Protein 9ZFL (pdb70)

B-factor: mean 37.46, std 13.84, range [11.91, 138.59]

Nearest PDB structures (foldseek):
  7uuz-assembly1_A  TM=9.940E-01  e=9.958E-61  Rattus norvegicus
  7uv0-assembly1_A  TM=9.889E-01  e=3.426E-59  Rattus norvegicus
  7uuy-assembly1_A  TM=9.836E-01  e=4.839E-59  Rattus norvegicus
  5nva-assembly1_A  TM=8.215E-01  e=2.733E-17  Proteus mirabilis HI4320
  5nv9-assembly1_A  TM=8.197E-01  e=5.222E-17  Proteus mirabilis HI4320

Solvent-accessible surface area: 20406 Å² total; per-residue (Å²): 113,83,14,29,90,184,14,95,37,45,24,45,92,36,19,127,95,28,29,40,96,0,44,157,59,51,144,80,106,8,84,24,33,0,34,3,0,0,2,22,3,2,5,0,0,5,9,1,2,5,0,2,14,0,6,32,2,0,29,13,4,42,43,6,12,30,0,0,90,86,0,10,91,55,0,10,128,41,4,1,7,2,5,49,152,61,52,16,107,6,4,1,53,2,0,58,107,17,23,31,103,51,0,26,35,53,0,0,89,13,7,14,65,1,9,38,43,8,2,0,8,1,2,21,0,0,0,12,10,16,36,42,4,26,47,75,95,30,127,40,0,9,111,34,0,3,93,32,5,36,74,3,7,22,105,3,28,75,21,48,63,56,156,39,18,24,109,15,7,74,34,18,12,72,12,0,110,68,3,31,62,66,0,26,120,81,33,52,21,102,217,68,10,92,51,37,0,117,141,66,53,2,61,37,64,141,30,88,61,120,51,61,79,14,28,0,0,38,102,1,0,33,78,2,0,6,21,10,3,14,5,17,3,0,3,12,13,14,11,3,82,52,3,46,76,13,138,98,30,35,77,0,58,95,1,4,94,21,0,18,103,5,0,96,78,1,5,19,6,1,0,53,0,0,11,5,0,14,2,65,10,50,61,61,7,0,45,110,88,55,118,9,99,41,40,10,35,8,2,8,13,0,5,21,35,3,7,136,111,96,80,4,41,8,0,85,32,4,1,23,11,1,20,7,1,0,14,9,0,2,28,25,1,29,18,0,2,58,10,12,10,73,4,21,26,84,72,113,82,124,80,55,35,123,188,81,35,85,146,32,34,101,29,23,7,104,103,29,11,52,34,0,50,92,23,0,39,104,21,21,130,130,45,60,32,0,8,51,23,0,11,27,31,3,6,8,25,5,2,0,5,4,0,0,0,27,2,0,0,59,44,30,6,0,15,31,67,0,0,49,41,0,6,61,26,0,54,61,41,0,96,134,0,12,78,5,9,98,122,80,101,32,42,94,176,57,24,24,29,32,103,57,45,45,81,95,122,56,81,76,10,89,72,45,20,6,26,4,9,6,31,15,9,15,58,0,16,105,19,0,50,111,42,0,29,110,53,0,136,134,77,36,63,38,150,135,105,87,38,44,120,10,9,23,153,163

Foldseek 3Di:
DAADPLQVVLLVVLLVVLLVVFLCLAPPPLQLLLLLLLLQPDFLQCLLPLLLCLLFFAPQLLLLLVLLVVLLVCLLQFQLVLLQVVVDQFLLVLVCQFFRVVSSVLLLVLLLQLLLLLLLLLLLSLLVLCCLRHVPDSVVSLVVSLVSLCCCAFVRHGNDDSVVSNVLLVVLLVLLVVLLVLLQVVQPHPVSLVVLCVVQPNHDNQFADPALLAAGGSCLSNLLSNLLSCLVANRNRLRSVSCNPDPDNVSSSSSSVSNSVSNSSNSVSSSSSSSSLNSSCAAAPCCVVVVDPDSSSSSLVSVCVSCVVPRRSSSVVSSSSSSSSSSSSSSSLLVSLVSCLVPPPCVVCVPPDPVVSVVSSSVSSVVSSVSSSVSSVVCVVLDDRSNLSSLLSNQLSSLLVVLLVCCSQAPQQFHNQLLVQLSVQLNVQLVVLQVLCSVQPDDPVSNNTGDGHRHCHDPCSNGRNSGHSSCSNSSSSVSSNVSRVVVSVVVGTHDNVPHDPSHSVD

Radius of gyration: 22.75 Å; Cα contacts (8 Å, |Δi|>4): 866; chains: 1; bounding box: 60×58×66 Å

GO terms:
  GO:0005886 plasma membrane (C, IDA)
  GO:0015111 iodide transmembrane transporter activity (F, IMP)
  GO:1904200 iodide transmembrane transport (P, IMP)
  GO:0008507 sodium:iodide symporter activity (F, IDA)
  GO:0015705 iodide transport (P, IDA)
  GO:0006814 sodium ion transport (P, IDA)
  GO:0006590 thyroid hormone generation (P, TAS)

Secondary structure (DSSP, 8-state):
----HHHHHHHHHHHHHHHHHHTTTTT--HHHHHHHHHTTT-SHHHHHHHHHHHHHH-GGGGGHHHHHHHHHHHIIIIIHHHHHHH--SSTTHHHHHHT-HHHHHHHHHHHHHHHHHHHHHHHHHHHHHHHHHH---HHHHHHHHHHHHHHHHTTTT----HHHHHHHHHHHHHHHHHHHHHHHHHTS-HHHHHHHHHHTT----------TTSSS-HHHHHHHHHHHHIIIIIS-HHHHHHHHTSSSHHHHHHHHHHHHHHHHHHHHHHHHHHHHHHHHTSSS-HHHHTS-SSGGGHHHHHHHHHTTTSTTHHHHHHHHHHTTTHHHHHHHHHHHHHHHIIIIITTTSTTS-SHHHHHHHHHHHHHHHHHHHHHHHHHHHH---HHHHHHHHHHHHHHHHHHHHHHHHH-TT--HHHHHHHHHHHHHHHHHHHHHHHHSPPPHHHHTPPP-------TTTTTTTTS-TTHHHHHHHHHHHHHHHHHHHHH-PPPGGG--TTSTT-

InterPro domains:
  IPR001734 Sodium/solute symporter [PF00474] (47-452)
  IPR001734 Sodium/solute symporter [PS50283] (13-466)
  IPR001734 Sodium/solute symporter [TIGR00813] (47-452)
  IPR018212 Sodium/solute symporter, conserved site [PS00456] (161-186)
  IPR035689 Sodium/iodide cotransporter [cd11503] (15-549)
  IPR038377 Sodium/glucose symporter superfamily [G3DSA:1.20.1730.10] (41-565)
  IPR051163 Sodium:Solute Symporter (SSF) [PTHR42985] (10-567)

Sequence (506 aa):
ATFGAWDYGVFATMLLVSTGIGLWVGLAAAVPVGLSLAASFMSAVQVLGVPAEAARYGLKFLWMCAGQLLNSLLTAFLFLPIFYRLGLTSTYQYLELRFSRAVRLCGTLQYLVATMLYTGIVIYAPALILNQVTGLDIWASLLSTGIICTLYTTVGGMKAVVWTDVFQVVVMLVGFWVILARGVILLGGPRNVLSLAQQHSRINLMDFDPDPRSRYTFWTFIVGGTPFWLSMYGVNQAQVQRYVACHTEGKAKLALLVNQLGLFLIVASAACCGIVMFVYYKDCDPLLTGRISAPDQYMPLLVLDIFEDLPGVPGLFLACAYSGTLSSTASTSINAMAAVTVEDLIKPRMPGLAPRKLVFISKGLSFIYGSACLTVAALSSLLGGGVLQGSFTVMGVISGPLLGAFTLGMLLPACNTPGVLSGLAAGLAVSLWVAVGATLYPPGEQTMGVLPTSAAGRPALADTFYAISYLYYGALGTLTTMLCGALISYLTGPTKRSSLGPGLLWW

Organism: Rattus norvegicus (NCBI:txid10116)

Structure (mmCIF, N/CA/C/O backbone):
data_9ZFL
#
_entry.id   9ZFL
#
_cell.length_a   1.00
_cell.length_b   1.00
_cell.length_c   1.00
_cell.angle_alpha   90.00
_cell.angle_beta   90.00
_cell.angle_gamma   90.00
#
_symmetry.space_group_name_H-M   'P 1'
#
loop_
_entity.id
_entity.type
_entity.pdbx_description
1 polymer 'Sodium/iodide cotransporter'
2 non-polymer PERRHENATE
3 non-polymer 'SODIUM ION'
4 water water
#
loop_
_atom_site.group_PDB
_atom_site.id
_atom_site.type_symbol
_atom_site.label_atom_id
_atom_site.label_alt_id
_atom_site.label_comp_id
_atom_site.label_asym_id
_atom_site.label_entity_id
_atom_site.label_seq_id
_atom_site.pdbx_PDB_ins_code
_atom_site.Cartn_x
_atom_site.Cartn_y
_atom_site.Cartn_z
_atom_site.occupancy
_atom_site.B_iso_or_equiv
_atom_site.auth_seq_id
_atom_site.auth_comp_id
_atom_site.auth_asym_id
_atom_site.auth_atom_id
_atom_site.pdbx_PDB_model_num
ATOM 1 N N . ALA A 1 10 ? 139.919 132.432 94.410 1.00 52.68 10 ALA A N 1
ATOM 2 C CA . ALA A 1 10 ? 140.073 131.177 93.687 1.00 55.89 10 ALA A CA 1
ATOM 3 C C . ALA A 1 10 ? 139.058 130.137 94.156 1.00 55.11 10 ALA A C 1
ATOM 4 O O . ALA A 1 10 ? 139.177 129.587 95.251 1.00 54.31 10 ALA A O 1
ATOM 6 N N . THR A 1 11 ? 138.055 129.876 93.325 1.00 48.84 11 THR A N 1
ATOM 7 C CA . THR A 1 11 ? 137.062 128.845 93.579 1.00 50.27 11 THR A CA 1
ATOM 8 C C . THR A 1 11 ? 137.180 127.750 92.525 1.00 53.46 11 THR A C 1
ATOM 9 O O . THR A 1 11 ? 138.073 127.768 91.672 1.00 53.51 11 THR A O 1
ATOM 13 N N . PHE A 1 12 ? 136.263 126.788 92.599 1.00 50.36 12 PHE A N 1
ATOM 14 C CA . PHE A 1 12 ? 136.264 125.660 91.677 1.00 48.36 12 PHE A CA 1
ATOM 15 C C . PHE A 1 12 ? 136.191 126.140 90.236 1.00 47.56 12 PHE A C 1
ATOM 16 O O . PHE A 1 12 ? 135.384 127.008 89.896 1.00 52.10 12 PHE A O 1
ATOM 24 N N . GLY A 1 13 ? 137.044 125.575 89.388 1.00 51.16 13 GLY A N 1
ATOM 25 C CA . GLY A 1 13 ? 136.955 125.803 87.964 1.00 48.76 13 GLY A CA 1
ATOM 26 C C . GLY A 1 13 ? 135.887 124.939 87.336 1.00 43.93 13 GLY A C 1
ATOM 27 O O . GLY A 1 13 ? 135.233 124.131 87.990 1.00 47.46 13 GLY A O 1
ATOM 28 N N . ALA A 1 14 ? 135.711 125.116 86.027 1.00 41.91 14 ALA A N 1
ATOM 29 C CA . ALA A 1 14 ? 134.737 124.307 85.301 1.00 45.20 14 ALA A CA 1
ATOM 30 C C . ALA A 1 14 ? 135.109 122.829 85.341 1.00 46.40 14 ALA A C 1
ATOM 31 O O . ALA A 1 14 ? 134.295 121.979 85.723 1.00 47.06 14 ALA A O 1
ATOM 33 N N . TRP A 1 15 ? 136.347 122.504 84.958 1.00 43.51 15 TRP A N 1
ATOM 34 C CA . TRP A 1 15 ? 136.776 121.110 84.964 1.00 39.84 15 TRP A CA 1
ATOM 35 C C . TRP A 1 15 ? 136.778 120.534 86.372 1.00 46.31 15 TRP A C 1
ATOM 36 O O . TRP A 1 15 ? 136.566 119.331 86.549 1.00 47.57 15 TRP A O 1
ATOM 47 N N . ASP A 1 16 ? 137.011 121.373 87.385 1.00 48.22 16 ASP A N 1
ATOM 48 C CA . ASP A 1 16 ? 136.939 120.907 88.766 1.00 45.97 16 ASP A CA 1
ATOM 49 C C . ASP A 1 16 ? 135.526 120.465 89.115 1.00 49.32 16 ASP A C 1
ATOM 50 O O . ASP A 1 16 ? 135.322 119.400 89.712 1.00 54.53 16 ASP A O 1
ATOM 55 N N . TYR A 1 17 ? 134.531 121.269 88.729 1.00 51.09 17 TYR A N 1
ATOM 56 C CA . TYR A 1 17 ? 133.140 120.871 88.909 1.00 51.03 17 TYR A CA 1
ATOM 57 C C . TYR A 1 17 ? 132.839 119.583 88.160 1.00 53.02 17 TYR A C 1
ATOM 58 O O . TYR A 1 17 ? 132.162 118.696 88.687 1.00 53.41 17 TYR A O 1
ATOM 67 N N . GLY A 1 18 ? 133.330 119.466 86.926 1.00 52.02 18 GLY A N 1
ATOM 68 C CA . GLY A 1 18 ? 133.054 118.270 86.147 1.00 51.18 18 GLY A CA 1
ATOM 69 C C . GLY A 1 18 ? 133.628 117.015 86.777 1.00 56.05 18 GLY A C 1
ATOM 70 O O . GLY A 1 18 ? 132.959 115.983 86.856 1.00 56.47 18 GLY A O 1
ATOM 71 N N . VAL A 1 19 ? 134.880 117.089 87.233 1.00 54.68 19 VAL A N 1
ATOM 72 C CA . VAL A 1 19 ? 135.520 115.932 87.851 1.00 51.69 19 VAL A CA 1
ATOM 73 C C . VAL A 1 19 ? 134.828 115.573 89.159 1.00 56.03 19 VAL A C 1
ATOM 74 O O . VAL A 1 19 ? 134.581 114.392 89.442 1.00 58.78 19 VAL A O 1
ATOM 78 N N . PHE A 1 20 ? 134.500 116.579 89.977 1.00 55.26 20 PHE A N 1
ATOM 79 C CA . PHE A 1 20 ? 133.791 116.304 91.221 1.00 54.98 20 PHE A CA 1
ATOM 80 C C . PHE A 1 20 ? 132.451 115.639 90.944 1.00 60.22 20 PHE A C 1
ATOM 81 O O . PHE A 1 20 ? 132.098 114.645 91.585 1.00 59.59 20 PHE A O 1
ATOM 89 N N . ALA A 1 21 ? 131.695 116.165 89.979 1.00 62.21 21 ALA A N 1
ATOM 90 C CA . ALA A 1 21 ? 130.393 115.591 89.665 1.00 60.13 21 ALA A CA 1
ATOM 91 C C . ALA A 1 21 ? 130.524 114.163 89.156 1.00 61.64 21 ALA A C 1
ATOM 92 O O . ALA A 1 21 ? 129.778 113.278 89.582 1.00 61.95 21 ALA A O 1
ATOM 94 N N . THR A 1 22 ? 131.479 113.912 88.258 1.00 63.74 22 THR A N 1
ATOM 95 C CA . THR A 1 22 ? 131.622 112.573 87.696 1.00 64.30 22 THR A CA 1
ATOM 96 C C . THR A 1 22 ? 132.005 111.564 88.771 1.00 64.81 22 THR A C 1
ATOM 97 O O . THR A 1 22 ? 131.385 110.499 88.885 1.00 67.90 22 THR A O 1
ATOM 101 N N . MET A 1 23 ? 133.014 111.887 89.587 1.00 64.31 23 MET A N 1
ATOM 102 C CA . MET A 1 23 ? 133.430 110.944 90.620 1.00 64.35 23 MET A CA 1
ATOM 103 C C . MET A 1 23 ? 132.355 110.773 91.688 1.00 71.13 23 MET A C 1
ATOM 104 O O . MET A 1 23 ? 132.135 109.659 92.175 1.00 73.40 23 MET A O 1
ATOM 109 N N . LEU A 1 24 ? 131.674 111.857 92.069 1.00 70.27 24 LEU A N 1
ATOM 110 C CA . LEU A 1 24 ? 130.622 111.753 93.072 1.00 71.46 24 LEU A CA 1
ATOM 111 C C . LEU A 1 24 ? 129.461 110.908 92.570 1.00 75.13 24 LEU A C 1
ATOM 112 O O . LEU A 1 24 ? 128.932 110.073 93.311 1.00 74.64 24 LEU A O 1
ATOM 117 N N . LEU A 1 25 ? 129.049 111.109 91.314 1.00 71.88 25 LEU A N 1
ATOM 118 C CA . LEU A 1 25 ? 127.987 110.291 90.740 1.00 71.73 25 LEU A CA 1
ATOM 119 C C . LEU A 1 25 ? 128.405 108.831 90.652 1.00 72.91 25 LEU A C 1
ATOM 120 O O . LEU A 1 25 ? 127.611 107.936 90.956 1.00 74.58 25 LEU A O 1
ATOM 125 N N . VAL A 1 26 ? 129.649 108.567 90.239 1.00 71.60 26 VAL A N 1
ATOM 126 C CA . VAL A 1 26 ? 130.118 107.186 90.156 1.00 71.45 26 VAL A CA 1
ATOM 127 C C . VAL A 1 26 ? 130.107 106.536 91.535 1.00 77.05 26 VAL A C 1
ATOM 128 O O . VAL A 1 26 ? 129.653 105.397 91.694 1.00 78.64 26 VAL A O 1
ATOM 132 N N . SER A 1 27 ? 130.586 107.252 92.556 1.00 77.90 27 SER A N 1
ATOM 133 C CA . SER A 1 27 ? 130.643 106.675 93.895 1.00 78.76 27 SER A CA 1
ATOM 134 C C . SER A 1 27 ? 129.248 106.468 94.473 1.00 79.52 27 SER A C 1
ATOM 135 O O . SER A 1 27 ? 128.980 105.440 95.104 1.00 76.55 27 SER A O 1
ATOM 138 N N . THR A 1 28 ? 128.346 107.430 94.265 1.00 77.57 28 THR A N 1
ATOM 139 C CA . THR A 1 28 ? 126.974 107.274 94.734 1.00 78.02 28 THR A CA 1
ATOM 140 C C . THR A 1 28 ? 126.277 106.114 94.034 1.00 81.18 28 THR A C 1
ATOM 141 O O . THR A 1 28 ? 125.559 105.338 94.673 1.00 81.52 28 THR A O 1
ATOM 145 N N . GLY A 1 29 ? 126.474 105.979 92.721 1.00 78.11 29 GLY A N 1
ATOM 146 C CA . GLY A 1 29 ? 125.893 104.854 92.009 1.00 77.15 29 GLY A CA 1
ATOM 147 C C . GLY A 1 29 ? 126.460 103.523 92.459 1.00 82.06 29 GLY A C 1
ATOM 148 O O . GLY A 1 29 ? 125.732 102.538 92.580 1.00 87.36 29 GLY A O 1
ATOM 149 N N . ILE A 1 30 ? 127.767 103.474 92.723 1.00 77.39 30 ILE A N 1
ATOM 150 C CA . ILE A 1 30 ? 128.365 102.248 93.242 1.00 82.06 30 ILE A CA 1
ATOM 151 C C . ILE A 1 30 ? 127.780 101.912 94.609 1.00 86.37 30 ILE A C 1
ATOM 152 O O . ILE A 1 30 ? 127.463 100.751 94.898 1.00 83.35 30 ILE A O 1
ATOM 157 N N . GLY A 1 31 ? 127.613 102.924 95.465 1.00 87.07 31 GLY A N 1
ATOM 158 C CA . GLY A 1 31 ? 127.079 102.688 96.796 1.00 84.62 31 GLY A CA 1
ATOM 159 C C . GLY A 1 31 ? 125.602 102.353 96.812 1.00 85.04 31 GLY A C 1
ATOM 160 O O . GLY A 1 31 ? 125.121 101.701 97.742 1.00 83.92 31 GLY A O 1
ATOM 161 N N . LEU A 1 32 ? 124.861 102.796 95.801 1.00 84.43 32 LEU A N 1
ATOM 162 C CA . LEU A 1 32 ? 123.459 102.430 95.660 1.00 84.01 32 LEU A CA 1
ATOM 163 C C . LEU A 1 32 ? 123.251 101.265 94.702 1.00 82.70 32 LEU A C 1
ATOM 164 O O . LEU A 1 32 ? 122.103 100.935 94.387 1.00 80.59 32 LEU A O 1
ATOM 169 N N . TRP A 1 33 ? 124.330 100.655 94.213 1.00 83.28 33 TRP A N 1
ATOM 170 C CA . TRP A 1 33 ? 124.225 99.384 93.514 1.00 86.34 33 TRP A CA 1
ATOM 171 C C . TRP A 1 33 ? 124.722 98.198 94.328 1.00 88.54 33 TRP A C 1
ATOM 172 O O . TRP A 1 33 ? 124.124 97.122 94.243 1.00 88.57 33 TRP A O 1
ATOM 183 N N . VAL A 1 34 ? 125.784 98.344 95.121 1.00 87.51 34 VAL A N 1
ATOM 184 C CA . VAL A 1 34 ? 126.122 97.239 96.014 1.00 91.38 34 VAL A CA 1
ATOM 185 C C . VAL A 1 34 ? 125.138 97.335 97.173 1.00 88.89 34 VAL A C 1
ATOM 186 O O . VAL A 1 34 ? 125.386 98.009 98.178 1.00 86.24 34 VAL A O 1
ATOM 190 N N . GLY A 1 35 ? 124.013 96.640 97.033 1.00 86.69 35 GLY A N 1
ATOM 191 C CA . GLY A 1 35 ? 122.794 97.010 97.721 1.00 84.57 35 GLY A CA 1
ATOM 192 C C . GLY A 1 35 ? 121.588 96.545 96.932 1.00 85.55 35 GLY A C 1
ATOM 193 O O . GLY A 1 35 ? 121.441 95.343 96.688 1.00 82.36 35 GLY A O 1
ATOM 194 N N . LEU A 1 36 ? 120.710 97.486 96.561 1.00 84.81 36 LEU A N 1
ATOM 195 C CA . LEU A 1 36 ? 119.512 97.186 95.775 1.00 83.71 36 LEU A CA 1
ATOM 196 C C . LEU A 1 36 ? 119.750 96.122 94.705 1.00 81.62 36 LEU A C 1
ATOM 197 O O . LEU A 1 36 ? 118.940 95.205 94.534 1.00 73.44 36 LEU A O 1
ATOM 202 N N . ALA A 1 37 ? 120.854 96.234 93.973 1.00 85.43 37 ALA A N 1
ATOM 203 C CA . ALA A 1 37 ? 121.208 95.236 92.969 1.00 86.24 37 ALA A CA 1
ATOM 204 C C . ALA A 1 37 ? 122.651 94.767 93.141 1.00 80.74 37 ALA A C 1
ATOM 205 O O . ALA A 1 37 ? 122.948 93.945 94.009 1.00 75.91 37 ALA A O 1
ATOM 207 N N . ALA A 1 55 ? 144.173 87.662 105.460 1.00 48.98 55 ALA A N 1
ATOM 208 C CA . ALA A 1 55 ? 142.799 88.149 105.460 1.00 56.68 55 ALA A CA 1
ATOM 209 C C . ALA A 1 55 ? 142.595 89.181 106.559 1.00 61.76 55 ALA A C 1
ATOM 210 O O . ALA A 1 55 ? 141.566 89.852 106.613 1.00 59.52 55 ALA A O 1
ATOM 212 N N . ALA A 1 56 ? 143.586 89.293 107.443 1.00 61.33 56 ALA A N 1
ATOM 213 C CA . ALA A 1 56 ? 143.545 90.291 108.501 1.00 57.37 56 ALA A CA 1
ATOM 214 C C . ALA A 1 56 ? 143.816 91.700 107.992 1.00 55.00 56 ALA A C 1
ATOM 215 O O . ALA A 1 56 ? 143.574 92.661 108.728 1.00 54.70 56 ALA A O 1
ATOM 217 N N . VAL A 1 57 ? 144.309 91.845 106.767 1.00 52.90 57 VAL A N 1
ATOM 218 C CA . VAL A 1 57 ? 144.628 93.156 106.205 1.00 54.77 57 VAL A CA 1
ATOM 219 C C . VAL A 1 57 ? 143.354 93.919 105.844 1.00 55.64 57 VAL A C 1
ATOM 220 O O . VAL A 1 57 ? 143.205 95.068 106.282 1.00 54.24 57 VAL A O 1
ATOM 224 N N . PRO A 1 58 ? 142.425 93.364 105.047 1.00 55.73 58 PRO A N 1
ATOM 225 C CA . PRO A 1 58 ? 141.228 94.152 104.703 1.00 56.91 58 PRO A CA 1
ATOM 226 C C . PRO A 1 58 ? 140.396 94.556 105.906 1.00 58.97 58 PRO A C 1
ATOM 227 O O . PRO A 1 58 ? 139.838 95.658 105.919 1.00 60.26 58 PRO A O 1
ATOM 231 N N . VAL A 1 59 ? 140.302 93.700 106.925 1.00 56.33 59 VAL A N 1
ATOM 232 C CA . VAL A 1 59 ? 139.505 94.043 108.099 1.00 53.06 59 VAL A CA 1
ATOM 233 C C . VAL A 1 59 ? 140.155 95.183 108.872 1.00 51.73 59 VAL A C 1
ATOM 234 O O . VAL A 1 59 ? 139.474 96.111 109.322 1.00 53.25 59 VAL A O 1
ATOM 238 N N . GLY A 1 60 ? 141.479 95.141 109.031 1.00 49.95 60 GLY A N 1
ATOM 239 C CA . GLY A 1 60 ? 142.169 96.242 109.684 1.00 47.15 60 GLY A CA 1
ATOM 240 C C . GLY A 1 60 ? 142.088 97.534 108.894 1.00 50.24 60 GLY A C 1
ATOM 241 O O . GLY A 1 60 ? 141.967 98.620 109.470 1.00 50.53 60 GLY A O 1
ATOM 242 N N . LEU A 1 61 ? 142.147 97.438 107.566 1.00 54.07 61 LEU A N 1
ATOM 243 C CA . LEU A 1 61 ? 142.030 98.632 106.737 1.00 50.56 61 LEU A CA 1
ATOM 244 C C . LEU A 1 61 ? 140.628 99.219 106.809 1.00 50.65 61 LEU A C 1
ATOM 245 O O . LEU A 1 61 ? 140.462 100.441 106.802 1.00 54.46 61 LEU A O 1
ATOM 250 N N . SER A 1 62 ? 139.604 98.367 106.877 1.00 51.33 62 SER A N 1
ATOM 251 C CA . SER A 1 62 ? 138.249 98.865 107.074 1.00 54.46 62 SER A CA 1
ATOM 252 C C . SER A 1 62 ? 138.074 99.464 108.463 1.00 51.25 62 SER A C 1
ATOM 253 O O . SER A 1 62 ? 137.303 100.414 108.634 1.00 50.74 62 SER A O 1
ATOM 256 N N . LEU A 1 63 ? 138.767 98.915 109.463 1.00 47.98 63 LEU A N 1
ATOM 257 C CA . LEU A 1 63 ? 138.765 99.522 110.789 1.00 48.84 63 LEU A CA 1
ATOM 258 C C . LEU A 1 63 ? 139.373 100.917 110.750 1.00 50.71 63 LEU A C 1
ATOM 259 O O . LEU A 1 63 ? 138.856 101.848 111.376 1.00 52.82 63 LEU A O 1
ATOM 264 N N . ALA A 1 64 ? 140.483 101.074 110.026 1.00 49.50 64 ALA A N 1
ATOM 265 C CA . ALA A 1 64 ? 141.100 102.389 109.890 1.00 46.76 64 ALA A CA 1
ATOM 266 C C . ALA A 1 64 ? 140.203 103.344 109.110 1.00 51.71 64 ALA A C 1
ATOM 267 O O . ALA A 1 64 ? 140.097 104.525 109.458 1.00 57.06 64 ALA A O 1
ATOM 269 N N . ALA A 1 65 ? 139.552 102.856 108.057 1.00 49.25 65 ALA A N 1
ATOM 270 C CA . ALA A 1 65 ? 138.621 103.666 107.270 1.00 49.94 65 ALA A CA 1
ATOM 271 C C . ALA A 1 65 ? 137.229 103.667 107.885 1.00 54.84 65 ALA A C 1
ATOM 272 O O . ALA A 1 65 ? 136.221 103.462 107.214 1.00 58.50 65 ALA A O 1
ATOM 274 N N . SER A 1 66 ? 137.181 103.907 109.189 1.00 53.88 66 SER A N 1
ATOM 275 C CA . SER A 1 66 ? 135.937 104.122 109.910 1.00 54.15 66 SER A CA 1
ATOM 276 C C . SER A 1 66 ? 136.014 105.300 110.858 1.00 52.00 66 SER A C 1
ATOM 277 O O . SER A 1 66 ? 134.966 105.820 111.256 1.00 47.20 66 SER A O 1
ATOM 280 N N . PHE A 1 67 ? 137.215 105.730 111.235 1.00 54.02 67 PHE A N 1
ATOM 281 C CA . PHE A 1 67 ? 137.448 106.973 111.952 1.00 55.36 67 PHE A CA 1
ATOM 282 C C . PHE A 1 67 ? 137.883 108.099 111.027 1.00 51.87 67 PHE A C 1
ATOM 283 O O . PHE A 1 67 ? 137.453 109.241 111.206 1.00 52.95 67 PHE A O 1
ATOM 291 N N . MET A 1 68 ? 138.718 107.799 110.033 1.00 48.53 68 MET A N 1
ATOM 292 C CA . MET A 1 68 ? 139.232 108.821 109.132 1.00 47.69 68 MET A CA 1
ATOM 293 C C . MET A 1 68 ? 138.168 109.263 108.137 1.00 51.87 68 MET A C 1
ATOM 294 O O . MET A 1 68 ? 137.533 108.437 107.475 1.00 56.14 68 MET A O 1
ATOM 299 N N . SER A 1 69 ? 137.988 110.572 108.036 1.00 45.52 69 SER A N 1
ATOM 300 C CA . SER A 1 69 ? 136.998 111.189 107.169 1.00 39.30 69 SER A CA 1
ATOM 301 C C . SER A 1 69 ? 137.550 112.545 106.746 1.00 37.20 69 SER A C 1
ATOM 302 O O . SER A 1 69 ? 138.756 112.793 106.846 1.00 36.99 69 SER A O 1
ATOM 305 N N . ALA A 1 70 ? 136.675 113.425 106.259 1.00 39.66 70 ALA A N 1
ATOM 306 C CA . ALA A 1 70 ? 137.099 114.780 105.934 1.00 32.32 70 ALA A CA 1
ATOM 307 C C . ALA A 1 70 ? 137.475 115.578 107.174 1.00 29.48 70 ALA A C 1
ATOM 308 O O . ALA A 1 70 ? 138.137 116.613 107.052 1.00 29.31 70 ALA A O 1
ATOM 310 N N . VAL A 1 71 ? 137.079 115.114 108.361 1.00 29.77 71 VAL A N 1
ATOM 311 C CA . VAL A 1 71 ? 137.448 115.800 109.596 1.00 28.45 71 VAL A CA 1
ATOM 312 C C . VAL A 1 71 ? 138.961 115.802 109.766 1.00 28.51 71 VAL A C 1
ATOM 313 O O . VAL A 1 71 ? 139.571 116.839 110.043 1.00 29.29 71 VAL A O 1
ATOM 317 N N . GLN A 1 72 ? 139.590 114.640 109.584 1.00 30.16 72 GLN A N 1
ATOM 318 C CA . GLN A 1 72 ? 141.041 114.553 109.710 1.00 26.95 72 GLN A CA 1
ATOM 319 C C . GLN A 1 72 ? 141.742 115.310 108.590 1.00 28.64 72 GLN A C 1
ATOM 320 O O . GLN A 1 72 ? 142.726 116.015 108.839 1.00 31.16 72 GLN A O 1
ATOM 326 N N . VAL A 1 73 ? 141.226 115.205 107.362 1.00 26.69 73 VAL A N 1
ATOM 327 C CA . VAL A 1 73 ? 141.817 115.909 106.225 1.00 27.52 73 VAL A CA 1
ATOM 328 C C . VAL A 1 73 ? 141.817 117.413 106.465 1.00 28.26 73 VAL A C 1
ATOM 329 O O . VAL A 1 73 ? 142.773 118.112 106.111 1.00 27.55 73 VAL A O 1
ATOM 333 N N . LEU A 1 74 ? 140.743 117.937 107.053 1.00 28.71 74 LEU A N 1
ATOM 334 C CA . LEU A 1 74 ? 140.687 119.365 107.341 1.00 27.15 74 LEU A CA 1
ATOM 335 C C . LEU A 1 74 ? 141.531 119.738 108.554 1.00 26.09 74 LEU A C 1
ATOM 336 O O . LEU A 1 74 ? 142.204 120.773 108.544 1.00 27.08 74 LEU A O 1
ATOM 341 N N . GLY A 1 75 ? 141.520 118.914 109.597 1.00 25.02 75 GLY A N 1
ATOM 342 C CA . GLY A 1 75 ? 142.105 119.297 110.864 1.00 26.32 75 GLY A CA 1
ATOM 343 C C . GLY A 1 75 ? 143.581 119.021 111.045 1.00 27.40 75 GLY A C 1
ATOM 344 O O . GLY A 1 75 ? 144.318 119.908 111.477 1.00 32.37 75 GLY A O 1
ATOM 345 N N . VAL A 1 76 ? 144.029 117.801 110.741 1.00 22.91 76 VAL A N 1
ATOM 346 C CA . VAL A 1 76 ? 145.401 117.414 111.074 1.00 24.12 76 VAL A CA 1
ATOM 347 C C . VAL A 1 76 ? 146.438 118.276 110.360 1.00 24.46 76 VAL A C 1
ATOM 348 O O . VAL A 1 76 ? 147.413 118.689 111.008 1.00 24.96 76 VAL A O 1
ATOM 352 N N . PRO A 1 77 ? 146.325 118.558 109.055 1.00 23.30 77 PRO A N 1
ATOM 353 C CA . PRO A 1 77 ? 147.284 119.497 108.453 1.00 21.53 77 PRO A CA 1
ATOM 354 C C . PRO A 1 77 ? 147.256 120.879 109.083 1.00 22.35 77 PRO A C 1
ATOM 355 O O . PRO A 1 77 ? 148.315 121.488 109.278 1.00 23.95 77 PRO A O 1
ATOM 359 N N . ALA A 1 78 ? 146.072 121.388 109.425 1.00 23.53 78 ALA A N 1
ATOM 360 C CA . ALA A 1 78 ? 145.989 122.696 110.067 1.00 24.18 78 ALA A CA 1
ATOM 361 C C . ALA A 1 78 ? 146.675 122.688 111.426 1.00 25.90 78 ALA A C 1
ATOM 362 O O . ALA A 1 78 ? 147.404 123.627 111.769 1.00 24.94 78 ALA A O 1
ATOM 364 N N . GLU A 1 79 ? 146.460 121.633 112.213 1.00 25.29 79 GLU A N 1
ATOM 365 C CA . GLU A 1 79 ? 147.101 121.543 113.519 1.00 23.44 79 GLU A CA 1
ATOM 366 C C . GLU A 1 79 ? 148.609 121.386 113.392 1.00 23.63 79 GLU A C 1
ATOM 367 O O . GLU A 1 79 ? 149.361 121.937 114.199 1.00 29.20 79 GLU A O 1
ATOM 373 N N . ALA A 1 80 ? 149.073 120.630 112.396 1.00 20.93 80 ALA A N 1
ATOM 374 C CA . ALA A 1 80 ? 150.512 120.491 112.207 1.00 20.26 80 ALA A CA 1
ATOM 375 C C . ALA A 1 80 ? 151.145 121.795 111.745 1.00 23.23 80 ALA A C 1
ATOM 376 O O . ALA A 1 80 ? 152.301 122.073 112.079 1.00 25.10 80 ALA A O 1
ATOM 378 N N . ALA A 1 81 ? 150.416 122.604 110.976 1.00 25.52 81 ALA A N 1
ATOM 379 C CA . ALA A 1 81 ? 150.953 123.895 110.562 1.00 25.25 81 ALA A CA 1
ATOM 380 C C . ALA A 1 81 ? 150.966 124.890 111.716 1.00 24.43 81 ALA A C 1
ATOM 381 O O . ALA A 1 81 ? 151.900 125.689 111.842 1.00 24.88 81 ALA A O 1
ATOM 383 N N . ARG A 1 82 ? 149.944 124.857 112.572 1.00 25.45 82 ARG A N 1
ATOM 384 C CA . ARG A 1 82 ? 149.821 125.844 113.636 1.00 24.43 82 ARG A CA 1
ATOM 385 C C . ARG A 1 82 ? 150.562 125.471 114.913 1.00 23.81 82 ARG A C 1
ATOM 386 O O . ARG A 1 82 ? 150.858 126.359 115.716 1.00 28.22 82 ARG A O 1
ATOM 394 N N . TYR A 1 83 ? 150.871 124.195 115.123 1.00 24.24 83 TYR A N 1
ATOM 395 C CA . TYR A 1 83 ? 151.488 123.748 116.365 1.00 23.97 83 TYR A CA 1
ATOM 396 C C . TYR A 1 83 ? 152.786 122.983 116.180 1.00 26.10 83 TYR A C 1
ATOM 397 O O . TYR A 1 83 ? 153.514 122.813 117.164 1.00 31.66 83 TYR A O 1
ATOM 406 N N . GLY A 1 84 ? 153.104 122.524 114.981 1.00 24.34 84 GLY A N 1
ATOM 407 C CA . GLY A 1 84 ? 154.378 121.896 114.707 1.00 25.42 84 GLY A CA 1
ATOM 408 C C . GLY A 1 84 ? 154.261 120.389 114.575 1.00 29.05 84 GLY A C 1
ATOM 409 O O . GLY A 1 84 ? 153.173 119.811 114.561 1.00 30.94 84 GLY A O 1
ATOM 410 N N . LEU A 1 85 ? 155.426 119.752 114.490 1.00 32.11 85 LEU A N 1
ATOM 411 C CA . LEU A 1 85 ? 155.531 118.317 114.259 1.00 29.46 85 LEU A CA 1
ATOM 412 C C . LEU A 1 85 ? 155.287 117.488 115.513 1.00 31.71 85 LEU A C 1
ATOM 413 O O . LEU A 1 85 ? 155.332 116.257 115.440 1.00 33.95 85 LEU A O 1
ATOM 418 N N . LYS A 1 86 ? 155.029 118.125 116.654 1.00 31.17 86 LYS A N 1
ATOM 419 C CA . LYS A 1 86 ? 154.676 117.403 117.868 1.00 32.88 86 LYS A CA 1
ATOM 420 C C . LYS A 1 86 ? 153.345 116.675 117.753 1.00 35.79 86 LYS A C 1
ATOM 421 O O . LYS A 1 86 ? 153.042 115.839 118.609 1.00 38.52 86 LYS A O 1
ATOM 427 N N . PHE A 1 87 ? 152.547 116.973 116.726 1.00 33.54 87 PHE A N 1
ATOM 428 C CA . PHE A 1 87 ? 151.255 116.321 116.565 1.00 31.60 87 PHE A CA 1
ATOM 429 C C . PHE A 1 87 ? 151.387 114.821 116.332 1.00 33.51 87 PHE A C 1
ATOM 430 O O . PHE A 1 87 ? 150.403 114.092 116.490 1.00 38.00 87 PHE A O 1
ATOM 438 N N . LEU A 1 88 ? 152.580 114.341 115.976 1.00 29.68 88 LEU A N 1
ATOM 439 C CA . LEU A 1 88 ? 152.790 112.925 115.698 1.00 31.54 88 LEU A CA 1
ATOM 440 C C . LEU A 1 88 ? 152.645 112.033 116.926 1.00 34.90 88 LEU A C 1
ATOM 441 O O . LEU A 1 88 ? 152.563 110.812 116.766 1.00 36.28 88 LEU A O 1
ATOM 446 N N . TRP A 1 89 ? 152.622 112.594 118.138 1.00 31.73 89 TRP A N 1
ATOM 447 C CA . TRP A 1 89 ? 152.406 111.784 119.333 1.00 32.22 89 TRP A CA 1
ATOM 448 C C . TRP A 1 89 ? 150.971 111.276 119.444 1.00 35.79 89 TRP A C 1
ATOM 449 O O . TRP A 1 89 ? 150.689 110.419 120.297 1.00 41.97 89 TRP A O 1
ATOM 460 N N . MET A 1 90 ? 150.062 111.791 118.615 1.00 32.41 90 MET A N 1
ATOM 461 C CA . MET A 1 90 ? 148.750 111.172 118.480 1.00 34.65 90 MET A CA 1
ATOM 462 C C . MET A 1 90 ? 148.895 109.698 118.134 1.00 37.44 90 MET A C 1
ATOM 463 O O . MET A 1 90 ? 148.112 108.860 118.594 1.00 38.76 90 MET A O 1
ATOM 468 N N . CYS A 1 91 ? 149.914 109.362 117.342 1.00 36.25 91 CYS A N 1
ATOM 469 C CA . CYS A 1 91 ? 150.183 107.968 117.019 1.00 36.46 91 CYS A CA 1
ATOM 470 C C . CYS A 1 91 ? 150.666 107.186 118.232 1.00 36.02 91 CYS A C 1
ATOM 471 O O . CYS A 1 91 ? 150.366 105.998 118.350 1.00 37.87 91 CYS A O 1
ATOM 474 N N . ALA A 1 92 ? 151.413 107.817 119.139 1.00 35.64 92 ALA A N 1
ATOM 475 C CA . ALA A 1 92 ? 151.796 107.134 120.372 1.00 35.31 92 ALA A CA 1
ATOM 476 C C . ALA A 1 92 ? 150.575 106.825 121.227 1.00 35.42 92 ALA A C 1
ATOM 477 O O . ALA A 1 92 ? 150.461 105.734 121.802 1.00 38.55 92 ALA A O 1
ATOM 479 N N . GLY A 1 93 ? 149.648 107.778 121.317 1.00 36.78 93 GLY A N 1
ATOM 480 C CA . GLY A 1 93 ? 148.389 107.507 122.000 1.00 32.54 93 GLY A CA 1
ATOM 481 C C . GLY A 1 93 ? 147.599 106.385 121.347 1.00 34.66 93 GLY A C 1
ATOM 482 O O . GLY A 1 93 ? 147.045 105.515 122.030 1.00 35.64 93 GLY A O 1
ATOM 483 N N . GLN A 1 94 ? 147.543 106.388 120.013 1.00 35.55 94 GLN A N 1
ATOM 484 C CA . GLN A 1 94 ? 146.874 105.313 119.288 1.00 35.36 94 GLN A CA 1
ATOM 485 C C . GLN A 1 94 ? 147.539 103.969 119.553 1.00 37.11 94 GLN A C 1
ATOM 486 O O . GLN A 1 94 ? 146.859 102.948 119.667 1.00 38.55 94 GLN A O 1
ATOM 492 N N . LEU A 1 95 ? 148.871 103.947 119.620 1.00 36.72 95 LEU A N 1
ATOM 493 C CA . LEU A 1 95 ? 149.586 102.706 119.893 1.00 35.77 95 LEU A CA 1
ATOM 494 C C . LEU A 1 95 ? 149.283 102.188 121.290 1.00 34.32 95 LEU A C 1
ATOM 495 O O . LEU A 1 95 ? 149.106 100.981 121.484 1.00 33.92 95 LEU A O 1
ATOM 500 N N . LEU A 1 96 ? 149.232 103.081 122.278 1.00 34.73 96 LEU A N 1
ATOM 501 C CA . LEU A 1 96 ? 148.866 102.640 123.620 1.00 32.92 96 LEU A CA 1
ATOM 502 C C . LEU A 1 96 ? 147.457 102.060 123.637 1.00 34.87 96 LEU A C 1
ATOM 503 O O . LEU A 1 96 ? 147.217 101.007 124.241 1.00 34.85 96 LEU A O 1
ATOM 508 N N . ASN A 1 97 ? 146.517 102.718 122.954 1.00 36.21 97 ASN A N 1
ATOM 509 C CA . ASN A 1 97 ? 145.157 102.187 122.884 1.00 32.85 97 ASN A CA 1
ATOM 510 C C . ASN A 1 97 ? 145.117 100.836 122.179 1.00 33.23 97 ASN A C 1
ATOM 511 O O . ASN A 1 97 ? 144.398 99.927 122.606 1.00 32.79 97 ASN A O 1
ATOM 516 N N . SER A 1 98 ? 145.864 100.694 121.083 1.00 32.75 98 SER A N 1
ATOM 517 C CA . SER A 1 98 ? 145.858 99.448 120.325 1.00 32.22 98 SER A CA 1
ATOM 518 C C . SER A 1 98 ? 146.451 98.306 121.135 1.00 32.07 98 SER A C 1
ATOM 519 O O . SER A 1 98 ? 145.956 97.176 121.075 1.00 33.15 98 SER A O 1
ATOM 522 N N . LEU A 1 99 ? 147.520 98.576 121.884 1.00 33.20 99 LEU A N 1
ATOM 523 C CA . LEU A 1 99 ? 148.075 97.559 122.769 1.00 30.00 99 LEU A CA 1
ATOM 524 C C . LEU A 1 99 ? 147.090 97.189 123.868 1.00 32.03 99 LEU A C 1
ATOM 525 O O . LEU A 1 99 ? 146.938 96.008 124.201 1.00 32.83 99 LEU A O 1
ATOM 530 N N . LEU A 1 100 ? 146.415 98.184 124.451 1.00 32.09 100 LEU A N 1
ATOM 531 C CA . LEU A 1 100 ? 145.446 97.895 125.504 1.00 31.18 100 LEU A CA 1
ATOM 532 C C . LEU A 1 100 ? 144.293 97.051 124.980 1.00 33.23 100 LEU A C 1
ATOM 533 O O . LEU A 1 100 ? 143.861 96.101 125.637 1.00 36.13 100 LEU A O 1
ATOM 538 N N . THR A 1 101 ? 143.782 97.376 123.794 1.00 32.96 101 THR A N 1
ATOM 539 C CA . THR A 1 101 ? 142.679 96.606 123.235 1.00 31.14 101 THR A CA 1
ATOM 540 C C . THR A 1 101 ? 143.097 95.173 122.940 1.00 32.54 101 THR A C 1
ATOM 541 O O . THR A 1 101 ? 142.340 94.234 123.199 1.00 37.14 101 THR A O 1
ATOM 545 N N . ALA A 1 102 ? 144.308 94.986 122.413 1.00 32.19 102 ALA A N 1
ATOM 546 C CA . ALA A 1 102 ? 144.726 93.667 121.950 1.00 34.04 102 ALA A CA 1
ATOM 547 C C . ALA A 1 102 ? 144.840 92.659 123.086 1.00 36.99 102 ALA A C 1
ATOM 548 O O . ALA A 1 102 ? 144.643 91.461 122.863 1.00 42.13 102 ALA A O 1
ATOM 550 N N . PHE A 1 103 ? 145.151 93.109 124.302 1.00 33.69 103 PHE A N 1
ATOM 551 C CA . PHE A 1 103 ? 145.403 92.192 125.402 1.00 36.01 103 PHE A CA 1
ATOM 552 C C . PHE A 1 103 ? 144.479 92.363 126.600 1.00 37.24 103 PHE A C 1
ATOM 553 O O . PHE A 1 103 ? 144.511 91.517 127.500 1.00 37.30 103 PHE A O 1
ATOM 561 N N . LEU A 1 104 ? 143.662 93.410 126.645 1.00 38.52 104 LEU A N 1
ATOM 562 C CA . LEU A 1 104 ? 142.846 93.709 127.816 1.00 35.88 104 LEU A CA 1
ATOM 563 C C . LEU A 1 104 ? 141.351 93.627 127.546 1.00 38.64 104 LEU A C 1
ATOM 564 O O . LEU A 1 104 ? 140.638 92.918 128.264 1.00 44.10 104 LEU A O 1
ATOM 569 N N . PHE A 1 105 ? 140.850 94.322 126.527 1.00 35.18 105 PHE A N 1
ATOM 570 C CA . PHE A 1 105 ? 139.419 94.319 126.249 1.00 36.94 105 PHE A CA 1
ATOM 571 C C . PHE A 1 105 ? 139.018 93.222 125.271 1.00 41.43 105 PHE A C 1
ATOM 572 O O . PHE A 1 105 ? 137.991 92.557 125.469 1.00 46.28 105 PHE A O 1
ATOM 580 N N . LEU A 1 106 ? 139.804 93.037 124.214 1.00 37.86 106 LEU A N 1
ATOM 581 C CA . LEU A 1 106 ? 139.482 92.018 123.220 1.00 39.19 106 LEU A CA 1
ATOM 582 C C . LEU A 1 106 ? 139.430 90.605 123.787 1.00 44.23 106 LEU A C 1
ATOM 583 O O . LEU A 1 106 ? 138.517 89.860 123.399 1.00 47.08 106 LEU A O 1
ATOM 588 N N . PRO A 1 107 ? 140.353 90.156 124.651 1.00 44.09 107 PRO A N 1
ATOM 589 C CA . PRO A 1 107 ? 140.204 88.795 125.195 1.00 45.01 107 PRO A CA 1
ATOM 590 C C . PRO A 1 107 ? 138.866 88.558 125.868 1.00 46.69 107 PRO A C 1
ATOM 591 O O . PRO A 1 107 ? 138.233 87.524 125.629 1.00 50.53 107 PRO A O 1
ATOM 595 N N . ILE A 1 108 ? 138.392 89.511 126.669 1.00 44.08 108 ILE A N 1
ATOM 596 C CA . ILE A 1 108 ? 137.118 89.334 127.357 1.00 43.22 108 ILE A CA 1
ATOM 597 C C . ILE A 1 108 ? 135.964 89.392 126.363 1.00 44.86 108 ILE A C 1
ATOM 598 O O . ILE A 1 108 ? 135.122 88.484 126.309 1.00 49.52 108 ILE A O 1
ATOM 603 N N . PHE A 1 109 ? 135.934 90.438 125.532 1.00 42.55 109 PHE A N 1
ATOM 604 C CA . PHE A 1 109 ? 134.837 90.603 124.585 1.00 42.72 109 PHE A CA 1
ATOM 605 C C . PHE A 1 109 ? 134.779 89.463 123.579 1.00 49.22 109 PHE A C 1
ATOM 606 O O . PHE A 1 109 ? 133.727 89.219 122.978 1.00 52.89 109 PHE A O 1
ATOM 614 N N . TYR A 1 110 ? 135.890 88.758 123.378 1.00 48.77 110 TYR A N 1
ATOM 615 C CA . TYR A 1 110 ? 135.909 87.655 122.431 1.00 46.83 110 TYR A CA 1
ATOM 616 C C . TYR A 1 110 ? 135.532 86.345 123.105 1.00 50.06 110 TYR A C 1
ATOM 617 O O . TYR A 1 110 ? 134.610 85.651 122.664 1.00 56.46 110 TYR A O 1
ATOM 626 N N . ARG A 1 111 ? 136.235 85.988 124.179 1.00 43.61 111 ARG A N 1
ATOM 627 C CA . ARG A 1 111 ? 135.994 84.718 124.845 1.00 44.48 111 ARG A CA 1
ATOM 628 C C . ARG A 1 111 ? 134.596 84.665 125.437 1.00 52.11 111 ARG A C 1
ATOM 629 O O . ARG A 1 111 ? 134.077 83.580 125.711 1.00 57.33 111 ARG A O 1
ATOM 637 N N . LEU A 1 112 ? 133.970 85.822 125.634 1.00 50.28 112 LEU A N 1
ATOM 638 C CA . LEU A 1 112 ? 132.648 85.850 126.236 1.00 49.37 112 LEU A CA 1
ATOM 639 C C . LEU A 1 112 ? 131.515 85.802 125.222 1.00 50.34 112 LEU A C 1
ATOM 640 O O . LEU A 1 112 ? 130.456 85.259 125.535 1.00 50.77 112 LEU A O 1
ATOM 645 N N . GLY A 1 113 ? 131.714 86.341 124.019 1.00 53.61 113 GLY A N 1
ATOM 646 C CA . GLY A 1 113 ? 130.764 86.202 122.928 1.00 52.77 113 GLY A CA 1
ATOM 647 C C . GLY A 1 113 ? 129.350 86.629 123.257 1.00 52.23 113 GLY A C 1
ATOM 648 O O . GLY A 1 113 ? 128.428 85.807 123.251 1.00 53.03 113 GLY A O 1
ATOM 649 N N . LEU A 1 114 ? 129.165 87.917 123.540 1.00 52.60 114 LEU A N 1
ATOM 650 C CA . LEU A 1 114 ? 127.921 88.440 124.089 1.00 54.26 114 LEU A CA 1
ATOM 651 C C . LEU A 1 114 ? 127.297 89.543 123.235 1.00 51.18 114 LEU A C 1
ATOM 652 O O . LEU A 1 114 ? 126.782 90.526 123.776 1.00 49.74 114 LEU A O 1
ATOM 657 N N . THR A 1 115 ? 127.310 89.381 121.909 1.00 46.63 115 THR A N 1
ATOM 658 C CA . THR A 1 115 ? 126.605 90.268 120.984 1.00 48.29 115 THR A CA 1
ATOM 659 C C . THR A 1 115 ? 127.091 91.710 121.074 1.00 49.94 115 THR A C 1
ATOM 660 O O . THR A 1 115 ? 128.064 92.087 120.413 1.00 51.97 115 THR A O 1
ATOM 664 N N . SER A 1 116 ? 126.410 92.518 121.878 1.00 43.27 116 SER A N 1
ATOM 665 C CA . SER A 1 116 ? 126.749 93.917 122.084 1.00 40.91 116 SER A CA 1
ATOM 666 C C . SER A 1 116 ? 127.693 94.044 123.269 1.00 40.47 116 SER A C 1
ATOM 667 O O . SER A 1 116 ? 127.576 93.310 124.248 1.00 42.69 116 SER A O 1
ATOM 670 N N . THR A 1 117 ? 128.629 94.993 123.180 1.00 40.94 117 THR A N 1
ATOM 671 C CA . THR A 1 117 ? 129.591 95.171 124.264 1.00 40.18 117 THR A CA 1
ATOM 672 C C . THR A 1 117 ? 128.911 95.612 125.550 1.00 34.96 117 THR A C 1
ATOM 673 O O . THR A 1 117 ? 129.440 95.383 126.642 1.00 33.40 117 THR A O 1
ATOM 677 N N . TYR A 1 118 ? 127.748 96.247 125.443 1.00 31.20 118 TYR A N 1
ATOM 678 C CA . TYR A 1 118 ? 127.024 96.729 126.608 1.00 30.10 118 TYR A CA 1
ATOM 679 C C . TYR A 1 118 ? 126.303 95.617 127.351 1.00 33.50 118 TYR A C 1
ATOM 680 O O . TYR A 1 118 ? 125.896 95.825 128.497 1.00 33.54 118 TYR A O 1
ATOM 689 N N . GLN A 1 119 ? 126.159 94.440 126.741 1.00 35.83 119 GLN A N 1
ATOM 690 C CA . GLN A 1 119 ? 125.696 93.274 127.483 1.00 34.34 119 GLN A CA 1
ATOM 691 C C . GLN A 1 119 ? 126.682 92.895 128.581 1.00 34.78 119 GLN A C 1
ATOM 692 O O . GLN A 1 119 ? 126.293 92.292 129.589 1.00 39.65 119 GLN A O 1
ATOM 698 N N . TYR A 1 120 ? 127.957 93.256 128.418 1.00 32.48 120 TYR A N 1
ATOM 699 C CA . TYR A 1 120 ? 128.921 93.046 129.491 1.00 29.69 120 TYR A CA 1
ATOM 700 C C . TYR A 1 120 ? 128.537 93.834 130.735 1.00 28.95 120 TYR A C 1
ATOM 701 O O . TYR A 1 120 ? 128.690 93.344 131.857 1.00 29.35 120 TYR A O 1
ATOM 710 N N . LEU A 1 121 ? 128.064 95.068 130.558 1.00 28.57 121 LEU A N 1
ATOM 711 C CA . LEU A 1 121 ? 127.647 95.866 131.704 1.00 25.15 121 LEU A CA 1
ATOM 712 C C . LEU A 1 121 ? 126.450 95.246 132.407 1.00 28.34 121 LEU A C 1
ATOM 713 O O . LEU A 1 121 ? 126.266 95.451 133.611 1.00 29.50 121 LEU A O 1
ATOM 718 N N . GLU A 1 122 ? 125.621 94.501 131.675 1.00 31.06 122 GLU A N 1
ATOM 719 C CA . GLU A 1 122 ? 124.546 93.751 132.310 1.00 30.28 122 GLU A CA 1
ATOM 720 C C . GLU A 1 122 ? 125.085 92.547 133.068 1.00 33.68 122 GLU A C 1
ATOM 721 O O . GLU A 1 122 ? 124.686 92.297 134.211 1.00 38.73 122 GLU A O 1
ATOM 727 N N . LEU A 1 123 ? 125.995 91.792 132.450 1.00 27.55 123 LEU A N 1
ATOM 728 C CA . LEU A 1 123 ? 126.584 90.636 133.117 1.00 26.31 123 LEU A CA 1
ATOM 729 C C . LEU A 1 123 ? 127.390 91.027 134.344 1.00 28.15 123 LEU A C 1
ATOM 730 O O . LEU A 1 123 ? 127.557 90.208 135.253 1.00 26.84 123 LEU A O 1
ATOM 735 N N . ARG A 1 124 ? 127.886 92.257 134.390 1.00 26.23 124 ARG A N 1
ATOM 736 C CA . ARG A 1 124 ? 128.771 92.715 135.448 1.00 23.84 124 ARG A CA 1
ATOM 737 C C . ARG A 1 124 ? 128.033 93.478 136.541 1.00 27.05 124 ARG A C 1
ATOM 738 O O . ARG A 1 124 ? 128.193 93.165 137.722 1.00 29.43 124 ARG A O 1
ATOM 746 N N . PHE A 1 125 ? 127.224 94.475 136.181 1.00 25.98 125 PHE A N 1
ATOM 747 C CA . PHE A 1 125 ? 126.575 95.312 137.179 1.00 24.08 125 PHE A CA 1
ATOM 748 C C . PHE A 1 125 ? 125.060 95.160 137.199 1.00 27.29 125 PHE A C 1
ATOM 749 O O . PHE A 1 125 ? 124.508 94.696 138.200 1.00 31.91 125 PHE A O 1
ATOM 757 N N . SER A 1 126 ? 124.375 95.499 136.110 1.00 27.32 126 SER A N 1
ATOM 758 C CA . SER A 1 126 ? 122.916 95.522 136.101 1.00 34.34 126 SER A CA 1
ATOM 759 C C . SER A 1 126 ? 122.434 95.935 134.716 1.00 36.24 126 SER A C 1
ATOM 760 O O . SER A 1 126 ? 123.219 96.337 133.854 1.00 36.87 126 SER A O 1
ATOM 763 N N . ARG A 1 127 ? 121.118 95.831 134.521 1.00 37.45 127 ARG A N 1
ATOM 764 C CA . ARG A 1 127 ? 120.487 96.331 133.306 1.00 36.09 127 ARG A CA 1
ATOM 765 C C . ARG A 1 127 ? 120.437 97.849 133.278 1.00 33.88 127 ARG A C 1
ATOM 766 O O . ARG A 1 127 ? 120.391 98.444 132.197 1.00 40.00 127 ARG A O 1
ATOM 774 N N . ALA A 1 128 ? 120.424 98.492 134.445 1.00 31.38 128 ALA A N 1
ATOM 775 C CA . ALA A 1 128 ? 120.476 99.948 134.479 1.00 30.33 128 ALA A CA 1
ATOM 776 C C . ALA A 1 128 ? 121.777 100.454 133.881 1.00 34.44 128 ALA A C 1
ATOM 777 O O . ALA A 1 128 ? 121.784 101.415 133.105 1.00 39.32 128 ALA A O 1
ATOM 779 N N . VAL A 1 129 ? 122.889 99.800 134.214 1.00 32.60 129 VAL A N 1
ATOM 780 C CA . VAL A 1 129 ? 124.179 100.182 133.655 1.00 29.02 129 VAL A CA 1
ATOM 781 C C . VAL A 1 129 ? 124.229 99.878 132.164 1.00 29.11 129 VAL A C 1
ATOM 782 O O . VAL A 1 129 ? 124.821 100.632 131.387 1.00 31.55 129 VAL A O 1
ATOM 786 N N . ARG A 1 130 ? 123.614 98.772 131.739 1.00 29.17 130 ARG A N 1
ATOM 787 C CA . ARG A 1 130 ? 123.558 98.461 130.314 1.00 29.54 130 ARG A CA 1
ATOM 788 C C . ARG A 1 130 ? 122.809 99.546 129.548 1.00 31.14 130 ARG A C 1
ATOM 789 O O . ARG A 1 130 ? 123.260 100.005 128.492 1.00 29.90 130 ARG A O 1
ATOM 797 N N . LEU A 1 131 ? 121.660 99.973 130.077 1.00 30.95 131 LEU A N 1
ATOM 798 C CA . LEU A 1 131 ? 120.891 101.039 129.445 1.00 30.56 131 LEU A CA 1
ATOM 799 C C . LEU A 1 131 ? 121.661 102.350 129.432 1.00 31.66 131 LEU A C 1
ATOM 800 O O . LEU A 1 131 ? 121.662 103.070 128.426 1.00 31.38 131 LEU A O 1
ATOM 805 N N . CYS A 1 132 ? 122.320 102.679 130.545 1.00 30.09 132 CYS A N 1
ATOM 806 C CA . CYS A 1 132 ? 123.097 103.909 130.615 1.00 29.44 132 CYS A CA 1
ATOM 807 C C . CYS A 1 132 ? 124.222 103.908 129.588 1.00 28.63 132 CYS A C 1
ATOM 808 O O . CYS A 1 132 ? 124.435 104.899 128.882 1.00 31.21 132 CYS A O 1
ATOM 811 N N . GLY A 1 133 ? 124.943 102.793 129.479 1.00 25.01 133 GLY A N 1
ATOM 812 C CA . GLY A 1 133 ? 126.017 102.709 128.507 1.00 23.81 133 GLY A CA 1
ATOM 813 C C . GLY A 1 133 ? 125.525 102.770 127.076 1.00 27.53 133 GLY A C 1
ATOM 814 O O . GLY A 1 133 ? 126.145 103.417 126.227 1.00 27.60 133 GLY A O 1
ATOM 815 N N . THR A 1 134 ? 124.414 102.091 126.782 1.00 26.81 134 THR A N 1
ATOM 816 C CA . THR A 1 134 ? 123.866 102.134 125.431 1.00 26.38 134 THR A CA 1
ATOM 817 C C . THR A 1 134 ? 123.447 103.547 125.054 1.00 25.77 134 THR A C 1
ATOM 818 O O . THR A 1 134 ? 123.724 104.012 123.941 1.00 24.96 134 THR A O 1
ATOM 822 N N . LEU A 1 135 ? 122.791 104.253 125.975 1.00 23.85 135 LEU A N 1
ATOM 823 C CA . LEU A 1 135 ? 122.380 105.621 125.689 1.00 22.27 135 LEU A CA 1
ATOM 824 C C . LEU A 1 135 ? 123.588 106.538 125.544 1.00 23.24 135 LEU A C 1
ATOM 825 O O . LEU A 1 135 ? 123.586 107.450 124.708 1.00 24.21 135 LEU A O 1
ATOM 830 N N . GLN A 1 136 ? 124.630 106.307 126.346 1.00 25.40 136 GLN A N 1
ATOM 831 C CA . GLN A 1 136 ? 125.858 107.085 126.225 1.00 25.58 136 GLN A CA 1
ATOM 832 C C . GLN A 1 136 ? 126.475 106.910 124.849 1.00 23.33 136 GLN A C 1
ATOM 833 O O . GLN A 1 136 ? 126.853 107.886 124.190 1.00 25.54 136 GLN A O 1
ATOM 839 N N . TYR A 1 137 ? 126.584 105.659 124.404 1.00 25.28 137 TYR A N 1
ATOM 840 C CA . TYR A 1 137 ? 127.109 105.384 123.075 1.00 23.95 137 TYR A CA 1
ATOM 841 C C . TYR A 1 137 ? 126.271 106.062 122.005 1.00 24.48 137 TYR A C 1
ATOM 842 O O . TYR A 1 137 ? 126.813 106.657 121.069 1.00 26.93 137 TYR A O 1
ATOM 851 N N . LEU A 1 138 ? 124.945 105.982 122.126 1.00 22.72 138 LEU A N 1
ATOM 852 C CA . LEU A 1 138 ? 124.083 106.558 121.103 1.00 19.77 138 LEU A CA 1
ATOM 853 C C . LEU A 1 138 ? 124.258 108.069 121.017 1.00 21.50 138 LEU A C 1
ATOM 854 O O . LEU A 1 138 ? 124.380 108.625 119.919 1.00 22.05 138 LEU A O 1
ATOM 859 N N . VAL A 1 139 ? 124.311 108.750 122.165 1.00 21.01 139 VAL A N 1
ATOM 860 C CA . VAL A 1 139 ? 124.426 110.207 122.148 1.00 19.76 139 VAL A CA 1
ATOM 861 C C . VAL A 1 139 ? 125.794 110.636 121.628 1.00 20.97 139 VAL A C 1
ATOM 862 O O . VAL A 1 139 ? 125.903 111.561 120.805 1.00 24.80 139 VAL A O 1
ATOM 866 N N . ALA A 1 140 ? 126.859 109.972 122.087 1.00 22.29 140 ALA A N 1
ATOM 867 C CA . ALA A 1 140 ? 128.195 110.313 121.612 1.00 20.91 140 ALA A CA 1
ATOM 868 C C . ALA A 1 140 ? 128.320 110.087 120.113 1.00 20.51 140 ALA A C 1
ATOM 869 O O . ALA A 1 140 ? 128.879 110.927 119.397 1.00 23.45 140 ALA A O 1
ATOM 871 N N . THR A 1 141 ? 127.797 108.963 119.618 1.00 19.13 141 THR A N 1
ATOM 872 C CA . THR A 1 141 ? 127.867 108.670 118.193 1.00 18.68 141 THR A CA 1
ATOM 873 C C . THR A 1 141 ? 127.072 109.681 117.383 1.00 18.85 141 THR A C 1
ATOM 874 O O . THR A 1 141 ? 127.502 110.090 116.301 1.00 20.59 141 THR A O 1
ATOM 878 N N . MET A 1 142 ? 125.910 110.098 117.887 1.00 18.89 142 MET A N 1
ATOM 879 C CA . MET A 1 142 ? 125.095 111.065 117.161 1.00 18.72 142 MET A CA 1
ATOM 880 C C . MET A 1 142 ? 125.811 112.406 117.035 1.00 19.29 142 MET A C 1
ATOM 881 O O . MET A 1 142 ? 125.859 112.999 115.950 1.00 20.96 142 MET A O 1
ATOM 886 N N . LEU A 1 143 ? 126.406 112.889 118.126 1.00 19.00 143 LEU A N 1
ATOM 887 C CA . LEU A 1 143 ? 127.126 114.161 118.051 1.00 18.40 143 LEU A CA 1
ATOM 888 C C . LEU A 1 143 ? 128.372 114.059 117.170 1.00 20.63 143 LEU A C 1
ATOM 889 O O . LEU A 1 143 ? 128.664 114.968 116.370 1.00 25.65 143 LEU A O 1
ATOM 894 N N . TYR A 1 144 ? 129.119 112.961 117.302 1.00 19.42 144 TYR A N 1
ATOM 895 C CA . TYR A 1 144 ? 130.307 112.766 116.482 1.00 19.47 144 TYR A CA 1
ATOM 896 C C . TYR A 1 144 ? 129.953 112.712 115.004 1.00 20.40 144 TYR A C 1
ATOM 897 O O . TYR A 1 144 ? 130.628 113.329 114.173 1.00 24.70 144 TYR A O 1
ATOM 906 N N . THR A 1 145 ? 128.892 111.982 114.658 1.00 19.17 145 THR A N 1
ATOM 907 C CA . THR A 1 145 ? 128.451 111.909 113.274 1.00 17.46 145 THR A CA 1
ATOM 908 C C . THR A 1 145 ? 127.936 113.252 112.783 1.00 17.58 145 THR A C 1
ATOM 909 O O . THR A 1 145 ? 128.055 113.555 111.596 1.00 21.47 145 THR A O 1
ATOM 913 N N . GLY A 1 146 ? 127.381 114.074 113.674 1.00 15.37 146 GLY A N 1
ATOM 914 C CA . GLY A 1 146 ? 127.001 115.417 113.269 1.00 14.28 146 GLY A CA 1
ATOM 915 C C . GLY A 1 146 ? 128.189 116.246 112.822 1.00 16.96 146 GLY A C 1
ATOM 916 O O . GLY A 1 146 ? 128.156 116.891 111.771 1.00 18.29 146 GLY A O 1
ATOM 917 N N . ILE A 1 147 ? 129.267 116.223 113.605 1.00 18.78 147 ILE A N 1
ATOM 918 C CA . ILE A 1 147 ? 130.464 116.968 113.204 1.00 16.04 147 ILE A CA 1
ATOM 919 C C . ILE A 1 147 ? 131.081 116.366 111.938 1.00 19.06 147 ILE A C 1
ATOM 920 O O . ILE A 1 147 ? 131.568 117.090 111.048 1.00 23.11 147 ILE A O 1
ATOM 925 N N . VAL A 1 148 ? 131.060 115.036 111.835 1.00 17.79 148 VAL A N 1
ATOM 926 C CA . VAL A 1 148 ? 131.576 114.359 110.648 1.00 18.15 148 VAL A CA 1
ATOM 927 C C . VAL A 1 148 ? 130.799 114.784 109.408 1.00 19.50 148 VAL A C 1
ATOM 928 O O . VAL A 1 148 ? 131.380 114.995 108.340 1.00 23.12 148 VAL A O 1
ATOM 932 N N . ILE A 1 149 ? 129.477 114.907 109.528 1.00 18.08 149 ILE A N 1
ATOM 933 C CA . ILE A 1 149 ? 128.654 115.364 108.413 1.00 17.43 149 ILE A CA 1
ATOM 934 C C . ILE A 1 149 ? 128.953 116.822 108.093 1.00 19.48 149 ILE A C 1
ATOM 935 O O . ILE A 1 149 ? 128.943 117.232 106.927 1.00 21.36 149 ILE A O 1
ATOM 940 N N . TYR 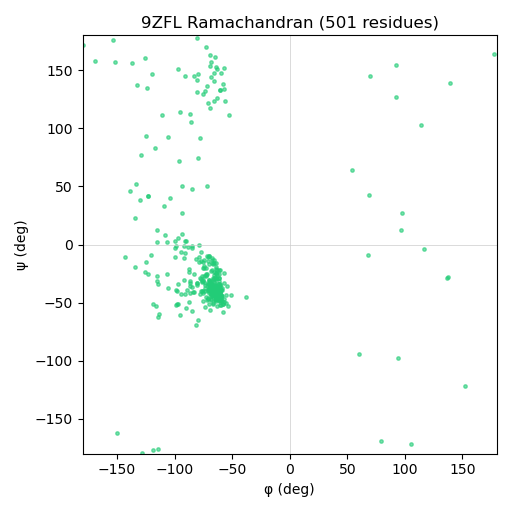A 1 150 ? 129.228 117.626 109.121 1.00 17.04 150 TYR A N 1
ATOM 941 C CA . TYR A 1 150 ? 129.493 119.042 108.892 1.00 15.38 150 TYR A CA 1
ATOM 942 C C . TYR A 1 150 ? 130.752 119.256 108.059 1.00 17.38 150 TYR A C 1
ATOM 943 O O . TYR A 1 150 ? 130.806 120.177 107.238 1.00 19.75 150 TYR A O 1
ATOM 952 N N . ALA A 1 151 ? 131.781 118.433 108.267 1.00 19.79 151 ALA A N 1
ATOM 953 C CA . ALA A 1 151 ? 133.054 118.686 107.584 1.00 17.81 151 ALA A CA 1
ATOM 954 C C . ALA A 1 151 ? 132.955 118.737 106.052 1.00 20.33 151 ALA A C 1
ATOM 955 O O . ALA A 1 151 ? 133.482 119.697 105.455 1.00 21.43 151 ALA A O 1
ATOM 957 N N . PRO A 1 152 ? 132.334 117.770 105.357 1.00 21.42 152 PRO A N 1
ATOM 958 C CA . PRO A 1 152 ? 132.189 117.911 103.897 1.00 18.48 152 PRO A CA 1
ATOM 959 C C . PRO A 1 152 ? 131.381 119.118 103.477 1.00 22.03 152 PRO A C 1
ATOM 960 O O . PRO A 1 152 ? 131.653 119.696 102.419 1.00 25.14 152 PRO A O 1
ATOM 964 N N . ALA A 1 153 ? 130.375 119.504 104.261 1.00 20.36 153 ALA A N 1
ATOM 965 C CA . ALA A 1 153 ? 129.642 120.726 103.967 1.00 17.42 153 ALA A CA 1
ATOM 966 C C . ALA A 1 153 ? 130.561 121.934 104.036 1.00 19.99 153 ALA A C 1
ATOM 967 O O . ALA A 1 153 ? 130.444 122.858 103.228 1.00 22.73 153 ALA A O 1
ATOM 969 N N . LEU A 1 154 ? 131.485 121.939 104.996 1.00 19.39 154 LEU A N 1
ATOM 970 C CA . LEU A 1 154 ? 132.476 123.006 105.079 1.00 19.86 154 LEU A CA 1
ATOM 971 C C . LEU A 1 154 ? 133.338 123.049 103.824 1.00 21.48 154 LEU A C 1
ATOM 972 O O . LEU A 1 154 ? 133.585 124.125 103.261 1.00 25.30 154 LEU A O 1
ATOM 977 N N . ILE A 1 155 ? 133.808 121.886 103.367 1.00 22.13 155 ILE A N 1
ATOM 978 C CA . ILE A 1 155 ? 134.653 121.863 102.172 1.00 22.47 155 ILE A CA 1
ATOM 979 C C . ILE A 1 155 ? 133.875 122.359 100.955 1.00 23.74 155 ILE A C 1
ATOM 980 O O . ILE A 1 155 ? 134.377 123.160 100.158 1.00 27.11 155 ILE A O 1
ATOM 985 N N . LEU A 1 156 ? 132.635 121.891 100.800 1.00 23.73 156 LEU A N 1
ATOM 986 C CA . LEU A 1 156 ? 131.814 122.284 99.656 1.00 23.71 156 LEU A CA 1
ATOM 987 C C . LEU A 1 156 ? 131.477 123.770 99.695 1.00 25.13 156 LEU A C 1
ATOM 988 O O . LEU A 1 156 ? 131.411 124.428 98.650 1.00 27.36 156 LEU A O 1
ATOM 993 N N . ASN A 1 157 ? 131.226 124.306 100.890 1.00 25.37 157 ASN A N 1
ATOM 994 C CA . ASN A 1 157 ? 131.139 125.749 101.076 1.00 23.37 157 ASN A CA 1
ATOM 995 C C . ASN A 1 157 ? 132.370 126.457 100.542 1.00 28.12 157 ASN A C 1
ATOM 996 O O . ASN A 1 157 ? 132.267 127.384 99.733 1.00 28.52 157 ASN A O 1
ATOM 1001 N N . GLN A 1 158 ? 133.552 126.027 100.979 1.00 30.62 158 GLN A N 1
ATOM 1002 C CA . GLN A 1 158 ? 134.729 126.842 100.714 1.00 28.72 158 GLN A CA 1
ATOM 1003 C C . GLN A 1 158 ? 135.179 126.735 99.261 1.00 27.62 158 GLN A C 1
ATOM 1004 O O . GLN A 1 158 ? 135.706 127.708 98.711 1.00 30.27 158 GLN A O 1
ATOM 1010 N N . VAL A 1 159 ? 134.970 125.588 98.614 1.00 26.75 159 VAL A N 1
ATOM 1011 C CA . VAL A 1 159 ? 135.473 125.420 97.252 1.00 31.05 159 VAL A CA 1
ATOM 1012 C C . VAL A 1 159 ? 134.499 125.932 96.190 1.00 34.78 159 VAL A C 1
ATOM 1013 O O . VAL A 1 159 ? 134.935 126.433 95.150 1.00 39.55 159 VAL A O 1
ATOM 1017 N N . THR A 1 160 ? 133.193 125.827 96.421 1.00 34.43 160 THR A N 1
ATOM 1018 C CA . THR A 1 160 ? 132.190 126.210 95.435 1.00 30.58 160 THR A CA 1
ATOM 1019 C C . THR A 1 160 ? 131.478 127.509 95.784 1.00 29.60 160 THR A C 1
ATOM 1020 O O . THR A 1 160 ? 130.570 127.917 95.057 1.00 34.97 160 THR A O 1
ATOM 1024 N N . GLY A 1 161 ? 131.857 128.165 96.876 1.00 30.96 161 GLY A N 1
ATOM 1025 C CA . GLY A 1 161 ? 131.235 129.408 97.278 1.00 29.47 161 GLY A CA 1
ATOM 1026 C C . GLY A 1 161 ? 129.802 129.304 97.741 1.00 29.75 161 GLY A C 1
ATOM 1027 O O . GLY A 1 161 ? 129.271 130.290 98.266 1.00 27.35 161 GLY A O 1
ATOM 1028 N N . LEU A 1 162 ? 129.160 128.149 97.572 1.00 27.77 162 LEU A N 1
ATOM 1029 C CA . LEU A 1 162 ? 127.793 127.952 98.036 1.00 23.33 162 LEU A CA 1
ATOM 1030 C C . LEU A 1 162 ? 127.703 128.211 99.529 1.00 26.11 162 LEU A C 1
ATOM 1031 O O . LEU A 1 162 ? 128.574 127.793 100.289 1.00 32.01 162 LEU A O 1
ATOM 1036 N N . ASP A 1 163 ? 126.638 128.889 99.952 1.00 26.88 163 ASP A N 1
ATOM 1037 C CA . ASP A 1 163 ? 126.469 129.213 101.362 1.00 23.48 163 ASP A CA 1
ATOM 1038 C C . ASP A 1 163 ? 126.493 127.946 102.206 1.00 22.46 163 ASP A C 1
ATOM 1039 O O . ASP A 1 163 ? 126.153 126.858 101.738 1.00 26.16 163 ASP A O 1
ATOM 1044 N N . ILE A 1 164 ? 126.921 128.088 103.462 1.00 18.64 164 ILE A N 1
ATOM 1045 C CA . ILE A 1 164 ? 127.112 126.912 104.307 1.00 19.75 164 ILE A CA 1
ATOM 1046 C C . ILE A 1 164 ? 125.796 126.191 104.537 1.00 21.67 164 ILE A C 1
ATOM 1047 O O . ILE A 1 164 ? 125.772 124.970 104.723 1.00 23.10 164 ILE A O 1
ATOM 1052 N N . TRP A 1 165 ? 124.685 126.915 104.509 1.00 20.48 165 TRP A N 1
ATOM 1053 C CA . TRP A 1 165 ? 123.398 126.282 104.748 1.00 19.46 165 TRP A CA 1
ATOM 1054 C C . TRP A 1 165 ? 122.931 125.480 103.542 1.00 21.02 165 TRP A C 1
ATOM 1055 O O . TRP A 1 165 ? 122.410 124.371 103.697 1.00 25.75 165 TRP A O 1
ATOM 1066 N N . ALA A 1 166 ? 123.141 125.999 102.334 1.00 18.27 166 ALA A N 1
ATOM 1067 C CA . ALA A 1 166 ? 122.799 125.227 101.146 1.00 20.71 166 ALA A CA 1
ATOM 1068 C C . ALA A 1 166 ? 123.756 124.058 100.959 1.00 18.70 166 ALA A C 1
ATOM 1069 O O . ALA A 1 166 ? 123.350 122.974 100.522 1.00 21.28 166 ALA A O 1
ATOM 1071 N N . SER A 1 167 ? 125.029 124.256 101.299 1.00 19.35 167 SER A N 1
ATOM 1072 C CA . SER A 1 167 ? 125.984 123.156 101.273 1.00 17.17 167 SER A CA 1
ATOM 1073 C C . SER A 1 167 ? 125.594 122.070 102.263 1.00 18.52 167 SER A C 1
ATOM 1074 O O . SER A 1 167 ? 125.689 120.876 101.957 1.00 23.25 167 SER A O 1
ATOM 1077 N N . LEU A 1 168 ? 125.152 122.466 103.457 1.00 17.23 168 LEU A N 1
ATOM 1078 C CA . LEU A 1 168 ? 124.688 121.496 104.439 1.00 17.18 168 LEU A CA 1
ATOM 1079 C C . LEU A 1 168 ? 123.436 120.780 103.954 1.00 19.67 168 LEU A C 1
ATOM 1080 O O . LEU A 1 168 ? 123.267 119.583 104.202 1.00 23.13 168 LEU A O 1
ATOM 1085 N N . LEU A 1 169 ? 122.544 121.496 103.268 1.00 21.34 169 LEU A N 1
ATOM 1086 C CA . LEU A 1 169 ? 121.360 120.857 102.702 1.00 20.81 169 LEU A CA 1
ATOM 1087 C C . LEU A 1 169 ? 121.750 119.786 101.696 1.00 20.89 169 LEU A C 1
ATOM 1088 O O . LEU A 1 169 ? 121.241 118.661 101.737 1.00 28.24 169 LEU A O 1
ATOM 1093 N N . SER A 1 170 ? 122.671 120.117 100.791 1.00 18.61 170 SER A N 1
ATOM 1094 C CA . SER A 1 170 ? 123.131 119.140 99.812 1.00 18.37 170 SER A CA 1
ATOM 1095 C C . SER A 1 170 ? 123.796 117.947 100.488 1.00 21.25 170 SER A C 1
ATOM 1096 O O . SER A 1 170 ? 123.548 116.791 100.116 1.00 24.57 170 SER A O 1
ATOM 1099 N N . THR A 1 171 ? 124.650 118.209 101.480 1.00 18.81 171 THR A N 1
ATOM 1100 C CA . THR A 1 171 ? 125.339 117.127 102.173 1.00 18.19 171 THR A CA 1
ATOM 1101 C C . THR A 1 171 ? 124.351 116.211 102.874 1.00 20.37 171 THR A C 1
ATOM 1102 O O . THR A 1 171 ? 124.494 114.986 102.831 1.00 26.74 171 THR A O 1
ATOM 1106 N N . GLY A 1 172 ? 123.334 116.785 103.515 1.00 20.92 172 GLY A N 1
ATOM 1107 C CA . GLY A 1 172 ? 122.319 115.969 104.152 1.00 22.75 172 GLY A CA 1
ATOM 1108 C C . GLY A 1 172 ? 121.511 115.156 103.162 1.00 26.10 172 GLY A C 1
ATOM 1109 O O . GLY A 1 172 ? 121.160 114.008 103.435 1.00 27.98 172 GLY A O 1
ATOM 1110 N N . ILE A 1 173 ? 121.194 115.738 102.002 1.00 21.88 173 ILE A N 1
ATOM 1111 C CA . ILE A 1 173 ? 120.433 114.995 101.000 1.00 19.46 173 ILE A CA 1
ATOM 1112 C C . ILE A 1 173 ? 121.227 113.787 100.523 1.00 23.62 173 ILE A C 1
ATOM 1113 O O . ILE A 1 173 ? 120.708 112.666 100.454 1.00 28.31 173 ILE A O 1
ATOM 1118 N N . ILE A 1 174 ? 122.506 113.993 100.208 1.00 25.47 174 ILE A N 1
ATOM 1119 C CA . ILE A 1 174 ? 123.319 112.875 99.739 1.00 23.94 174 ILE A CA 1
ATOM 1120 C C . ILE A 1 174 ? 123.529 111.856 100.855 1.00 27.21 174 ILE A C 1
ATOM 1121 O O . ILE A 1 174 ? 123.530 110.644 100.612 1.00 32.12 174 ILE A O 1
ATOM 1126 N N . CYS A 1 175 ? 123.684 112.320 102.097 1.00 25.55 175 CYS A N 1
ATOM 1127 C CA . CYS A 1 175 ? 123.903 111.401 103.208 1.00 27.98 175 CYS A CA 1
ATOM 1128 C C . CYS A 1 175 ? 122.669 110.553 103.486 1.00 30.15 175 CYS A C 1
ATOM 1129 O O . CYS A 1 175 ? 122.788 109.365 103.801 1.00 36.46 175 CYS A O 1
ATOM 1132 N N . THR A 1 176 ? 121.478 111.140 103.387 1.00 30.17 176 THR A N 1
ATOM 1133 C CA . THR A 1 176 ? 120.261 110.372 103.617 1.00 31.25 176 THR A CA 1
ATOM 1134 C C . THR A 1 176 ? 119.925 109.473 102.436 1.00 31.82 176 THR A C 1
ATOM 1135 O O . THR A 1 176 ? 119.286 108.433 102.619 1.00 38.20 176 THR A O 1
ATOM 1139 N N . LEU A 1 177 ? 120.347 109.837 101.225 1.00 32.19 177 LEU A N 1
ATOM 1140 C CA . LEU A 1 177 ? 120.214 108.902 100.113 1.00 33.04 177 LEU A CA 1
ATOM 1141 C C . LEU A 1 177 ? 121.171 107.726 100.270 1.00 37.59 177 LEU A C 1
ATOM 1142 O O . LEU A 1 177 ? 120.828 106.590 99.923 1.00 44.11 177 LEU A O 1
ATOM 1147 N N . TYR A 1 178 ? 122.379 107.981 100.779 1.00 35.07 178 TYR A N 1
ATOM 1148 C CA . TYR A 1 178 ? 123.294 106.891 101.102 1.00 37.38 178 TYR A CA 1
ATOM 1149 C C . TYR A 1 178 ? 122.721 105.993 102.189 1.00 39.92 178 TYR A C 1
ATOM 1150 O O . TYR A 1 178 ? 122.761 104.763 102.078 1.00 45.13 178 TYR A O 1
ATOM 1159 N N . THR A 1 179 ? 122.185 106.592 103.252 1.00 35.78 179 THR A N 1
ATOM 1160 C CA . THR A 1 179 ? 121.791 105.830 104.430 1.00 37.01 179 THR A CA 1
ATOM 1161 C C . THR A 1 179 ? 120.443 105.149 104.240 1.00 41.11 179 THR A C 1
ATOM 1162 O O . THR A 1 179 ? 120.356 103.918 104.207 1.00 48.14 179 THR A O 1
ATOM 1166 N N . THR A 1 180 ? 119.381 105.939 104.091 1.00 39.18 180 THR A N 1
ATOM 1167 C CA . THR A 1 180 ? 118.019 105.437 104.223 1.00 40.32 180 THR A CA 1
ATOM 1168 C C . THR A 1 180 ? 117.383 105.055 102.894 1.00 42.11 180 THR A C 1
ATOM 1169 O O . THR A 1 180 ? 117.017 103.895 102.697 1.00 46.40 180 THR A O 1
ATOM 1173 N N . VAL A 1 181 ? 117.243 106.009 101.969 1.00 40.05 181 VAL A N 1
ATOM 1174 C CA . VAL A 1 181 ? 116.467 105.769 100.759 1.00 45.20 181 VAL A CA 1
ATOM 1175 C C . VAL A 1 181 ? 117.219 104.936 99.733 1.00 49.44 181 VAL A C 1
ATOM 1176 O O . VAL A 1 181 ? 116.629 104.544 98.717 1.00 52.54 181 VAL A O 1
ATOM 1180 N N . GLY A 1 182 ? 118.494 104.644 99.963 1.00 51.47 182 GLY A N 1
ATOM 1181 C CA . GLY A 1 182 ? 119.246 103.816 99.043 1.00 56.02 182 GLY A CA 1
ATOM 1182 C C . GLY A 1 182 ? 119.848 102.582 99.681 1.00 60.38 182 GLY A C 1
ATOM 1183 O O . GLY A 1 182 ? 120.087 101.580 99.001 1.00 63.56 182 GLY A O 1
ATOM 1184 N N . GLY A 1 183 ? 120.096 102.637 100.986 1.00 53.87 183 GLY A N 1
ATOM 1185 C CA . GLY A 1 183 ? 120.688 101.511 101.679 1.00 56.71 183 GLY A CA 1
ATOM 1186 C C . GLY A 1 183 ? 122.200 101.581 101.749 1.00 65.58 183 GLY A C 1
ATOM 1187 O O . GLY A 1 183 ? 122.867 101.745 100.723 1.00 65.68 183 GLY A O 1
ATOM 1188 N N . MET A 1 184 ? 122.751 101.457 102.954 1.00 62.76 184 MET A N 1
ATOM 1189 C CA . MET A 1 184 ? 124.190 101.547 103.146 1.00 62.35 184 MET A CA 1
ATOM 1190 C C . MET A 1 184 ? 124.893 100.351 102.518 1.00 68.40 184 MET A C 1
ATOM 1191 O O . MET A 1 184 ? 124.393 99.223 102.538 1.00 65.45 184 MET A O 1
ATOM 1196 N N . LYS A 1 185 ? 126.073 100.614 101.959 1.00 73.02 185 LYS A N 1
ATOM 1197 C CA . LYS A 1 185 ? 126.764 99.642 101.127 1.00 75.28 185 LYS A CA 1
ATOM 1198 C C . LYS A 1 185 ? 128.084 99.193 101.739 1.00 75.97 185 LYS A C 1
ATOM 1199 O O . LYS A 1 185 ? 128.880 98.526 101.069 1.00 78.29 185 LYS A O 1
ATOM 1205 N N . ALA A 1 186 ? 128.318 99.516 103.013 1.00 73.12 186 ALA A N 1
ATOM 1206 C CA . ALA A 1 186 ? 129.646 99.379 103.599 1.00 74.08 186 ALA A CA 1
ATOM 1207 C C . ALA A 1 186 ? 130.224 97.984 103.402 1.00 75.79 186 ALA A C 1
ATOM 1208 O O . ALA A 1 186 ? 129.743 97.005 103.980 1.00 70.73 186 ALA A O 1
ATOM 1210 N N . VAL A 1 187 ? 131.261 97.903 102.578 1.00 74.07 187 VAL A N 1
ATOM 1211 C CA . VAL A 1 187 ? 132.024 96.682 102.360 1.00 73.22 187 VAL A CA 1
ATOM 1212 C C . VAL A 1 187 ? 133.455 96.989 102.772 1.00 72.20 187 VAL A C 1
ATOM 1213 O O . VAL A 1 187 ? 133.916 98.127 102.625 1.00 71.32 187 VAL A O 1
ATOM 1217 N N . VAL A 1 188 ? 134.154 95.990 103.306 1.00 71.87 188 VAL A N 1
ATOM 1218 C CA . VAL A 1 188 ? 135.541 96.167 103.719 1.00 70.30 188 VAL A CA 1
ATOM 1219 C C . VAL A 1 188 ? 136.375 96.640 102.536 1.00 69.89 188 VAL A C 1
ATOM 1220 O O . VAL A 1 188 ? 137.411 97.285 102.717 1.00 72.51 188 VAL A O 1
ATOM 1224 N N . TRP A 1 189 ? 135.924 96.336 101.317 1.00 69.81 189 TRP A N 1
ATOM 1225 C CA . TRP A 1 189 ? 136.713 96.658 100.134 1.00 69.43 189 TRP A CA 1
ATOM 1226 C C . TRP A 1 189 ? 136.561 98.115 99.711 1.00 68.58 189 TRP A C 1
ATOM 1227 O O . TRP A 1 189 ? 137.521 98.716 99.218 1.00 71.95 189 TRP A O 1
ATOM 1238 N N . THR A 1 190 ? 135.377 98.703 99.883 1.00 66.80 190 THR A N 1
ATOM 1239 C CA . THR A 1 190 ? 135.239 100.125 99.582 1.00 68.43 190 THR A CA 1
ATOM 1240 C C . THR A 1 190 ? 135.994 100.977 100.598 1.00 67.59 190 THR A C 1
ATOM 1241 O O . THR A 1 190 ? 136.510 102.049 100.253 1.00 64.81 190 THR A O 1
ATOM 1245 N N . ASP A 1 191 ? 136.103 100.498 101.841 1.00 63.39 191 ASP A N 1
ATOM 1246 C CA . ASP A 1 191 ? 136.893 101.198 102.849 1.00 62.58 191 ASP A CA 1
ATOM 1247 C C . ASP A 1 191 ? 138.379 101.163 102.509 1.00 63.45 191 ASP A C 1
ATOM 1248 O O . ASP A 1 191 ? 139.100 102.146 102.724 1.00 66.16 191 ASP A O 1
ATOM 1253 N N . VAL A 1 192 ? 138.860 100.031 101.989 1.00 60.09 192 VAL A N 1
ATOM 1254 C CA . VAL A 1 192 ? 140.253 99.942 101.559 1.00 60.35 192 VAL A CA 1
ATOM 1255 C C . VAL A 1 192 ? 140.525 100.937 100.441 1.00 61.39 192 VAL A C 1
ATOM 1256 O O . VAL A 1 192 ? 141.558 101.619 100.429 1.00 62.32 192 VAL A O 1
ATOM 1260 N N . PHE A 1 193 ? 139.600 101.036 99.486 1.00 60.36 193 PHE A N 1
ATOM 1261 C CA . PHE A 1 193 ? 139.754 101.996 98.399 1.00 59.27 193 PHE A CA 1
ATOM 1262 C C . PHE A 1 193 ? 139.772 103.421 98.938 1.00 58.91 193 PHE A C 1
ATOM 1263 O O . PHE A 1 193 ? 140.556 104.262 98.479 1.00 57.75 193 PHE A O 1
ATOM 1271 N N . GLN A 1 194 ? 138.913 103.709 99.920 1.00 58.55 194 GLN A N 1
ATOM 1272 C CA . GLN A 1 194 ? 138.900 105.021 100.557 1.00 58.06 194 GLN A CA 1
ATOM 1273 C C . GLN A 1 194 ? 140.243 105.356 101.198 1.00 55.39 194 GLN A C 1
ATOM 1274 O O . GLN A 1 194 ? 140.777 106.455 101.016 1.00 55.66 194 GLN A O 1
ATOM 1280 N N . VAL A 1 195 ? 140.797 104.414 101.963 1.00 55.54 195 VAL A N 1
ATOM 1281 C CA . VAL A 1 195 ? 142.088 104.651 102.611 1.00 54.65 195 VAL A CA 1
ATOM 1282 C C . VAL A 1 195 ? 143.172 104.877 101.565 1.00 54.91 195 VAL A C 1
ATOM 1283 O O . VAL A 1 195 ? 144.022 105.767 101.702 1.00 56.66 195 VAL A O 1
ATOM 1287 N N . VAL A 1 196 ? 143.159 104.069 100.501 1.00 53.02 196 VAL A N 1
ATOM 1288 C CA . VAL A 1 196 ? 144.185 104.183 99.466 1.00 51.49 196 VAL A CA 1
ATOM 1289 C C . VAL A 1 196 ? 144.129 105.557 98.811 1.00 50.88 196 VAL A C 1
ATOM 1290 O O . VAL A 1 196 ? 145.157 106.220 98.627 1.00 52.74 196 VAL A O 1
ATOM 1294 N N . VAL A 1 197 ? 142.926 106.008 98.446 1.00 50.14 197 VAL A N 1
ATOM 1295 C CA . VAL A 1 197 ? 142.818 107.297 97.765 1.00 49.08 197 VAL A CA 1
ATOM 1296 C C . VAL A 1 197 ? 143.159 108.439 98.716 1.00 49.68 197 VAL A C 1
ATOM 1297 O O . VAL A 1 197 ? 143.775 109.430 98.312 1.00 47.82 197 VAL A O 1
ATOM 1301 N N . MET A 1 198 ? 142.784 108.316 99.992 1.00 49.27 198 MET A N 1
ATOM 1302 C CA . MET A 1 198 ? 143.165 109.310 100.991 1.00 45.25 198 MET A CA 1
ATOM 1303 C C . MET A 1 198 ? 144.681 109.456 101.074 1.00 45.20 198 MET A C 1
ATOM 1304 O O . MET A 1 198 ? 145.224 110.568 101.000 1.00 48.58 198 MET A O 1
ATOM 1309 N N . LEU A 1 199 ? 145.381 108.329 101.222 1.00 44.27 199 LEU A N 1
ATOM 1310 C CA . LEU A 1 199 ? 146.835 108.359 101.336 1.00 44.47 199 LEU A CA 1
ATOM 1311 C C . LEU A 1 199 ? 147.486 108.888 100.064 1.00 44.27 199 LEU A C 1
ATOM 1312 O O . LEU A 1 199 ? 148.429 109.686 100.125 1.00 43.63 199 LEU A O 1
ATOM 1317 N N . VAL A 1 200 ? 146.999 108.452 98.901 1.00 43.87 200 VAL A N 1
ATOM 1318 C CA . VAL A 1 200 ? 147.585 108.894 97.640 1.00 43.91 200 VAL A CA 1
ATOM 1319 C C . VAL A 1 200 ? 147.357 110.386 97.437 1.00 44.62 200 VAL A C 1
ATOM 1320 O O . VAL A 1 200 ? 148.229 111.094 96.925 1.00 42.59 200 VAL A O 1
ATOM 1324 N N . GLY A 1 201 ? 146.195 110.895 97.847 1.00 43.49 201 GLY A N 1
ATOM 1325 C CA . GLY A 1 201 ? 145.961 112.325 97.756 1.00 40.79 201 GLY A CA 1
ATOM 1326 C C . GLY A 1 201 ? 146.875 113.121 98.664 1.00 38.13 201 GLY A C 1
ATOM 1327 O O . GLY A 1 201 ? 147.422 114.152 98.258 1.00 38.87 201 GLY A O 1
ATOM 1328 N N . PHE A 1 202 ? 147.060 112.654 99.901 1.00 36.50 202 PHE A N 1
ATOM 1329 C CA . PHE A 1 202 ? 147.994 113.327 100.799 1.00 35.44 202 PHE A CA 1
ATOM 1330 C C . PHE A 1 202 ? 149.399 113.346 100.211 1.00 37.31 202 PHE A C 1
ATOM 1331 O O . PHE A 1 202 ? 150.078 114.379 100.232 1.00 36.52 202 PHE A O 1
ATOM 1339 N N . TRP A 1 203 ? 149.843 112.216 99.659 1.00 37.65 203 TRP A N 1
ATOM 1340 C CA . TRP A 1 203 ? 151.189 112.149 99.103 1.00 33.85 203 TRP A CA 1
ATOM 1341 C C . TRP A 1 203 ? 151.332 112.996 97.845 1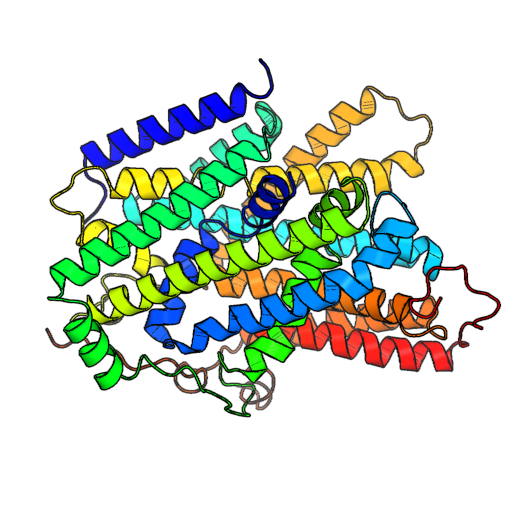.00 36.77 203 TRP A C 1
ATOM 1342 O O . TRP A 1 203 ? 152.395 113.578 97.616 1.00 38.61 203 TRP A O 1
ATOM 1353 N N . VAL A 1 204 ? 150.285 113.086 97.023 1.00 39.27 204 VAL A N 1
ATOM 1354 C CA . VAL A 1 204 ? 150.351 113.920 95.827 1.00 39.58 204 VAL A CA 1
ATOM 1355 C C . VAL A 1 204 ? 150.419 115.393 96.206 1.00 36.69 204 VAL A C 1
ATOM 1356 O O . VAL A 1 204 ? 151.190 116.165 95.619 1.00 37.53 204 VAL A O 1
ATOM 1360 N N . ILE A 1 205 ? 149.612 115.809 97.186 1.00 36.12 205 ILE A N 1
ATOM 1361 C CA . ILE A 1 205 ? 149.690 117.181 97.680 1.00 36.62 205 ILE A CA 1
ATOM 1362 C C . ILE A 1 205 ? 151.083 117.466 98.222 1.00 36.81 205 ILE A C 1
ATOM 1363 O O . ILE A 1 205 ? 151.669 118.521 97.949 1.00 38.94 205 ILE A O 1
ATOM 1368 N N . LEU A 1 206 ? 151.636 116.526 98.991 1.00 37.23 206 LEU A N 1
ATOM 1369 C CA . LEU A 1 206 ? 152.993 116.668 99.505 1.00 36.12 206 LEU A CA 1
ATOM 1370 C C . LEU A 1 206 ? 153.996 116.852 98.375 1.00 38.62 206 LEU A C 1
ATOM 1371 O O . LEU A 1 206 ? 154.858 117.736 98.431 1.00 41.49 206 LEU A O 1
ATOM 1376 N N . ALA A 1 207 ? 153.899 116.018 97.339 1.00 39.53 207 ALA A N 1
ATOM 1377 C CA . ALA A 1 207 ? 154.865 116.065 96.248 1.00 37.75 207 ALA A CA 1
ATOM 1378 C C . ALA A 1 207 ? 154.790 117.389 95.505 1.00 38.84 207 ALA A C 1
ATOM 1379 O O . ALA A 1 207 ? 155.818 118.021 95.232 1.00 40.39 207 ALA A O 1
ATOM 1381 N N . ARG A 1 208 ? 153.576 117.826 95.167 1.00 39.48 208 ARG A N 1
ATOM 1382 C CA . ARG A 1 208 ? 153.425 119.099 94.470 1.00 40.12 208 ARG A CA 1
ATOM 1383 C C . ARG A 1 208 ? 153.929 120.255 95.324 1.00 43.12 208 ARG A C 1
ATOM 1384 O O . ARG A 1 208 ? 154.633 121.143 94.828 1.00 46.46 208 ARG A O 1
ATOM 1392 N N . GLY A 1 209 ? 153.598 120.250 96.618 1.00 41.85 209 GLY A N 1
ATOM 1393 C CA . GLY A 1 209 ? 154.059 121.315 97.490 1.00 38.49 209 GLY A CA 1
ATOM 1394 C C . GLY A 1 209 ? 155.570 121.387 97.575 1.00 39.86 209 GLY A C 1
ATOM 1395 O O . GLY A 1 209 ? 156.156 122.467 97.483 1.00 42.88 209 GLY A O 1
ATOM 1396 N N . VAL A 1 210 ? 156.224 120.236 97.740 1.00 38.41 210 VAL A N 1
ATOM 1397 C CA . VAL A 1 210 ? 157.676 120.239 97.894 1.00 39.57 210 VAL A CA 1
ATOM 1398 C C . VAL A 1 210 ? 158.369 120.603 96.585 1.00 42.82 210 VAL A C 1
ATOM 1399 O O . VAL A 1 210 ? 159.376 121.321 96.589 1.00 44.77 210 VAL A O 1
ATOM 1403 N N . ILE A 1 211 ? 157.865 120.117 95.446 1.00 44.31 211 ILE A N 1
ATOM 1404 C CA . ILE A 1 211 ? 158.513 120.480 94.188 1.00 44.69 211 ILE A CA 1
ATOM 1405 C C . ILE A 1 211 ? 158.329 121.966 93.903 1.00 46.24 211 ILE A C 1
ATOM 1406 O O . ILE A 1 211 ? 159.226 122.612 93.347 1.00 44.56 211 ILE A O 1
ATOM 1411 N N . LEU A 1 212 ? 157.179 122.535 94.280 1.00 43.49 212 LEU A N 1
ATOM 1412 C CA . LEU A 1 212 ? 156.989 123.975 94.143 1.00 37.45 212 LEU A CA 1
ATOM 1413 C C . LEU A 1 212 ? 157.969 124.747 95.015 1.00 39.48 212 LEU A C 1
ATOM 1414 O O . LEU A 1 212 ? 158.465 125.806 94.617 1.00 38.95 212 LEU A O 1
ATOM 1419 N N . LEU A 1 213 ? 158.256 124.232 96.213 1.00 42.13 213 LEU A N 1
ATOM 1420 C CA . LEU A 1 213 ? 159.043 124.938 97.217 1.00 38.64 213 LEU A CA 1
ATOM 1421 C C . LEU A 1 213 ? 160.524 124.592 97.160 1.00 42.83 213 LEU A C 1
ATOM 1422 O O . LEU A 1 213 ? 161.216 124.683 98.183 1.00 42.54 213 LEU A O 1
ATOM 1427 N N . GLY A 1 214 ? 161.035 124.208 95.995 1.00 44.93 214 GLY A N 1
ATOM 1428 C CA . GLY A 1 214 ? 162.426 123.817 95.884 1.00 44.10 214 GLY A CA 1
ATOM 1429 C C . GLY A 1 214 ? 162.628 122.325 96.024 1.00 46.04 214 GLY A C 1
ATOM 1430 O O . GLY A 1 214 ? 162.465 121.574 95.060 1.00 53.05 214 GLY A O 1
ATOM 1431 N N . GLY A 1 215 ? 162.994 121.883 97.221 1.00 45.35 215 GLY A N 1
ATOM 1432 C CA . GLY A 1 215 ? 163.183 120.480 97.488 1.00 43.06 215 GLY A CA 1
ATOM 1433 C C . GLY A 1 215 ? 162.958 120.161 98.949 1.00 48.27 215 GLY A C 1
ATOM 1434 O O . GLY A 1 215 ? 162.713 121.050 99.770 1.00 51.48 215 GLY A O 1
ATOM 1435 N N . PRO A 1 216 ? 163.024 118.875 99.300 1.00 45.58 216 PRO A N 1
ATOM 1436 C CA . PRO A 1 216 ? 162.781 118.491 100.700 1.00 43.14 216 PRO A CA 1
ATOM 1437 C C . PRO A 1 216 ? 163.753 119.121 101.682 1.00 44.58 216 PRO A C 1
ATOM 1438 O O . PRO A 1 216 ? 163.361 119.445 102.811 1.00 47.52 216 PRO A O 1
ATOM 1442 N N . ARG A 1 217 ? 165.014 119.304 101.286 1.00 41.31 217 ARG A N 1
ATOM 1443 C CA . ARG A 1 217 ? 165.982 119.924 102.183 1.00 43.30 217 ARG A CA 1
ATOM 1444 C C . ARG A 1 217 ? 165.600 121.363 102.494 1.00 47.47 217 ARG A C 1
ATOM 1445 O O . ARG A 1 217 ? 165.681 121.799 103.648 1.00 48.90 217 ARG A O 1
ATOM 1453 N N . ASN A 1 218 ? 165.180 122.119 101.478 1.00 46.29 218 ASN A N 1
ATOM 1454 C CA . ASN A 1 218 ? 164.791 123.506 101.700 1.00 45.67 218 ASN A CA 1
ATOM 1455 C C . ASN A 1 218 ? 163.536 123.601 102.560 1.00 45.24 218 ASN A C 1
ATOM 1456 O O . ASN A 1 218 ? 163.440 124.473 103.430 1.00 46.43 218 ASN A O 1
ATOM 1461 N N . VAL A 1 219 ? 162.565 122.713 102.334 1.00 42.40 219 VAL A N 1
ATOM 1462 C CA . VAL A 1 219 ? 161.357 122.710 103.154 1.00 40.73 219 VAL A CA 1
ATOM 1463 C C . VAL A 1 219 ? 161.697 122.392 104.604 1.00 43.48 219 VAL A C 1
ATOM 1464 O O . VAL A 1 219 ? 161.188 123.034 105.533 1.00 41.56 219 VAL A O 1
ATOM 1468 N N . LEU A 1 220 ? 162.568 121.403 104.825 1.00 43.57 220 LEU A N 1
ATOM 1469 C CA . LEU A 1 220 ? 162.963 121.060 106.187 1.00 43.11 220 LEU A CA 1
ATOM 1470 C C . LEU A 1 220 ? 163.717 122.202 106.850 1.00 43.06 220 LEU A C 1
ATOM 1471 O O . LEU A 1 220 ? 163.520 122.476 108.039 1.00 43.40 220 LEU A O 1
ATOM 1476 N N . SER A 1 221 ? 164.595 122.874 106.104 1.00 41.44 221 SER A N 1
ATOM 1477 C CA . SER A 1 221 ? 165.334 123.999 106.665 1.00 39.73 221 SER A CA 1
ATOM 1478 C C . SER A 1 221 ? 164.401 125.145 107.037 1.00 39.78 221 SER A C 1
ATOM 1479 O O . SER A 1 221 ? 164.548 125.755 108.102 1.00 39.62 221 SER A O 1
ATOM 1482 N N . LEU A 1 222 ? 163.428 125.449 106.174 1.00 39.46 222 LEU A N 1
ATOM 1483 C CA . LEU A 1 222 ? 162.492 126.530 106.465 1.00 38.81 222 LEU A CA 1
ATOM 1484 C C . LEU A 1 222 ? 161.564 126.183 107.620 1.00 39.35 222 LEU A C 1
ATOM 1485 O O . LEU A 1 222 ? 161.138 127.079 108.355 1.00 40.35 222 LEU A O 1
ATOM 1490 N N . ALA A 1 223 ? 161.232 124.903 107.793 1.00 40.06 223 ALA A N 1
ATOM 1491 C CA . ALA A 1 223 ? 160.427 124.510 108.943 1.00 34.90 223 ALA A CA 1
ATOM 1492 C C . ALA A 1 223 ? 161.241 124.480 110.233 1.00 35.83 223 ALA A C 1
ATOM 1493 O O . ALA A 1 223 ? 160.695 124.743 111.308 1.00 34.70 223 ALA A O 1
ATOM 1495 N N . GLN A 1 224 ? 162.534 124.157 110.152 1.00 38.19 224 GLN A N 1
ATOM 1496 C CA . GLN A 1 224 ? 163.385 124.189 111.338 1.00 38.68 224 GLN A CA 1
ATOM 1497 C C . GLN A 1 224 ? 163.656 125.619 111.783 1.00 38.69 224 GLN A C 1
ATOM 1498 O O . GLN A 1 224 ? 163.691 125.904 112.985 1.00 41.42 224 GLN A O 1
ATOM 1504 N N . GLN A 1 225 ? 163.860 126.530 110.830 1.00 37.81 225 GLN A N 1
ATOM 1505 C CA . GLN A 1 225 ? 164.038 127.934 111.183 1.00 35.85 225 GLN A CA 1
ATOM 1506 C C . GLN A 1 225 ? 162.789 128.495 111.845 1.00 38.36 225 GLN A C 1
ATOM 1507 O O . GLN A 1 225 ? 162.875 129.227 112.837 1.00 42.40 225 GLN A O 1
ATOM 1513 N N . HIS A 1 226 ? 161.619 128.154 111.316 1.00 37.65 226 HIS A N 1
ATOM 1514 C CA . HIS A 1 226 ? 160.354 128.681 111.796 1.00 33.50 226 HIS A CA 1
ATOM 1515 C C . HIS A 1 226 ? 159.705 127.782 112.836 1.00 33.87 226 HIS A C 1
ATOM 1516 O O . HIS A 1 226 ? 158.539 127.995 113.183 1.00 36.75 226 HIS A O 1
ATOM 1523 N N . SER A 1 227 ? 160.427 126.767 113.310 1.00 34.79 227 SER A N 1
ATOM 1524 C CA . SER A 1 227 ? 160.108 126.061 114.550 1.00 34.42 227 SER A CA 1
ATOM 1525 C C . SER A 1 227 ? 158.829 125.235 114.448 1.00 32.45 227 SER A C 1
ATOM 1526 O O . SER A 1 227 ? 158.017 125.224 115.370 1.00 38.41 227 SER A O 1
ATOM 1529 N N . ARG A 1 228 ? 158.647 124.531 113.335 1.00 29.93 228 ARG A N 1
ATOM 1530 C CA . ARG A 1 228 ? 157.579 123.548 113.225 1.00 29.96 228 ARG A CA 1
ATOM 1531 C C . ARG A 1 228 ? 158.074 122.127 113.435 1.00 32.95 228 ARG A C 1
ATOM 1532 O O . ARG A 1 228 ? 157.287 121.186 113.303 1.00 34.96 228 ARG A O 1
ATOM 1540 N N . ILE A 1 229 ? 159.354 121.949 113.749 1.00 34.10 229 ILE A N 1
ATOM 1541 C CA . ILE A 1 229 ? 159.900 120.638 114.074 1.00 34.08 229 ILE A CA 1
ATOM 1542 C C . ILE A 1 229 ? 160.116 120.592 115.580 1.00 37.90 229 ILE A C 1
ATOM 1543 O O . ILE A 1 229 ? 161.174 120.991 116.078 1.00 41.98 229 ILE A O 1
ATOM 1548 N N . ASN A 1 230 ? 159.117 120.109 116.313 1.00 37.46 230 ASN A N 1
ATOM 1549 C CA . ASN A 1 230 ? 159.087 120.215 117.768 1.00 33.91 230 ASN A CA 1
ATOM 1550 C C . ASN A 1 230 ? 158.576 118.924 118.400 1.00 37.26 230 ASN A C 1
ATOM 1551 O O . ASN A 1 230 ? 157.739 118.938 119.302 1.00 42.93 230 ASN A O 1
ATOM 1556 N N . LEU A 1 231 ? 159.092 117.785 117.937 1.00 38.03 231 LEU A N 1
ATOM 1557 C CA . LEU A 1 231 ? 158.566 116.495 118.374 1.00 41.73 231 LEU A CA 1
ATOM 1558 C C . LEU A 1 231 ? 158.698 116.307 119.883 1.00 42.62 231 LEU A C 1
ATOM 1559 O O . LEU A 1 231 ? 157.721 115.982 120.566 1.00 44.72 231 LEU A O 1
ATOM 1564 N N . MET A 1 232 ? 159.900 116.505 120.424 1.00 42.78 232 MET A N 1
ATOM 1565 C CA . MET A 1 232 ? 160.184 116.187 121.825 1.00 43.60 232 MET A CA 1
ATOM 1566 C C . MET A 1 232 ? 159.650 117.302 122.720 1.00 43.01 232 MET A C 1
ATOM 1567 O O . MET A 1 232 ? 160.394 118.117 123.269 1.00 44.40 232 MET A O 1
ATOM 1572 N N . ASP A 1 233 ? 158.328 117.329 122.875 1.00 40.86 233 ASP A N 1
ATOM 1573 C CA . ASP A 1 233 ? 157.651 118.301 123.728 1.00 39.15 233 ASP A CA 1
ATOM 1574 C C . ASP A 1 233 ? 157.072 117.569 124.930 1.00 38.56 233 ASP A C 1
ATOM 1575 O O . ASP A 1 233 ? 156.128 116.786 124.792 1.00 38.51 233 ASP A O 1
ATOM 1580 N N . PHE A 1 234 ? 157.636 117.831 126.102 1.00 41.94 234 PHE A N 1
ATOM 1581 C CA . PHE A 1 234 ? 157.200 117.237 127.357 1.00 38.78 234 PHE A CA 1
ATOM 1582 C C . PHE A 1 234 ? 156.825 118.324 128.352 1.00 38.80 234 PHE A C 1
ATOM 1583 O O . PHE A 1 234 ? 157.152 118.250 129.538 1.00 34.94 234 PHE A O 1
ATOM 1591 N N . ASP A 1 235 ? 156.140 119.349 127.869 1.00 40.06 235 ASP A N 1
ATOM 1592 C CA . ASP A 1 235 ? 155.728 120.456 128.717 1.00 39.53 235 ASP A CA 1
ATOM 1593 C C . ASP A 1 235 ? 154.720 119.966 129.748 1.00 41.47 235 ASP A C 1
ATOM 1594 O O . ASP A 1 235 ? 153.686 119.400 129.371 1.00 40.33 235 ASP A O 1
ATOM 1599 N N . PRO A 1 236 ? 154.977 120.147 131.045 1.00 40.27 236 PRO A N 1
ATOM 1600 C CA . PRO A 1 236 ? 154.048 119.623 132.055 1.00 39.26 236 PRO A CA 1
ATOM 1601 C C . PRO A 1 236 ? 152.719 120.353 132.118 1.00 36.59 236 PRO A C 1
ATOM 1602 O O . PRO A 1 236 ? 151.772 119.810 132.697 1.00 38.03 236 PRO A O 1
ATOM 1606 N N . ASP A 1 237 ? 152.610 121.547 131.553 1.00 34.16 237 ASP A N 1
ATOM 1607 C CA . ASP A 1 237 ? 151.402 122.349 131.725 1.00 33.19 237 ASP A CA 1
ATOM 1608 C C . ASP A 1 237 ? 150.241 121.737 130.956 1.00 35.31 237 ASP A C 1
ATOM 1609 O O . ASP A 1 237 ? 150.340 121.568 129.734 1.00 41.11 237 ASP A O 1
ATOM 1614 N N . PRO A 1 238 ? 149.132 121.389 131.616 1.00 33.01 238 PRO A N 1
ATOM 1615 C CA . PRO A 1 238 ? 147.967 120.878 130.880 1.00 31.92 238 PRO A CA 1
ATOM 1616 C C . PRO A 1 238 ? 147.269 121.929 130.043 1.00 29.32 238 PRO A C 1
ATOM 1617 O O . PRO A 1 238 ? 146.387 121.575 129.252 1.00 32.48 238 PRO A O 1
ATOM 1621 N N . ARG A 1 239 ? 147.619 123.206 130.202 1.00 29.82 239 ARG A N 1
ATOM 1622 C CA . ARG A 1 239 ? 147.028 124.246 129.370 1.00 30.73 239 ARG A CA 1
ATOM 1623 C C . ARG A 1 239 ? 147.597 124.224 127.960 1.00 29.94 239 ARG A C 1
ATOM 1624 O O . ARG A 1 239 ? 146.922 124.645 127.015 1.00 29.51 239 ARG A O 1
ATOM 1632 N N . SER A 1 240 ? 148.831 123.751 127.801 1.00 29.98 240 SER A N 1
ATOM 1633 C CA . SER A 1 240 ? 149.398 123.571 126.474 1.00 29.28 240 SER A CA 1
ATOM 1634 C C . SER A 1 240 ? 148.589 122.532 125.710 1.00 29.07 240 SER A C 1
ATOM 1635 O O . SER A 1 240 ? 148.389 121.412 126.185 1.00 28.38 240 SER A O 1
ATOM 1638 N N . ARG A 1 241 ? 148.120 122.912 124.521 1.00 28.10 241 ARG A N 1
ATOM 1639 C CA . ARG A 1 241 ? 147.154 122.082 123.811 1.00 27.24 241 ARG A CA 1
ATOM 1640 C C . ARG A 1 241 ? 147.743 120.734 123.423 1.00 27.79 241 ARG A C 1
ATOM 1641 O O . ARG A 1 241 ? 147.095 119.696 123.591 1.00 29.70 241 ARG A O 1
ATOM 1649 N N . TYR A 1 242 ? 148.965 120.725 122.905 1.00 26.66 242 TYR A N 1
ATOM 1650 C CA . TYR A 1 242 ? 149.584 119.512 122.394 1.00 27.83 242 TYR A CA 1
ATOM 1651 C C . TYR A 1 242 ? 150.912 119.287 123.095 1.00 31.60 242 TYR A C 1
ATOM 1652 O O . TYR A 1 242 ? 151.700 120.222 123.257 1.00 36.94 242 TYR A O 1
ATOM 1661 N N . THR A 1 243 ? 151.145 118.052 123.520 1.00 30.18 243 THR A N 1
ATOM 1662 C CA . THR A 1 243 ? 152.328 117.663 124.272 1.00 31.19 243 THR A CA 1
ATOM 1663 C C . THR A 1 243 ? 152.337 116.141 124.310 1.00 36.37 243 THR A C 1
ATOM 1664 O O . THR A 1 243 ? 151.302 115.500 124.117 1.00 36.41 243 THR A O 1
ATOM 1668 N N . PHE A 1 244 ? 153.524 115.572 124.529 1.00 37.74 244 PHE A N 1
ATOM 1669 C CA . PHE A 1 244 ? 153.644 114.129 124.710 1.00 36.32 244 PHE A CA 1
ATOM 1670 C C . PHE A 1 244 ? 152.672 113.623 125.770 1.00 33.93 244 PHE A C 1
ATOM 1671 O O . PHE A 1 244 ? 152.002 112.599 125.581 1.00 32.27 244 PHE A O 1
ATOM 1679 N N . TRP A 1 245 ? 152.567 114.345 126.884 1.00 34.55 245 TRP A N 1
ATOM 1680 C CA . TRP A 1 245 ? 151.668 113.946 127.960 1.00 31.69 245 TRP A CA 1
ATOM 1681 C C . TRP A 1 245 ? 150.213 114.080 127.543 1.00 30.96 245 TRP A C 1
ATOM 1682 O O . TRP A 1 245 ? 149.407 113.173 127.772 1.00 31.62 245 TRP A O 1
ATOM 1693 N N . THR A 1 246 ? 149.855 115.209 126.933 1.00 31.13 246 THR A N 1
ATOM 1694 C CA . THR A 1 246 ? 148.476 115.407 126.508 1.00 29.28 246 THR A CA 1
ATOM 1695 C C . THR A 1 246 ? 148.053 114.361 125.490 1.00 32.12 246 THR A C 1
ATOM 1696 O O . THR A 1 246 ? 146.863 114.054 125.369 1.00 34.85 246 THR A O 1
ATOM 1700 N N . PHE A 1 247 ? 149.009 113.791 124.765 1.00 32.24 247 PHE A N 1
ATOM 1701 C CA . PHE A 1 247 ? 148.707 112.770 123.775 1.00 33.23 247 PHE A CA 1
ATOM 1702 C C . PHE A 1 247 ? 148.648 111.369 124.373 1.00 33.27 247 PHE A C 1
ATOM 1703 O O . PHE A 1 247 ? 147.825 110.556 123.942 1.00 36.32 247 PHE A O 1
ATOM 1711 N N . ILE A 1 248 ? 149.494 111.058 125.358 1.00 33.13 248 ILE A N 1
ATOM 1712 C CA . ILE A 1 248 ? 149.468 109.702 125.904 1.00 31.45 248 ILE A CA 1
ATOM 1713 C C . ILE A 1 248 ? 148.384 109.546 126.969 1.00 31.65 248 ILE A C 1
ATOM 1714 O O . ILE A 1 248 ? 147.694 108.523 127.009 1.00 38.50 248 ILE A O 1
ATOM 1719 N N . VAL A 1 249 ? 148.202 110.534 127.850 1.00 31.74 249 VAL A N 1
ATOM 1720 C CA . VAL A 1 249 ? 147.225 110.405 128.929 1.00 30.48 249 VAL A CA 1
ATOM 1721 C C . VAL A 1 249 ? 145.914 111.102 128.618 1.00 32.73 249 VAL A C 1
ATOM 1722 O O . VAL A 1 249 ? 144.990 111.054 129.437 1.00 36.07 249 VAL A O 1
ATOM 1726 N N . GLY A 1 250 ? 145.800 111.748 127.466 1.00 32.58 250 GLY A N 1
ATOM 1727 C CA . GLY A 1 250 ? 144.552 112.372 127.090 1.00 28.97 250 GLY A CA 1
ATOM 1728 C C . GLY A 1 250 ? 143.953 111.732 125.860 1.00 31.27 250 GLY A C 1
ATOM 1729 O O . GLY A 1 250 ? 142.730 111.671 125.712 1.00 32.81 250 GLY A O 1
ATOM 1730 N N . GLY A 1 251 ? 144.811 111.241 124.974 1.00 32.02 251 GLY A N 1
ATOM 1731 C CA . GLY A 1 251 ? 144.355 110.627 123.746 1.00 31.25 251 GLY A CA 1
ATOM 1732 C C . GLY A 1 251 ? 144.040 109.155 123.888 1.00 32.74 251 GLY A C 1
ATOM 1733 O O . GLY A 1 251 ? 143.154 108.641 123.200 1.00 35.31 251 GLY A O 1
ATOM 1734 N N . THR A 1 252 ? 144.753 108.465 124.776 1.00 33.03 252 THR A N 1
ATOM 1735 C CA . THR A 1 252 ? 144.519 107.033 124.951 1.00 31.13 252 THR A CA 1
ATOM 1736 C C . THR A 1 252 ? 143.096 106.721 125.395 1.00 33.26 252 THR A C 1
ATOM 1737 O O . THR A 1 252 ? 142.502 105.778 124.846 1.00 36.02 252 THR A O 1
ATOM 1741 N N . PRO A 1 253 ? 142.500 107.422 126.371 1.00 30.76 253 PRO A N 1
ATOM 1742 C CA . PRO A 1 253 ? 141.073 107.187 126.643 1.00 30.93 253 PRO A CA 1
ATOM 1743 C C . PRO A 1 253 ? 140.175 107.435 125.445 1.00 30.13 253 PRO A C 1
ATOM 1744 O O . PRO A 1 253 ? 139.202 106.697 125.248 1.00 31.85 253 PRO A O 1
ATOM 1748 N N . PHE A 1 254 ? 140.473 108.452 124.633 1.00 29.87 254 PHE A N 1
ATOM 1749 C CA . PHE A 1 254 ? 139.658 108.710 123.450 1.00 31.29 254 PHE A CA 1
ATOM 1750 C C . PHE A 1 254 ? 139.719 107.537 122.484 1.00 33.02 254 PHE A C 1
ATOM 1751 O O . PHE A 1 254 ? 138.691 107.074 121.976 1.00 36.70 254 PHE A O 1
ATOM 1759 N N . TRP A 1 255 ? 140.922 107.027 122.232 1.00 31.36 255 TRP A N 1
ATOM 1760 C CA . TRP A 1 255 ? 141.057 105.937 121.278 1.00 32.36 255 TRP A CA 1
ATOM 1761 C C . TRP A 1 255 ? 140.527 104.626 121.844 1.00 31.88 255 TRP A C 1
ATOM 1762 O O . TRP A 1 255 ? 140.089 103.761 121.082 1.00 35.52 255 TRP A O 1
ATOM 1773 N N . LEU A 1 256 ? 140.547 104.463 123.169 1.00 30.51 256 LEU A N 1
ATOM 1774 C CA . LEU A 1 256 ? 139.928 103.289 123.773 1.00 28.70 256 LEU A CA 1
ATOM 1775 C C . LEU A 1 256 ? 138.411 103.349 123.660 1.00 31.99 256 LEU A C 1
ATOM 1776 O O . LEU A 1 256 ? 137.764 102.336 123.374 1.00 37.13 256 LEU A O 1
ATOM 1781 N N . SER A 1 257 ? 137.824 104.525 123.883 1.00 31.74 257 SER A N 1
ATOM 1782 C CA . SER A 1 257 ? 136.397 104.699 123.651 1.00 32.08 257 SER A CA 1
ATOM 1783 C C . SER A 1 257 ? 136.035 104.563 122.180 1.00 37.20 257 SER A C 1
ATOM 1784 O O . SER A 1 257 ? 134.880 104.267 121.861 1.00 41.58 257 SER A O 1
ATOM 1787 N N . MET A 1 258 ? 136.992 104.787 121.281 1.00 38.77 258 MET A N 1
ATOM 1788 C CA . MET A 1 258 ? 136.722 104.673 119.852 1.00 37.75 258 MET A CA 1
ATOM 1789 C C . MET A 1 258 ? 136.854 103.240 119.345 1.00 41.83 258 MET A C 1
ATOM 1790 O O . MET A 1 258 ? 136.108 102.830 118.450 1.00 46.58 258 MET A O 1
ATOM 1795 N N . TYR A 1 259 ? 137.802 102.473 119.877 1.00 38.06 259 TYR A N 1
ATOM 1796 C CA . TYR A 1 259 ? 138.123 101.162 119.325 1.00 39.83 259 TYR A CA 1
ATOM 1797 C C . TYR A 1 259 ? 137.889 100.023 120.303 1.00 41.18 259 TYR A C 1
ATOM 1798 O O . TYR A 1 259 ? 137.220 99.044 119.954 1.00 42.49 259 TYR A O 1
ATOM 1807 N N . GLY A 1 260 ? 138.425 100.116 121.520 1.00 40.55 260 GLY A N 1
ATOM 1808 C CA . GLY A 1 260 ? 138.387 98.993 122.438 1.00 34.71 260 GLY A CA 1
ATOM 1809 C C . GLY A 1 260 ? 137.042 98.744 123.084 1.00 35.61 260 GLY A C 1
ATOM 1810 O O . GLY A 1 260 ? 136.796 97.634 123.564 1.00 36.39 260 GLY A O 1
ATOM 1811 N N . VAL A 1 261 ? 136.164 99.743 123.108 1.00 38.44 261 VAL A N 1
ATOM 1812 C CA . VAL A 1 261 ? 134.918 99.635 123.858 1.00 37.56 261 VAL A CA 1
ATOM 1813 C C . VAL A 1 261 ? 133.735 99.932 122.944 1.00 38.15 261 VAL A C 1
ATOM 1814 O O . VAL A 1 261 ? 132.617 99.463 123.185 1.00 44.15 261 VAL A O 1
ATOM 1818 N N . ASN A 1 262 ? 133.984 100.676 121.868 1.00 37.03 262 ASN A N 1
ATOM 1819 C CA . ASN A 1 262 ? 132.930 101.019 120.923 1.00 37.76 262 ASN A CA 1
ATOM 1820 C C . ASN A 1 262 ? 132.332 99.760 120.308 1.00 43.62 262 ASN A C 1
ATOM 1821 O O . ASN A 1 262 ? 133.059 98.865 119.870 1.00 46.80 262 ASN A O 1
ATOM 1826 N N . GLN A 1 263 ? 130.998 99.696 120.274 1.00 43.51 263 GLN A N 1
ATOM 1827 C CA . GLN A 1 263 ? 130.326 98.491 119.795 1.00 42.73 263 GLN A CA 1
ATOM 1828 C C . GLN A 1 263 ? 130.603 98.245 118.318 1.00 45.74 263 GLN A C 1
ATOM 1829 O O . GLN A 1 263 ? 130.841 97.104 117.910 1.00 44.66 263 GLN A O 1
ATOM 1835 N N . ALA A 1 264 ? 130.579 99.304 117.505 1.00 47.13 264 ALA A N 1
ATOM 1836 C CA . ALA A 1 264 ? 130.692 99.153 116.060 1.00 48.45 264 ALA A CA 1
ATOM 1837 C C . ALA A 1 264 ? 132.038 98.583 115.631 1.00 52.00 264 ALA A C 1
ATOM 1838 O O . ALA A 1 264 ? 132.145 98.045 114.525 1.00 53.82 264 ALA A O 1
ATOM 1840 N N . GLN A 1 265 ? 133.062 98.690 116.474 1.00 49.23 265 GLN A N 1
ATOM 1841 C CA . GLN A 1 265 ? 134.377 98.119 116.210 1.00 46.94 265 GLN A CA 1
ATOM 1842 C C . GLN A 1 265 ? 134.582 96.775 116.896 1.00 46.06 265 GLN A C 1
ATOM 1843 O O . GLN A 1 265 ? 135.168 95.854 116.310 1.00 49.42 265 GLN A O 1
ATOM 1849 N N . VAL A 1 266 ? 134.110 96.640 118.134 1.00 45.88 266 VAL A N 1
ATOM 1850 C CA . VAL A 1 266 ? 134.275 95.376 118.837 1.00 48.70 266 VAL A CA 1
ATOM 1851 C C . VAL A 1 266 ? 133.454 94.283 118.168 1.00 49.01 266 VAL A C 1
ATOM 1852 O O . VAL A 1 266 ? 133.831 93.108 118.206 1.00 48.77 266 VAL A O 1
ATOM 1856 N N . GLN A 1 267 ? 132.338 94.640 117.528 1.00 50.26 267 GLN A N 1
ATOM 1857 C CA . GLN A 1 267 ? 131.576 93.634 116.797 1.00 48.10 267 GLN A CA 1
ATOM 1858 C C . GLN A 1 267 ? 132.385 93.078 115.632 1.00 50.31 267 GLN A C 1
ATOM 1859 O O . GLN A 1 267 ? 132.294 91.887 115.315 1.00 53.84 267 GLN A O 1
ATOM 1865 N N . ARG A 1 268 ? 133.185 93.925 114.979 1.00 49.36 268 ARG A N 1
ATOM 1866 C CA . ARG A 1 268 ? 134.097 93.429 113.957 1.00 49.38 268 ARG A CA 1
ATOM 1867 C C . ARG A 1 268 ? 135.199 92.578 114.573 1.00 53.00 268 ARG A C 1
ATOM 1868 O O . ARG A 1 268 ? 135.631 91.586 113.975 1.00 54.16 268 ARG A O 1
ATOM 1876 N N . TYR A 1 269 ? 135.674 92.956 115.765 1.00 52.52 269 TYR A N 1
ATOM 1877 C CA . TYR A 1 269 ? 136.699 92.150 116.431 1.00 50.06 269 TYR A CA 1
ATOM 1878 C C . TYR A 1 269 ? 136.191 90.746 116.743 1.00 51.36 269 TYR A C 1
ATOM 1879 O O . TYR A 1 269 ? 136.913 89.761 116.558 1.00 53.40 269 TYR A O 1
ATOM 1888 N N . VAL A 1 270 ? 134.957 90.636 117.234 1.00 50.87 270 VAL A N 1
ATOM 1889 C CA . VAL A 1 270 ? 134.437 89.340 117.656 1.00 53.70 270 VAL A CA 1
ATOM 1890 C C . VAL A 1 270 ? 134.003 88.501 116.459 1.00 55.49 270 VAL A C 1
ATOM 1891 O O . VAL A 1 270 ? 134.061 87.267 116.508 1.00 53.83 270 VAL A O 1
ATOM 1895 N N . ALA A 1 271 ? 133.581 89.139 115.367 1.00 57.02 271 ALA A N 1
ATOM 1896 C CA . ALA A 1 271 ? 133.182 88.405 114.174 1.00 58.44 271 ALA A CA 1
ATOM 1897 C C . ALA A 1 271 ? 134.357 87.749 113.463 1.00 61.14 271 ALA A C 1
ATOM 1898 O O . ALA A 1 271 ? 134.137 86.952 112.545 1.00 62.90 271 ALA A O 1
ATOM 1900 N N . CYS A 1 272 ? 135.589 88.064 113.854 1.00 58.71 272 CYS A N 1
ATOM 1901 C CA . CYS A 1 272 ? 136.758 87.419 113.276 1.00 60.23 272 CYS A CA 1
ATOM 1902 C C . CYS A 1 272 ? 136.971 86.063 113.932 1.00 58.58 272 CYS A C 1
ATOM 1903 O O . CYS A 1 272 ? 136.955 85.949 115.160 1.00 55.37 272 CYS A O 1
ATOM 1906 N N . HIS A 1 273 ? 137.164 85.035 113.112 1.00 62.98 273 HIS A N 1
ATOM 1907 C CA . HIS A 1 273 ? 137.422 83.705 113.642 1.00 60.80 273 HIS A CA 1
ATOM 1908 C C . HIS A 1 273 ? 138.825 83.641 114.230 1.00 59.71 273 HIS A C 1
ATOM 1909 O O . HIS A 1 273 ? 139.780 84.159 113.646 1.00 62.46 273 HIS A O 1
ATOM 1916 N N . THR A 1 274 ? 138.929 83.022 115.409 1.00 54.91 274 THR A N 1
ATOM 1917 C CA . THR A 1 274 ? 140.143 82.950 116.219 1.00 52.60 274 THR A CA 1
ATOM 1918 C C . THR A 1 274 ? 140.491 84.316 116.804 1.00 50.45 274 THR A C 1
ATOM 1919 O O . THR A 1 274 ? 140.263 85.351 116.171 1.00 50.50 274 THR A O 1
ATOM 1923 N N . GLU A 1 275 ? 141.030 84.323 118.025 1.00 49.00 275 GLU A N 1
ATOM 1924 C CA . GLU A 1 275 ? 141.312 85.568 118.729 1.00 47.33 275 GLU A CA 1
ATOM 1925 C C . GLU A 1 275 ? 142.566 86.256 118.209 1.00 48.51 275 GLU A C 1
ATOM 1926 O O . GLU A 1 275 ? 142.664 87.486 118.280 1.00 48.57 275 GLU A O 1
ATOM 1932 N N . GLY A 1 276 ? 143.532 85.488 117.701 1.00 43.60 276 GLY A N 1
ATOM 1933 C CA . GLY A 1 276 ? 144.721 86.088 117.123 1.00 40.45 276 GLY A CA 1
ATOM 1934 C C . GLY A 1 276 ? 144.439 86.890 115.870 1.00 45.31 276 GLY A C 1
ATOM 1935 O O . GLY A 1 276 ? 145.129 87.877 115.593 1.00 47.10 276 GLY A O 1
ATOM 1936 N N . LYS A 1 277 ? 143.438 86.477 115.088 1.00 44.30 277 LYS A N 1
ATOM 1937 C CA . LYS A 1 277 ? 143.112 87.197 113.861 1.00 46.35 277 LYS A CA 1
ATOM 1938 C C . LYS A 1 277 ? 142.647 88.616 114.161 1.00 46.91 277 LYS A C 1
ATOM 1939 O O . LYS A 1 277 ? 142.979 89.554 113.428 1.00 51.58 277 LYS A O 1
ATOM 1945 N N . ALA A 1 278 ? 141.878 88.794 115.236 1.00 44.28 278 ALA A N 1
ATOM 1946 C CA . ALA A 1 278 ? 141.481 90.137 115.640 1.00 42.31 278 ALA A CA 1
ATOM 1947 C C . ALA A 1 278 ? 142.690 90.965 116.059 1.00 43.24 278 ALA A C 1
ATOM 1948 O O . ALA A 1 278 ? 142.747 92.171 115.796 1.00 47.14 278 ALA A O 1
ATOM 1950 N N . LYS A 1 279 ? 143.668 90.337 116.716 1.00 39.64 279 LYS A N 1
ATOM 1951 C CA . LYS A 1 279 ? 144.890 91.047 117.077 1.00 38.33 279 LYS A CA 1
ATOM 1952 C C . LYS A 1 279 ? 145.649 91.502 115.837 1.00 41.43 279 LYS A C 1
ATOM 1953 O O . LYS A 1 279 ? 146.173 92.623 115.791 1.00 42.28 279 LYS A O 1
ATOM 1959 N N . LEU A 1 280 ? 145.726 90.640 114.821 1.00 42.90 280 LEU A N 1
ATOM 1960 C CA . LEU A 1 280 ? 146.370 91.027 113.571 1.00 39.34 280 LEU A CA 1
ATOM 1961 C C . LEU A 1 280 ? 145.620 92.166 112.895 1.00 39.93 280 LEU A C 1
ATOM 1962 O O . LEU A 1 280 ? 146.235 93.090 112.345 1.00 43.92 280 LEU A O 1
ATOM 1967 N N . ALA A 1 281 ? 144.287 92.111 112.918 1.00 39.38 281 ALA A N 1
ATOM 1968 C CA . ALA A 1 281 ? 143.493 93.200 112.363 1.00 40.90 281 ALA A CA 1
ATOM 1969 C C . ALA A 1 281 ? 143.761 94.505 113.102 1.00 39.42 281 ALA A C 1
ATOM 1970 O O . ALA A 1 281 ? 143.831 95.573 112.485 1.00 40.82 281 ALA A O 1
ATOM 1972 N N . LEU A 1 282 ? 143.919 94.437 114.424 1.00 37.78 282 LEU A N 1
ATOM 1973 C CA . LEU A 1 282 ? 144.250 95.629 115.199 1.00 37.10 282 LEU A CA 1
ATOM 1974 C C . LEU A 1 282 ? 145.625 96.171 114.831 1.00 34.84 282 LEU A C 1
ATOM 1975 O O . LEU A 1 282 ? 145.821 97.389 114.766 1.00 37.51 282 LEU A O 1
ATOM 1980 N N . LEU A 1 283 ? 146.592 95.282 114.598 1.00 34.80 283 LEU A N 1
ATOM 1981 C CA . LEU A 1 283 ? 147.917 95.725 114.167 1.00 32.70 283 LEU A CA 1
ATOM 1982 C C . LEU A 1 283 ? 147.855 96.435 112.817 1.00 35.66 283 LEU A C 1
ATOM 1983 O O . LEU A 1 283 ? 148.492 97.480 112.619 1.00 37.16 283 LEU A O 1
ATOM 1988 N N . VAL A 1 284 ? 147.088 95.883 111.878 1.00 34.94 284 VAL A N 1
ATOM 1989 C CA . VAL A 1 284 ? 146.948 96.512 110.568 1.00 34.65 284 VAL A CA 1
ATOM 1990 C C . VAL A 1 284 ? 146.234 97.855 110.695 1.00 36.48 284 VAL A C 1
ATOM 1991 O O . VAL A 1 284 ? 146.578 98.828 110.010 1.00 38.94 284 VAL A O 1
ATOM 1995 N N . ASN A 1 285 ? 145.239 97.931 111.582 1.00 36.22 285 ASN A N 1
ATOM 1996 C CA . ASN A 1 285 ? 144.559 99.195 111.845 1.00 36.31 285 ASN A CA 1
ATOM 1997 C C . ASN A 1 285 ? 145.523 100.236 112.399 1.00 36.13 285 ASN A C 1
ATOM 1998 O O . ASN A 1 285 ? 145.464 101.411 112.022 1.00 36.51 285 ASN A O 1
ATOM 2003 N N . GLN A 1 286 ? 146.415 99.824 113.300 1.00 35.47 286 GLN A N 1
ATOM 2004 C CA . GLN A 1 286 ? 147.393 100.759 113.847 1.00 34.57 286 GLN A CA 1
ATOM 2005 C C . GLN A 1 286 ? 148.352 101.252 112.771 1.00 36.90 286 GLN A C 1
ATOM 2006 O O . GLN A 1 286 ? 148.699 102.439 112.734 1.00 41.98 286 GLN A O 1
ATOM 2012 N N . LEU A 1 287 ? 148.800 100.354 111.892 1.00 35.91 287 LEU A N 1
ATOM 2013 C CA . LEU A 1 287 ? 149.682 100.778 110.808 1.00 34.76 287 LEU A CA 1
ATOM 2014 C C . LEU A 1 287 ? 148.983 101.767 109.880 1.00 37.55 287 LEU A C 1
ATOM 2015 O O . LEU A 1 287 ? 149.573 102.779 109.479 1.00 41.27 287 LEU A O 1
ATOM 2020 N N . GLY A 1 288 ? 147.721 101.498 109.538 1.00 36.84 288 GLY A N 1
ATOM 2021 C CA . GLY A 1 288 ? 146.979 102.431 108.705 1.00 35.49 288 GLY A CA 1
ATOM 2022 C C . GLY A 1 288 ? 146.775 103.781 109.369 1.00 39.10 288 GLY A C 1
ATOM 2023 O O . GLY A 1 288 ? 146.893 104.827 108.722 1.00 43.61 288 GLY A O 1
ATOM 2024 N N . LEU A 1 289 ? 146.468 103.777 110.669 1.00 37.22 289 LEU A N 1
ATOM 2025 C CA . LEU A 1 289 ? 146.297 105.030 111.395 1.00 36.99 289 LEU A CA 1
ATOM 2026 C C . LEU A 1 289 ? 147.586 105.837 111.410 1.00 35.94 289 LEU A C 1
ATOM 2027 O O . LEU A 1 289 ? 147.567 107.058 111.202 1.00 38.15 289 LEU A O 1
ATOM 2032 N N . PHE A 1 290 ? 148.717 105.174 111.661 1.00 38.64 290 PHE A N 1
ATOM 2033 C CA . PHE A 1 290 ? 149.990 105.885 111.657 1.00 41.26 290 PHE A CA 1
ATOM 2034 C C . PHE A 1 290 ? 150.297 106.458 110.281 1.00 40.52 290 PHE A C 1
ATOM 2035 O O . PHE A 1 290 ? 150.766 107.595 110.169 1.00 39.71 290 PHE A O 1
ATOM 2043 N N . LEU A 1 291 ? 150.041 105.688 109.222 1.00 40.35 291 LEU A N 1
ATOM 2044 C CA . LEU A 1 291 ? 150.288 106.191 107.875 1.00 40.56 291 LEU A CA 1
ATOM 2045 C C . LEU A 1 291 ? 149.452 107.432 107.591 1.00 37.54 291 LEU A C 1
ATOM 2046 O O . LEU A 1 291 ? 149.962 108.437 107.081 1.00 37.57 291 LEU A O 1
ATOM 2051 N N . ILE A 1 292 ? 148.165 107.387 107.939 1.00 37.87 292 ILE A N 1
ATOM 2052 C CA . ILE A 1 292 ? 147.278 108.512 107.651 1.00 38.46 292 ILE A CA 1
ATOM 2053 C C . ILE A 1 292 ? 147.712 109.749 108.429 1.00 35.78 292 ILE A C 1
ATOM 2054 O O . ILE A 1 292 ? 147.809 110.852 107.873 1.00 35.30 292 ILE A O 1
ATOM 2059 N N . VAL A 1 293 ? 147.996 109.584 109.724 1.00 37.09 293 VAL A N 1
ATOM 2060 C CA . VAL A 1 293 ? 148.369 110.731 110.547 1.00 36.22 293 VAL A CA 1
ATOM 2061 C C . VAL A 1 293 ? 149.696 111.322 110.086 1.00 31.73 293 VAL A C 1
ATOM 2062 O O . VAL A 1 293 ? 149.846 112.546 110.008 1.00 32.03 293 VAL A O 1
ATOM 2066 N N . ALA A 1 294 ? 150.682 110.474 109.785 1.00 33.69 294 ALA A N 1
ATOM 2067 C CA . ALA A 1 294 ? 151.971 110.983 109.331 1.00 31.66 294 ALA A CA 1
ATOM 2068 C C . ALA A 1 294 ? 151.838 111.726 108.010 1.00 31.35 294 ALA A C 1
ATOM 2069 O O . ALA A 1 294 ? 152.418 112.806 107.838 1.00 33.44 294 ALA A O 1
ATOM 2071 N N . SER A 1 295 ? 151.069 111.174 107.066 1.00 30.84 295 SER A N 1
ATOM 2072 C CA . SER A 1 295 ? 150.866 111.858 105.795 1.00 31.35 295 SER A CA 1
ATOM 2073 C C . SER A 1 295 ? 150.200 113.212 105.995 1.00 29.27 295 SER A C 1
ATOM 2074 O O . SER A 1 295 ? 150.617 114.213 105.400 1.00 30.54 295 SER A O 1
ATOM 2077 N N . ALA A 1 296 ? 149.171 113.267 106.843 1.00 29.04 296 ALA A N 1
ATOM 2078 C CA . ALA A 1 296 ? 148.471 114.528 107.065 1.00 26.93 296 ALA A CA 1
ATOM 2079 C C . ALA A 1 296 ? 149.362 115.553 107.760 1.00 27.18 296 ALA A C 1
ATOM 2080 O O . ALA A 1 296 ? 149.303 116.745 107.445 1.00 28.58 296 ALA A O 1
ATOM 2082 N N . ALA A 1 297 ? 150.203 115.115 108.700 1.00 27.37 297 ALA A N 1
ATOM 2083 C CA . ALA A 1 297 ? 151.088 116.050 109.390 1.00 24.38 297 ALA A CA 1
ATOM 2084 C C . ALA A 1 297 ? 152.178 116.580 108.462 1.00 28.31 297 ALA A C 1
ATOM 2085 O O . ALA A 1 297 ? 152.549 117.761 108.537 1.00 29.79 297 ALA A O 1
ATOM 2087 N N . CYS A 1 298 ? 152.708 115.727 107.582 1.00 28.71 298 CYS A N 1
ATOM 2088 C CA . CYS A 1 298 ? 153.645 116.217 106.575 1.00 32.76 298 CYS A CA 1
ATOM 2089 C C . CYS A 1 298 ? 152.973 117.207 105.633 1.00 30.37 298 CYS A C 1
ATOM 2090 O O . CYS A 1 298 ? 153.571 118.225 105.257 1.00 32.22 298 CYS A O 1
ATOM 2093 N N . CYS A 1 299 ? 151.727 116.929 105.243 1.00 29.79 299 CYS A N 1
ATOM 2094 C CA . CYS A 1 299 ? 150.981 117.890 104.440 1.00 30.55 299 CYS A CA 1
ATOM 2095 C C . CYS A 1 299 ? 150.813 119.209 105.181 1.00 28.33 299 CYS A C 1
ATOM 2096 O O . CYS A 1 299 ? 150.874 120.280 104.574 1.00 26.97 299 CYS A O 1
ATOM 2099 N N . GLY A 1 300 ? 150.608 119.150 106.496 1.00 26.60 300 GLY A N 1
ATOM 2100 C CA . GLY A 1 300 ? 150.472 120.372 107.271 1.00 22.75 300 GLY A CA 1
ATOM 2101 C C . GLY A 1 300 ? 151.744 121.196 107.322 1.00 24.09 300 GLY A C 1
ATOM 2102 O O . GLY A 1 300 ? 151.704 122.423 107.204 1.00 26.48 300 GLY A O 1
ATOM 2103 N N . ILE A 1 301 ? 152.890 120.540 107.507 1.00 28.11 301 ILE A N 1
ATOM 2104 C CA . ILE A 1 301 ? 154.152 121.278 107.525 1.00 26.07 301 ILE A CA 1
ATOM 2105 C C . ILE A 1 301 ? 154.448 121.878 106.153 1.00 26.84 301 ILE A C 1
ATOM 2106 O O . ILE A 1 301 ? 154.914 123.022 106.045 1.00 28.28 301 ILE A O 1
ATOM 2111 N N . VAL A 1 302 ? 154.181 121.126 105.081 1.00 26.82 302 VAL A N 1
ATOM 2112 C CA . VAL A 1 302 ? 154.381 121.670 103.739 1.00 26.37 302 VAL A CA 1
ATOM 2113 C C . VAL A 1 302 ? 153.430 122.835 103.488 1.00 27.00 302 VAL A C 1
ATOM 2114 O O . VAL A 1 302 ? 153.798 123.833 102.857 1.00 32.14 302 VAL A O 1
ATOM 2118 N N . MET A 1 303 ? 152.199 122.734 103.991 1.00 27.63 303 MET A N 1
ATOM 2119 C CA . MET A 1 303 ? 151.239 123.823 103.859 1.00 25.99 303 MET A CA 1
ATOM 2120 C C . MET A 1 303 ? 151.717 125.072 104.582 1.00 27.35 303 MET A C 1
ATOM 2121 O O . MET A 1 303 ? 151.575 126.186 104.065 1.00 31.52 303 MET A O 1
ATOM 2126 N N . PHE A 1 304 ? 152.278 124.913 105.783 1.00 26.56 304 PHE A N 1
ATOM 2127 C CA . PHE A 1 304 ? 152.836 126.069 106.479 1.00 26.08 304 PHE A CA 1
ATOM 2128 C C . PHE A 1 304 ? 153.960 126.700 105.673 1.00 26.98 304 PHE A C 1
ATOM 2129 O O . PHE A 1 304 ? 153.988 127.919 105.478 1.00 30.46 304 PHE A O 1
ATOM 2137 N N . VAL A 1 305 ? 154.913 125.884 105.217 1.00 26.40 305 VAL A N 1
ATOM 2138 C CA . VAL A 1 305 ? 156.064 126.436 104.508 1.00 28.17 305 VAL A CA 1
ATOM 2139 C C . VAL A 1 305 ? 155.621 127.131 103.230 1.00 29.54 305 VAL A C 1
ATOM 2140 O O . VAL A 1 305 ? 156.203 128.145 102.830 1.00 32.17 305 VAL A O 1
ATOM 2144 N N . TYR A 1 306 ? 154.578 126.613 102.579 1.00 31.03 306 TYR A N 1
ATOM 2145 C CA . TYR A 1 306 ? 154.033 127.269 101.396 1.00 27.37 306 TYR A CA 1
ATOM 2146 C C . TYR A 1 306 ? 153.522 128.667 101.726 1.00 33.17 306 TYR A C 1
ATOM 2147 O O . TYR A 1 306 ? 153.815 129.630 101.010 1.00 42.08 306 TYR A O 1
ATOM 2156 N N . TYR A 1 307 ? 152.752 128.797 102.804 1.00 30.50 307 TYR A N 1
ATOM 2157 C CA . TYR A 1 307 ? 152.219 130.089 103.243 1.00 31.38 307 TYR A CA 1
ATOM 2158 C C . TYR A 1 307 ? 153.129 130.749 104.272 1.00 35.20 307 TYR A C 1
ATOM 2159 O O . TYR A 1 307 ? 152.683 131.188 105.328 1.00 34.95 307 TYR A O 1
ATOM 2168 N N . LYS A 1 308 ? 154.420 130.843 103.956 1.00 37.78 308 LYS A N 1
ATOM 2169 C CA . LYS A 1 308 ? 155.403 131.224 104.965 1.00 39.05 308 LYS A CA 1
ATOM 2170 C C . LYS A 1 308 ? 155.297 132.700 105.328 1.00 42.85 308 LYS A C 1
ATOM 2171 O O . LYS A 1 308 ? 155.281 133.058 106.510 1.00 45.21 308 LYS A O 1
ATOM 2177 N N . ASP A 1 309 ? 155.224 133.572 104.326 1.00 41.53 309 ASP A N 1
ATOM 2178 C CA . ASP A 1 309 ? 155.215 135.009 104.547 1.00 41.25 309 ASP A CA 1
ATOM 2179 C C . ASP A 1 309 ? 153.915 135.670 104.120 1.00 42.76 309 ASP A C 1
ATOM 2180 O O . ASP A 1 309 ? 153.799 136.894 104.211 1.00 47.37 309 ASP A O 1
ATOM 2185 N N . CYS A 1 310 ? 152.939 134.902 103.656 1.00 41.91 310 CYS A N 1
ATOM 2186 C CA . CYS A 1 310 ? 151.656 135.417 103.193 1.00 42.46 310 CYS A CA 1
ATOM 2187 C C . CYS A 1 310 ? 150.527 134.594 103.785 1.00 40.24 310 CYS A C 1
ATOM 2188 O O . CYS A 1 310 ? 149.662 134.080 103.075 1.00 41.18 310 CYS A O 1
ATOM 2191 N N . ASP A 1 311 ? 150.549 134.434 105.104 1.00 38.43 311 ASP A N 1
ATOM 2192 C CA . ASP A 1 311 ? 149.594 133.584 105.801 1.00 35.18 311 ASP A CA 1
ATOM 2193 C C . ASP A 1 311 ? 148.166 134.010 105.491 1.00 33.71 311 ASP A C 1
ATOM 2194 O O . ASP A 1 311 ? 147.809 135.171 105.729 1.00 35.69 311 ASP A O 1
ATOM 2199 N N . PRO A 1 312 ? 147.319 133.113 104.982 1.00 31.94 312 PRO A N 1
ATOM 2200 C CA . PRO A 1 312 ? 145.968 133.525 104.578 1.00 35.30 312 PRO A CA 1
ATOM 2201 C C . PRO A 1 312 ? 145.038 133.823 105.738 1.00 35.34 312 PRO A C 1
ATOM 2202 O O . PRO A 1 312 ? 144.085 134.588 105.556 1.00 39.29 312 PRO A O 1
ATOM 2206 N N . LEU A 1 313 ? 145.262 133.241 106.915 1.00 33.83 313 LEU A N 1
ATOM 2207 C CA . LEU A 1 313 ? 144.430 133.576 108.065 1.00 31.52 313 LEU A CA 1
ATOM 2208 C C . LEU A 1 313 ? 144.723 134.988 108.552 1.00 35.27 313 LEU A C 1
ATOM 2209 O O . LEU A 1 313 ? 143.803 135.774 108.804 1.00 38.96 313 LEU A O 1
ATOM 2214 N N . LEU A 1 314 ? 146.005 135.325 108.696 1.00 37.40 314 LEU A N 1
ATOM 2215 C CA . LEU A 1 314 ? 146.392 136.679 109.073 1.00 35.61 314 LEU A CA 1
ATOM 2216 C C . LEU A 1 314 ? 146.021 137.681 107.990 1.00 36.87 314 LEU A C 1
ATOM 2217 O O . LEU A 1 314 ? 145.498 138.761 108.287 1.00 39.60 314 LEU A O 1
ATOM 2222 N N . THR A 1 315 ? 146.295 137.342 106.728 1.00 38.93 315 THR A N 1
ATOM 2223 C CA . THR A 1 315 ? 145.936 138.213 105.616 1.00 36.73 315 THR A CA 1
ATOM 2224 C C . THR A 1 315 ? 144.426 138.369 105.504 1.00 38.81 315 THR A C 1
ATOM 2225 O O . THR A 1 315 ? 143.936 139.418 105.071 1.00 44.39 315 THR A O 1
ATOM 2229 N N . GLY A 1 316 ? 143.677 137.364 105.934 1.00 36.93 316 GLY A N 1
ATOM 2230 C CA . GLY A 1 316 ? 142.238 137.380 105.827 1.00 35.71 316 GLY A CA 1
ATOM 2231 C C . GLY A 1 316 ? 141.673 136.657 104.630 1.00 38.90 316 GLY A C 1
ATOM 2232 O O . GLY A 1 316 ? 140.486 136.827 104.336 1.00 43.06 316 GLY A O 1
ATOM 2233 N N . ARG A 1 317 ? 142.483 135.869 103.922 1.00 37.02 317 ARG A N 1
ATOM 2234 C CA . ARG A 1 317 ? 141.957 135.093 102.805 1.00 32.26 317 ARG A CA 1
ATOM 2235 C C . ARG A 1 317 ? 141.059 133.965 103.288 1.00 34.43 317 ARG A C 1
ATOM 2236 O O . ARG A 1 317 ? 140.125 133.574 102.581 1.00 36.98 317 ARG A O 1
ATOM 2244 N N . ILE A 1 318 ? 141.328 133.429 104.477 1.00 33.30 318 ILE A N 1
ATOM 2245 C CA . ILE A 1 318 ? 140.463 132.452 105.119 1.00 33.20 318 ILE A CA 1
ATOM 2246 C C . ILE A 1 318 ? 140.126 132.968 106.510 1.00 35.46 318 ILE A C 1
ATOM 2247 O O . ILE A 1 318 ? 140.804 133.839 107.057 1.00 35.12 318 ILE A O 1
ATOM 2252 N N . SER A 1 319 ? 139.052 132.423 107.080 1.00 33.72 319 SER A N 1
ATOM 2253 C CA . SER A 1 319 ? 138.562 132.882 108.370 1.00 32.94 319 SER A CA 1
ATOM 2254 C C . SER A 1 319 ? 138.841 131.923 109.514 1.00 37.68 319 SER A C 1
ATOM 2255 O O . SER A 1 319 ? 138.912 132.368 110.663 1.00 41.36 319 SER A O 1
ATOM 2258 N N . ALA A 1 320 ? 138.998 130.637 109.239 1.00 36.58 320 ALA A N 1
ATOM 2259 C CA . ALA A 1 320 ? 139.249 129.635 110.259 1.00 32.20 320 ALA A CA 1
ATOM 2260 C C . ALA A 1 320 ? 140.336 128.697 109.764 1.00 36.11 320 ALA A C 1
ATOM 2261 O O . ALA A 1 320 ? 140.553 128.573 108.554 1.00 36.61 320 ALA A O 1
ATOM 2263 N N . PRO A 1 321 ? 141.051 128.034 110.677 1.00 36.53 321 PRO A N 1
ATOM 2264 C CA . PRO A 1 321 ? 142.071 127.065 110.245 1.00 33.68 321 PRO A CA 1
ATOM 2265 C C . PRO A 1 321 ? 141.513 125.900 109.451 1.00 34.57 321 PRO A C 1
ATOM 2266 O O . PRO A 1 321 ? 142.269 125.260 108.712 1.00 34.19 321 PRO A O 1
ATOM 2270 N N . ASP A 1 322 ? 140.220 125.597 109.577 1.00 35.42 322 ASP A N 1
ATOM 2271 C CA . ASP A 1 322 ? 139.634 124.505 108.811 1.00 33.44 322 ASP A CA 1
ATOM 2272 C C . ASP A 1 322 ? 139.611 124.793 107.318 1.00 34.94 322 ASP A C 1
ATOM 2273 O O . ASP A 1 322 ? 139.438 123.864 106.524 1.00 34.88 322 ASP A O 1
ATOM 2278 N N . GLN A 1 323 ? 139.774 126.050 106.921 1.00 33.01 323 GLN A N 1
ATOM 2279 C CA . GLN A 1 323 ? 139.824 126.437 105.520 1.00 31.43 323 GLN A CA 1
ATOM 2280 C C . GLN A 1 323 ? 141.238 126.432 104.957 1.00 32.73 323 GLN A C 1
ATOM 2281 O O . GLN A 1 323 ? 141.426 126.809 103.797 1.00 35.89 323 GLN A O 1
ATOM 2287 N N . TYR A 1 324 ? 142.228 126.022 105.750 1.00 29.65 324 TYR A N 1
ATOM 2288 C CA . TYR A 1 324 ? 143.614 126.017 105.293 1.00 28.96 324 TYR A CA 1
ATOM 2289 C C . TYR A 1 324 ? 143.828 125.029 104.153 1.00 30.16 324 TYR A C 1
ATOM 2290 O O . TYR A 1 324 ? 144.446 125.362 103.138 1.00 33.35 324 TYR A O 1
ATOM 2299 N N . MET A 1 325 ? 143.328 123.800 104.307 1.00 34.29 325 MET A N 1
ATOM 2300 C CA . MET A 1 325 ? 143.726 122.736 103.387 1.00 30.45 325 MET A CA 1
ATOM 2301 C C . MET A 1 325 ? 143.071 122.846 102.016 1.00 31.95 325 MET A C 1
ATOM 2302 O O . MET A 1 325 ? 143.787 122.717 101.007 1.00 35.04 325 MET A O 1
ATOM 2307 N N . PRO A 1 326 ? 141.754 123.044 101.884 1.00 32.54 326 PRO A N 1
ATOM 2308 C CA . PRO A 1 326 ? 141.207 123.230 100.532 1.00 30.98 326 PRO A CA 1
ATOM 2309 C C . PRO A 1 326 ? 141.775 124.451 99.836 1.00 33.60 326 PRO A C 1
ATOM 2310 O O . PRO A 1 326 ? 141.880 124.459 98.603 1.00 39.43 326 PRO A O 1
ATOM 2314 N N . LEU A 1 327 ? 142.161 125.480 100.593 1.00 30.13 327 LEU A N 1
ATOM 2315 C CA . LEU A 1 327 ? 142.831 126.627 99.992 1.00 31.99 327 LEU A CA 1
ATOM 2316 C C . LEU A 1 327 ? 144.164 126.225 99.378 1.00 32.19 327 LEU A C 1
ATOM 2317 O O . LEU A 1 327 ? 144.486 126.634 98.259 1.00 32.29 327 LEU A O 1
ATOM 2322 N N . LEU A 1 328 ? 144.947 125.410 100.086 1.00 32.00 328 LEU A N 1
ATOM 2323 C CA . LEU A 1 328 ? 146.202 124.919 99.526 1.00 33.41 328 LEU A CA 1
ATOM 2324 C C . LEU A 1 328 ? 145.954 124.050 98.301 1.00 33.95 328 LEU A C 1
ATOM 2325 O O . LEU A 1 328 ? 146.683 124.140 97.305 1.00 34.90 328 LEU A O 1
ATOM 2330 N N . VAL A 1 329 ? 144.928 123.199 98.359 1.00 35.85 329 VAL A N 1
ATOM 2331 C CA . VAL A 1 329 ? 144.621 122.314 97.238 1.00 36.35 329 VAL A CA 1
ATOM 2332 C C . VAL A 1 329 ? 144.276 123.128 95.996 1.00 38.77 329 VAL A C 1
ATOM 2333 O O . VAL A 1 329 ? 144.751 122.840 94.891 1.00 40.33 329 VAL A O 1
ATOM 2337 N N . LEU A 1 330 ? 143.448 124.162 96.157 1.00 33.98 330 LEU A N 1
ATOM 2338 C CA . LEU A 1 330 ? 143.100 125.003 95.018 1.00 35.22 330 LEU A CA 1
ATOM 2339 C C . LEU A 1 330 ? 144.233 125.940 94.615 1.00 37.67 330 LEU A C 1
ATOM 2340 O O . LEU A 1 330 ? 144.228 126.444 93.489 1.00 39.77 330 LEU A O 1
ATOM 2345 N N . ASP A 1 331 ? 145.200 126.181 95.503 1.00 39.78 331 ASP A N 1
ATOM 2346 C CA . ASP A 1 331 ? 146.302 127.083 95.187 1.00 34.83 331 ASP A CA 1
ATOM 2347 C C . ASP A 1 331 ? 147.409 126.388 94.402 1.00 37.74 331 ASP A C 1
ATOM 2348 O O . ASP A 1 331 ? 147.962 126.973 93.465 1.00 39.69 331 ASP A O 1
ATOM 2353 N N . ILE A 1 332 ? 147.754 125.148 94.766 1.00 36.10 332 ILE A N 1
ATOM 2354 C CA . ILE A 1 332 ? 148.902 124.487 94.147 1.00 36.72 332 ILE A CA 1
ATOM 2355 C C . ILE A 1 332 ? 148.540 123.651 92.928 1.00 42.45 332 ILE A C 1
ATOM 2356 O O . ILE A 1 332 ? 149.445 123.222 92.196 1.00 44.77 332 ILE A O 1
ATOM 2361 N N . PHE A 1 333 ? 147.257 123.402 92.680 1.00 44.82 333 PHE A N 1
ATOM 2362 C CA . PHE A 1 333 ? 146.817 122.658 91.506 1.00 44.76 333 PHE A CA 1
ATOM 2363 C C . PHE A 1 333 ? 146.113 123.563 90.500 1.00 48.86 333 PHE A C 1
ATOM 2364 O O . PHE A 1 333 ? 145.193 123.133 89.803 1.00 52.84 333 PHE A O 1
ATOM 2372 N N . GLU A 1 334 ? 146.546 124.822 90.415 1.00 50.00 334 GLU A N 1
ATOM 2373 C CA . GLU A 1 334 ? 145.891 125.782 89.535 1.00 52.11 334 GLU A CA 1
ATOM 2374 C C . GLU A 1 334 ? 146.040 125.391 88.070 1.00 55.57 334 GLU A C 1
ATOM 2375 O O . GLU A 1 334 ? 145.101 125.547 87.281 1.00 61.21 334 GLU A O 1
ATOM 2381 N N . ASP A 1 335 ? 147.206 124.884 87.686 1.00 53.61 335 ASP A N 1
ATOM 2382 C CA . ASP A 1 335 ? 147.463 124.512 86.303 1.00 56.75 335 ASP A CA 1
ATOM 2383 C C . ASP A 1 335 ? 147.094 123.067 85.993 1.00 57.16 335 ASP A C 1
ATOM 2384 O O . ASP A 1 335 ? 147.304 122.617 84.863 1.00 56.73 335 ASP A O 1
ATOM 2389 N N . LEU A 1 336 ? 146.538 122.335 86.961 1.00 54.94 336 LEU A N 1
ATOM 2390 C CA . LEU A 1 336 ? 146.033 120.978 86.761 1.00 53.25 336 LEU A CA 1
ATOM 2391 C C . LEU A 1 336 ? 144.532 121.003 87.019 1.00 52.63 336 LEU A C 1
ATOM 2392 O O . LEU A 1 336 ? 144.075 120.668 88.122 1.00 53.10 336 LEU A O 1
ATOM 2397 N N . PRO A 1 337 ? 143.732 121.384 86.022 1.00 55.80 337 PRO A N 1
ATOM 2398 C CA . PRO A 1 337 ? 142.293 121.595 86.248 1.00 50.43 337 PRO A CA 1
ATOM 2399 C C . PRO A 1 337 ? 141.571 120.285 86.525 1.00 52.14 337 PRO A C 1
ATOM 2400 O O . PRO A 1 337 ? 141.527 119.395 85.675 1.00 53.99 337 PRO A O 1
ATOM 2404 N N . GLY A 1 338 ? 140.991 120.177 87.719 1.00 50.63 338 GLY A N 1
ATOM 2405 C CA . GLY A 1 338 ? 140.173 119.038 88.086 1.00 48.12 338 GLY A CA 1
ATOM 2406 C C . GLY A 1 338 ? 140.693 118.202 89.235 1.00 51.81 338 GLY A C 1
ATOM 2407 O O . GLY A 1 338 ? 140.012 117.253 89.638 1.00 52.13 338 GLY A O 1
ATOM 2408 N N . VAL A 1 339 ? 141.868 118.508 89.776 1.00 50.79 339 VAL A N 1
ATOM 2409 C CA . VAL A 1 339 ? 142.421 117.755 90.900 1.00 46.54 339 VAL A CA 1
ATOM 2410 C C . VAL A 1 339 ? 141.750 118.178 92.205 1.00 47.98 339 VAL A C 1
ATOM 2411 O O . VAL A 1 339 ? 141.436 117.310 93.037 1.00 50.28 339 VAL A O 1
ATOM 2415 N N . PRO A 1 340 ? 141.517 119.475 92.452 1.00 49.02 340 PRO A N 1
ATOM 2416 C CA . PRO A 1 340 ? 140.669 119.832 93.598 1.00 49.83 340 PRO A CA 1
ATOM 2417 C C . PRO A 1 340 ? 139.293 119.202 93.534 1.00 49.34 340 PRO A C 1
ATOM 2418 O O . PRO A 1 340 ? 138.729 118.868 94.583 1.00 49.74 340 PRO A O 1
ATOM 2422 N N . GLY A 1 341 ? 138.736 119.020 92.335 1.00 46.65 341 GLY A N 1
ATOM 2423 C CA . GLY A 1 341 ? 137.478 118.304 92.218 1.00 47.80 341 GLY A CA 1
ATOM 2424 C C . GLY A 1 341 ? 137.582 116.865 92.686 1.00 49.36 341 GLY A C 1
ATOM 2425 O O . GLY A 1 341 ? 136.701 116.365 93.387 1.00 49.66 341 GLY A O 1
ATOM 2426 N N . LEU A 1 342 ? 138.667 116.183 92.313 1.00 47.43 342 LEU A N 1
ATOM 2427 C CA . LEU A 1 342 ? 138.865 114.807 92.754 1.00 45.00 342 LEU A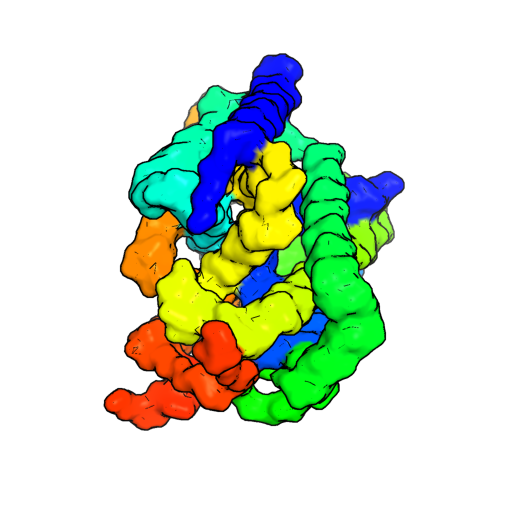 CA 1
ATOM 2428 C C . LEU A 1 342 ? 139.027 114.731 94.267 1.00 47.66 342 LEU A C 1
ATOM 2429 O O . LEU A 1 342 ? 138.477 113.833 94.915 1.00 50.74 342 LEU A O 1
ATOM 2434 N N . PHE A 1 343 ? 139.776 115.670 94.850 1.00 49.72 343 PHE A N 1
ATOM 2435 C CA . PHE A 1 343 ? 139.963 115.650 96.298 1.00 47.98 343 PHE A CA 1
ATOM 2436 C C . PHE A 1 343 ? 138.667 115.973 97.037 1.00 44.32 343 PHE A C 1
ATOM 2437 O O . PHE A 1 343 ? 138.382 115.376 98.080 1.00 43.84 343 PHE A O 1
ATOM 2445 N N . LEU A 1 344 ? 137.866 116.907 96.517 1.00 43.09 344 LEU A N 1
ATOM 2446 C CA . LEU A 1 344 ? 136.563 117.166 97.122 1.00 43.41 344 LEU A CA 1
ATOM 2447 C C . LEU A 1 344 ? 135.660 115.947 97.021 1.00 43.65 344 LEU A C 1
ATOM 2448 O O . LEU A 1 344 ? 134.964 115.602 97.982 1.00 43.79 344 LEU A O 1
ATOM 2453 N N . ALA A 1 345 ? 135.654 115.282 95.864 1.00 43.97 345 ALA A 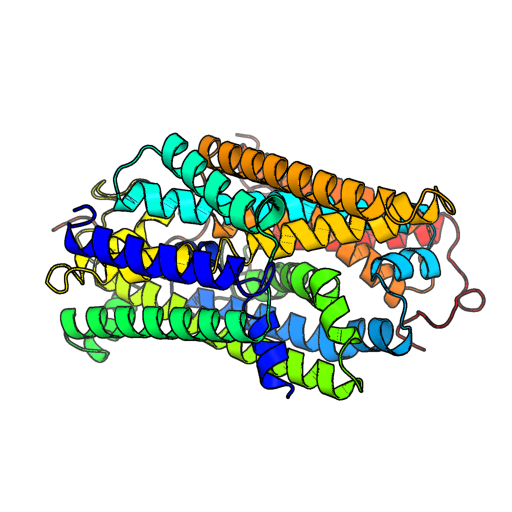N 1
ATOM 2454 C CA . ALA A 1 345 ? 134.821 114.098 95.703 1.00 43.82 345 ALA A CA 1
ATOM 2455 C C . ALA A 1 345 ? 135.234 113.003 96.673 1.00 42.43 345 ALA A C 1
ATOM 2456 O O . ALA A 1 345 ? 134.381 112.321 97.251 1.00 43.47 345 ALA A O 1
ATOM 2458 N N . CYS A 1 346 ? 136.540 112.823 96.870 1.00 44.40 346 CYS A N 1
ATOM 2459 C CA . CYS A 1 346 ? 137.003 111.773 97.769 1.00 42.02 346 CYS A CA 1
ATOM 2460 C C . CYS A 1 346 ? 136.769 112.131 99.230 1.00 41.76 346 CYS A C 1
ATOM 2461 O O . CYS A 1 346 ? 136.516 111.242 100.048 1.00 40.91 346 CYS A O 1
ATOM 2464 N N . ALA A 1 347 ? 136.857 113.415 99.582 1.00 43.43 347 ALA A N 1
ATOM 2465 C CA . ALA A 1 347 ? 136.542 113.831 100.942 1.00 40.67 347 ALA A CA 1
ATOM 2466 C C . ALA A 1 347 ? 135.044 113.818 101.208 1.00 37.52 347 ALA A C 1
ATOM 2467 O O . ALA A 1 347 ? 134.626 113.777 102.369 1.00 37.20 347 ALA A O 1
ATOM 2469 N N . TYR A 1 348 ? 134.230 113.861 100.155 1.00 35.45 348 TYR A N 1
ATOM 2470 C CA . TYR A 1 348 ? 132.777 113.834 100.313 1.00 34.28 348 TYR A CA 1
ATOM 2471 C C . TYR A 1 348 ? 132.281 112.396 100.421 1.00 36.01 348 TYR A C 1
ATOM 2472 O O . TYR A 1 348 ? 131.602 112.026 101.386 1.00 36.58 348 TYR A O 1
ATOM 2481 N N . SER A 1 349 ? 132.592 111.583 99.412 1.00 38.83 349 SER A N 1
ATOM 2482 C CA . SER A 1 349 ? 132.314 110.155 99.433 1.00 40.12 349 SER A CA 1
ATOM 2483 C C . SER A 1 349 ? 133.459 109.435 100.126 1.00 42.77 349 SER A C 1
ATOM 2484 O O . SER A 1 349 ? 134.542 109.280 99.554 1.00 47.77 349 SER A O 1
ATOM 2487 N N . GLY A 1 350 ? 133.227 108.991 101.351 1.00 38.94 350 GLY A N 1
ATOM 2488 C CA . GLY A 1 350 ? 134.284 108.473 102.189 1.00 40.40 350 GLY A CA 1
ATOM 2489 C C . GLY A 1 350 ? 134.093 109.043 103.572 1.00 40.49 350 GLY A C 1
ATOM 2490 O O . GLY A 1 350 ? 134.463 108.437 104.580 1.00 45.34 350 GLY A O 1
ATOM 2491 N N . THR A 1 351 ? 133.506 110.234 103.612 1.00 36.57 351 THR A N 1
ATOM 2492 C CA . THR A 1 351 ? 132.949 110.804 104.827 1.00 34.97 351 THR A CA 1
ATOM 2493 C C . THR A 1 351 ? 131.464 110.515 104.956 1.00 34.50 351 THR A C 1
ATOM 2494 O O . THR A 1 351 ? 130.994 110.158 106.041 1.00 35.67 351 THR A O 1
ATOM 2498 N N . LEU A 1 352 ? 130.715 110.647 103.859 1.00 34.90 352 LEU A N 1
ATOM 2499 C CA . LEU A 1 352 ? 129.310 110.266 103.891 1.00 34.30 352 LEU A CA 1
ATOM 2500 C C . LEU A 1 352 ? 129.150 108.771 104.123 1.00 35.90 352 LEU A C 1
ATOM 2501 O O . LEU A 1 352 ? 128.187 108.347 104.767 1.00 40.37 352 LEU A O 1
ATOM 2506 N N A SER A 1 353 ? 130.077 107.960 103.610 0.50 36.25 353 SER A N 1
ATOM 2507 N N B SER A 1 353 ? 130.078 107.961 103.609 0.50 36.41 353 SER A N 1
ATOM 2508 C CA A SER A 1 353 ? 130.049 106.529 103.892 0.50 37.22 353 SER A CA 1
ATOM 2509 C CA B SER A 1 353 ? 130.060 106.529 103.889 0.50 37.25 353 SER A CA 1
ATOM 2510 C C A SER A 1 353 ? 130.241 106.251 105.378 0.50 35.57 353 SER A C 1
ATOM 2511 C C B SER A 1 353 ? 130.242 106.252 105.375 0.50 35.50 353 SER A C 1
ATOM 2512 O O A SER A 1 353 ? 129.534 105.417 105.954 0.50 35.53 353 SER A O 1
ATOM 2513 O O B SER A 1 353 ? 129.530 105.421 105.949 0.50 35.54 353 SER A O 1
ATOM 2518 N N . THR A 1 354 ? 131.196 106.934 106.013 1.00 34.46 354 THR A N 1
ATOM 2519 C CA . THR A 1 354 ? 131.408 106.755 107.446 1.00 34.71 354 THR A CA 1
ATOM 2520 C C . THR A 1 354 ? 130.187 107.200 108.242 1.00 34.27 354 THR A C 1
ATOM 2521 O O . THR A 1 354 ? 129.773 106.522 109.192 1.00 35.76 354 THR A O 1
ATOM 2525 N N . ALA A 1 355 ? 129.590 108.330 107.860 1.00 31.78 355 ALA A N 1
ATOM 2526 C CA . ALA A 1 355 ? 128.398 108.809 108.550 1.00 27.72 355 ALA A CA 1
ATOM 2527 C C . ALA A 1 355 ? 127.242 107.828 108.399 1.00 28.05 355 ALA A C 1
ATOM 2528 O O . ALA A 1 355 ? 126.516 107.552 109.360 1.00 28.31 355 ALA A O 1
ATOM 2530 N N . SER A 1 356 ? 127.054 107.292 107.191 1.00 30.72 356 SER A N 1
ATOM 2531 C CA . SER A 1 356 ? 125.989 106.324 106.957 1.00 29.41 356 SER A CA 1
ATOM 2532 C C . SER A 1 356 ? 126.207 105.053 107.765 1.00 27.65 356 SER A C 1
ATOM 2533 O O . SER A 1 356 ? 125.262 104.511 108.355 1.00 27.83 356 SER A O 1
ATOM 2536 N N . THR A 1 357 ? 127.448 104.564 107.809 1.00 29.57 357 THR A N 1
ATOM 2537 C CA . THR A 1 357 ? 127.741 103.377 108.602 1.00 29.41 357 THR A CA 1
ATOM 2538 C C . THR A 1 357 ? 127.465 103.626 110.081 1.00 26.48 357 THR A C 1
ATOM 2539 O O . THR A 1 357 ? 126.879 102.776 110.759 1.00 28.05 357 THR A O 1
ATOM 2543 N N . SER A 1 358 ? 127.856 104.798 110.591 1.00 24.99 358 SER A N 1
ATOM 2544 C CA . SER A 1 358 ? 127.601 105.119 111.992 1.00 23.73 358 SER A CA 1
ATOM 2545 C C . SER A 1 358 ? 126.107 105.196 112.289 1.00 22.77 358 SER A C 1
ATOM 2546 O O . SER A 1 358 ? 125.645 104.686 113.315 1.00 22.06 358 SER A O 1
ATOM 2549 N N . ILE A 1 359 ? 125.335 105.824 111.401 1.00 21.77 359 ILE A N 1
ATOM 2550 C CA . ILE A 1 359 ? 123.899 105.962 111.628 1.00 20.18 359 ILE A CA 1
ATOM 2551 C C . ILE A 1 359 ? 123.214 104.601 111.618 1.00 20.00 359 ILE A C 1
ATOM 2552 O O . ILE A 1 359 ? 122.349 104.315 112.458 1.00 20.97 359 ILE A O 1
ATOM 2557 N N . ASN A 1 360 ? 123.577 103.740 110.666 1.00 21.27 360 ASN A N 1
ATOM 2558 C CA . ASN A 1 360 ? 122.938 102.432 110.597 1.00 21.21 360 ASN A CA 1
ATOM 2559 C C . ASN A 1 360 ? 123.363 101.544 111.757 1.00 20.73 360 ASN A C 1
ATOM 2560 O O . ASN A 1 360 ? 122.562 100.749 112.262 1.00 23.43 360 ASN A O 1
ATOM 2565 N N . ALA A 1 361 ? 124.611 101.676 112.210 1.00 20.10 361 ALA A N 1
ATOM 2566 C CA . ALA A 1 361 ? 125.025 100.989 113.427 1.00 21.45 361 ALA A CA 1
ATOM 2567 C C . ALA A 1 361 ? 124.216 101.465 114.626 1.00 21.03 361 ALA A C 1
ATOM 2568 O O . ALA A 1 361 ? 123.815 100.659 115.469 1.00 23.00 361 ALA A O 1
ATOM 2570 N N . MET A 1 362 ? 123.957 102.772 114.709 1.00 21.46 362 MET A N 1
ATOM 2571 C CA . MET A 1 362 ? 123.142 103.315 115.793 1.00 19.43 362 MET A CA 1
ATOM 2572 C C . MET A 1 362 ? 121.737 102.725 115.775 1.00 19.53 362 MET A C 1
ATOM 2573 O O . MET A 1 362 ? 121.200 102.323 116.816 1.00 19.22 362 MET A O 1
ATOM 2578 N N . ALA A 1 363 ? 121.123 102.671 114.592 1.00 18.54 363 ALA A N 1
ATOM 2579 C CA . ALA A 1 363 ? 119.766 102.143 114.484 1.00 16.45 363 ALA A CA 1
ATOM 2580 C C . ALA A 1 363 ? 119.717 100.658 114.823 1.00 19.95 363 ALA A C 1
ATOM 2581 O O . ALA A 1 363 ? 118.791 100.200 115.506 1.00 25.53 363 ALA A O 1
ATOM 2583 N N . ALA A 1 364 ? 120.704 99.890 114.358 1.00 20.01 364 ALA A N 1
ATOM 2584 C CA . ALA A 1 364 ? 120.755 98.472 114.694 1.00 20.64 364 ALA A CA 1
ATOM 2585 C C . ALA A 1 364 ? 120.935 98.269 116.190 1.00 24.22 364 ALA A C 1
ATOM 2586 O O . ALA A 1 364 ? 120.310 97.380 116.783 1.00 27.86 364 ALA A O 1
ATOM 2588 N N . VAL A 1 365 ? 121.790 99.081 116.819 1.00 21.00 365 VAL A N 1
ATOM 2589 C CA . VAL A 1 365 ? 121.997 98.976 118.259 1.00 24.00 365 VAL A CA 1
ATOM 2590 C C . VAL A 1 365 ? 120.696 99.242 118.997 1.00 24.80 365 VAL A C 1
ATOM 2591 O O . VAL A 1 365 ? 120.313 98.495 119.903 1.00 31.06 365 VAL A O 1
ATOM 2595 N N . THR A 1 366 ? 119.986 100.303 118.609 1.00 24.67 366 THR A N 1
ATOM 2596 C CA . THR A 1 366 ? 118.718 100.611 119.261 1.00 24.04 366 THR A CA 1
ATOM 2597 C C . THR A 1 366 ? 117.736 99.455 119.120 1.00 27.27 366 THR A C 1
ATOM 2598 O O . THR A 1 366 ? 117.155 98.995 120.111 1.00 29.73 366 THR A O 1
ATOM 2602 N N . VAL A 1 367 ? 117.572 98.940 117.898 1.00 27.62 367 VAL A N 1
ATOM 2603 C CA . VAL A 1 367 ? 116.573 97.900 117.656 1.00 26.39 367 VAL A CA 1
ATOM 2604 C C . VAL A 1 367 ? 116.904 96.636 118.441 1.00 31.36 367 VAL A C 1
ATOM 2605 O O . VAL A 1 367 ? 116.036 96.050 119.097 1.00 34.87 367 VAL A O 1
ATOM 2609 N N . GLU A 1 368 ? 118.160 96.197 118.396 1.00 33.68 368 GLU A N 1
ATOM 2610 C CA . GLU A 1 368 ? 118.521 94.901 118.952 1.00 37.33 368 GLU A CA 1
ATOM 2611 C C . GLU A 1 368 ? 118.976 94.963 120.405 1.00 40.05 368 GLU A C 1
ATOM 2612 O O . GLU A 1 368 ? 119.272 93.916 120.987 1.00 50.63 368 GLU A O 1
ATOM 2618 N N . ASP A 1 369 ? 119.038 96.142 121.011 1.00 35.06 369 ASP A N 1
ATOM 2619 C CA . ASP A 1 369 ? 119.353 96.246 122.426 1.00 36.60 369 ASP A CA 1
ATOM 2620 C C . ASP A 1 369 ? 118.213 96.786 123.268 1.00 40.53 369 ASP A C 1
ATOM 2621 O O . ASP A 1 369 ? 118.069 96.367 124.417 1.00 45.47 369 ASP A O 1
ATOM 2626 N N . LEU A 1 370 ? 117.405 97.701 122.740 1.00 37.97 370 LEU A N 1
ATOM 2627 C CA . LEU A 1 370 ? 116.406 98.384 123.542 1.00 36.66 370 LEU A CA 1
ATOM 2628 C C . LEU A 1 370 ? 114.974 98.094 123.129 1.00 38.69 370 LEU A C 1
ATOM 2629 O O . LEU A 1 370 ? 114.081 98.182 123.973 1.00 42.58 370 LEU A O 1
ATOM 2634 N N . ILE A 1 371 ? 114.728 97.752 121.870 1.00 34.76 371 ILE A N 1
ATOM 2635 C CA . ILE A 1 371 ? 113.377 97.538 121.364 1.00 35.88 371 ILE A CA 1
ATOM 2636 C C . ILE A 1 371 ? 113.022 96.060 121.320 1.00 40.24 371 ILE A C 1
ATOM 2637 O O . ILE A 1 371 ? 111.985 95.649 121.837 1.00 43.91 371 ILE A O 1
ATOM 2642 N N . LYS A 1 372 ? 113.871 95.251 120.692 1.00 39.67 372 LYS A N 1
ATOM 2643 C CA . LYS A 1 372 ? 113.593 93.822 120.583 1.00 40.01 372 LYS A CA 1
ATOM 2644 C C . LYS A 1 372 ? 113.451 93.117 121.929 1.00 47.44 372 LYS A C 1
ATOM 2645 O O . LYS A 1 372 ? 112.543 92.277 122.053 1.00 52.39 372 LYS A O 1
ATOM 2651 N N . PRO A 1 373 ? 114.297 93.361 122.942 1.00 45.22 373 PRO A N 1
ATOM 2652 C CA . PRO A 1 373 ? 114.096 92.663 124.225 1.00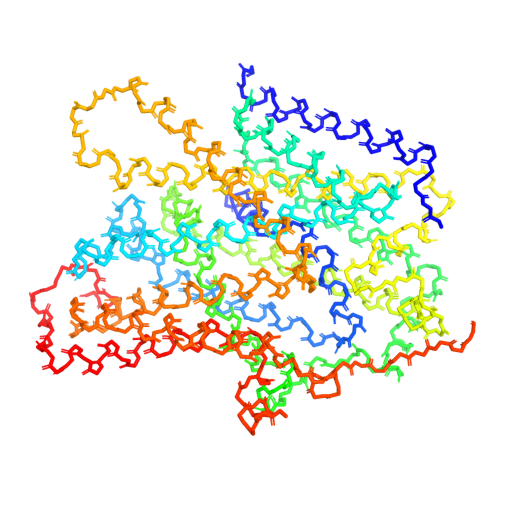 45.54 373 PRO A CA 1
ATOM 2653 C C . PRO A 1 373 ? 112.746 92.916 124.875 1.00 47.58 373 PRO A C 1
ATOM 2654 O O . PRO A 1 373 ? 112.158 91.984 125.436 1.00 49.30 373 PRO A O 1
ATOM 2658 N N . ARG A 1 374 ? 112.230 94.142 124.811 1.00 48.36 374 ARG A N 1
ATOM 2659 C CA . ARG A 1 374 ? 111.053 94.506 125.589 1.00 47.05 374 ARG A CA 1
ATOM 2660 C C . ARG A 1 374 ? 109.741 94.291 124.850 1.00 51.03 374 ARG A C 1
ATOM 2661 O O . ARG A 1 374 ? 108.678 94.435 125.462 1.00 59.03 374 ARG A O 1
ATOM 2669 N N . MET A 1 375 ? 109.781 93.957 123.563 1.00 52.18 375 MET A N 1
ATOM 2670 C CA . MET A 1 375 ? 108.591 93.610 122.788 1.00 53.55 375 MET A CA 1
ATOM 2671 C C . MET A 1 375 ? 108.883 92.285 122.098 1.00 53.70 375 MET A C 1
ATOM 2672 O O . MET A 1 375 ? 109.173 92.247 120.895 1.00 54.13 375 MET A O 1
ATOM 2677 N N . PRO A 1 376 ? 108.811 91.170 122.840 1.00 55.93 376 PRO A N 1
ATOM 2678 C CA . PRO A 1 376 ? 109.343 89.892 122.340 1.00 59.17 376 PRO A CA 1
ATOM 2679 C C . PRO A 1 376 ? 108.718 89.438 121.033 1.00 62.10 376 PRO A C 1
ATOM 2680 O O . PRO A 1 376 ? 109.421 89.211 120.043 1.00 66.23 376 PRO A O 1
ATOM 2684 N N . GLY A 1 377 ? 107.403 89.272 121.030 1.00 62.83 377 GLY A N 1
ATOM 2685 C CA . GLY A 1 377 ? 106.665 89.041 119.807 1.00 60.50 377 GLY A CA 1
ATOM 2686 C C . GLY A 1 377 ? 106.071 90.318 119.255 1.00 60.18 377 GLY A C 1
ATOM 2687 O O . GLY A 1 377 ? 104.857 90.524 119.345 1.00 59.63 377 GLY A O 1
ATOM 2688 N N . LEU A 1 378 ? 106.908 91.205 118.718 1.00 57.68 378 LEU A N 1
ATOM 2689 C CA . LEU A 1 378 ? 106.386 92.426 118.106 1.00 52.13 378 LEU A CA 1
ATOM 2690 C C . LEU A 1 378 ? 105.908 92.138 116.688 1.00 52.85 378 LEU A C 1
ATOM 2691 O O . LEU A 1 378 ? 104.707 92.181 116.404 1.00 54.45 378 LEU A O 1
ATOM 2696 N N . ALA A 1 379 ? 106.855 91.853 115.788 1.00 45.27 379 ALA A N 1
ATOM 2697 C CA . ALA A 1 379 ? 106.714 91.203 114.490 1.00 37.35 379 ALA A CA 1
ATOM 2698 C C . ALA A 1 379 ? 108.101 91.201 113.865 1.00 39.25 379 ALA A C 1
ATOM 2699 O O . ALA A 1 379 ? 108.975 91.943 114.330 1.00 42.99 379 ALA A O 1
ATOM 2701 N N . PRO A 1 380 ? 108.361 90.405 112.827 1.00 33.32 380 PRO A N 1
ATOM 2702 C CA . PRO A 1 380 ? 109.647 90.535 112.129 1.00 32.25 380 PRO A CA 1
ATOM 2703 C C . PRO A 1 380 ? 109.606 91.578 111.022 1.00 33.78 380 PRO A C 1
ATOM 2704 O O . PRO A 1 380 ? 110.646 92.117 110.633 1.00 30.62 380 PRO A O 1
ATOM 2708 N N . ARG A 1 381 ? 108.411 91.865 110.502 1.00 35.00 381 ARG A N 1
ATOM 2709 C CA . ARG A 1 381 ? 108.264 92.912 109.498 1.00 31.50 381 ARG A CA 1
ATOM 2710 C C . ARG A 1 381 ? 108.156 94.284 110.145 1.00 32.24 381 ARG A C 1
ATOM 2711 O O . ARG A 1 381 ? 108.497 95.293 109.521 1.00 30.45 381 ARG A O 1
ATOM 2719 N N . LYS A 1 382 ? 107.689 94.338 111.390 1.00 30.85 382 LYS A N 1
ATOM 2720 C CA . LYS A 1 382 ? 107.728 95.585 112.138 1.00 31.11 382 LYS A CA 1
ATOM 2721 C C . LYS A 1 382 ? 109.156 96.070 112.326 1.00 26.75 382 LYS A C 1
ATOM 2722 O O . LYS A 1 382 ? 109.403 97.280 112.370 1.00 30.88 382 LYS A O 1
ATOM 2728 N N . LEU A 1 383 ? 110.108 95.147 112.418 1.00 24.79 383 LEU A N 1
ATOM 2729 C CA . LEU A 1 383 ? 111.462 95.521 112.796 1.00 25.37 383 LEU A CA 1
ATOM 2730 C C . LEU A 1 383 ? 112.218 96.191 111.657 1.00 25.21 383 LEU A C 1
ATOM 2731 O O . LEU A 1 383 ? 113.046 97.067 111.912 1.00 27.07 383 LEU A O 1
ATOM 2736 N N . VAL A 1 384 ? 111.952 95.817 110.405 1.00 24.07 384 VAL A N 1
ATOM 2737 C CA . VAL A 1 384 ? 112.613 96.504 109.298 1.00 23.06 384 VAL A CA 1
ATOM 2738 C C . VAL A 1 384 ? 112.107 97.937 109.187 1.00 23.88 384 VAL A C 1
ATOM 2739 O O . VAL A 1 384 ? 112.886 98.872 108.961 1.00 24.58 384 VAL A O 1
ATOM 2743 N N . PHE A 1 385 ? 110.801 98.133 109.372 1.00 24.33 385 PHE A N 1
ATOM 2744 C CA . PHE A 1 385 ? 110.229 99.472 109.386 1.00 20.52 385 PHE A CA 1
ATOM 2745 C C . PHE A 1 385 ? 110.799 100.296 110.534 1.00 20.83 385 PHE A C 1
ATOM 2746 O O . PHE A 1 385 ? 111.153 101.468 110.353 1.00 23.82 385 PHE A O 1
ATOM 2754 N N . ILE A 1 386 ? 110.925 99.690 111.714 1.00 18.08 386 ILE A N 1
ATOM 2755 C CA . ILE A 1 386 ? 111.456 100.408 112.868 1.00 17.53 386 ILE A CA 1
ATOM 2756 C C . ILE A 1 386 ? 112.926 100.761 112.661 1.00 19.23 386 ILE A C 1
ATOM 2757 O O . ILE A 1 386 ? 113.369 101.855 113.025 1.00 20.96 386 ILE A O 1
ATOM 2762 N N . SER A 1 387 ? 113.703 99.851 112.071 1.00 18.56 387 SER A N 1
ATOM 2763 C CA . SER A 1 387 ? 115.112 100.132 111.818 1.00 16.80 387 SER A CA 1
ATOM 2764 C C . SER A 1 387 ? 115.284 101.242 110.790 1.00 17.63 387 SER A C 1
ATOM 2765 O O . SER A 1 387 ? 116.151 102.110 110.947 1.00 19.35 387 SER A O 1
ATOM 2768 N N . LYS A 1 388 ? 114.473 101.233 109.730 1.00 19.24 388 LYS A N 1
ATOM 2769 C CA . LYS A 1 388 ? 114.538 102.316 108.755 1.00 18.44 388 LYS A CA 1
ATOM 2770 C C . LYS A 1 388 ? 114.166 103.646 109.393 1.00 19.57 388 LYS A C 1
ATOM 2771 O O . LYS A 1 388 ? 114.807 104.676 109.133 1.00 21.31 388 LYS A O 1
ATOM 2777 N N . GLY A 1 389 ? 113.130 103.644 110.234 1.00 19.84 389 GLY A N 1
ATOM 2778 C CA . GLY A 1 389 ? 112.744 104.865 110.913 1.00 16.99 389 GLY A CA 1
ATOM 2779 C C . GLY A 1 389 ? 113.833 105.386 111.825 1.00 16.08 389 GLY A C 1
ATOM 2780 O O . GLY A 1 389 ? 114.091 106.587 111.871 1.00 18.86 389 GLY A O 1
ATOM 2781 N N . LEU A 1 390 ? 114.481 104.490 112.567 1.00 14.95 390 LEU A N 1
ATOM 2782 C CA . LEU A 1 390 ? 115.564 104.906 113.448 1.00 13.62 390 LEU A CA 1
ATOM 2783 C C . LEU A 1 390 ? 116.743 105.445 112.655 1.00 14.21 390 LEU A C 1
ATOM 2784 O O . LEU A 1 390 ? 117.395 106.402 113.082 1.00 17.27 390 LEU A O 1
ATOM 2789 N N . SER A 1 391 ? 117.040 104.842 111.504 1.00 15.32 391 SER A N 1
ATOM 2790 C CA . SER A 1 391 ? 118.105 105.365 110.656 1.00 13.67 391 SER A CA 1
ATOM 2791 C C . SER A 1 391 ? 117.791 106.783 110.204 1.00 16.71 391 SER A C 1
ATOM 2792 O O . SER A 1 391 ? 118.643 107.675 110.282 1.00 20.70 391 SER A O 1
ATOM 2795 N N . PHE A 1 392 ? 116.558 107.017 109.747 1.00 18.03 392 PHE A N 1
ATOM 2796 C CA . PHE A 1 392 ? 116.174 108.362 109.326 1.00 15.55 392 PHE A CA 1
ATOM 2797 C C . PHE A 1 392 ? 116.223 109.346 110.490 1.00 16.15 392 PHE A C 1
ATOM 2798 O O . PHE A 1 392 ? 116.672 110.489 110.333 1.00 17.08 392 PHE A O 1
ATOM 2806 N N . ILE A 1 393 ? 115.764 108.917 111.667 1.00 15.32 393 ILE A N 1
ATOM 2807 C CA . ILE A 1 393 ? 115.719 109.795 112.830 1.00 11.91 393 ILE A CA 1
ATOM 2808 C C . ILE A 1 393 ? 117.126 110.191 113.253 1.00 13.94 393 ILE A C 1
ATOM 2809 O O . ILE A 1 393 ? 117.413 111.370 113.494 1.00 18.79 393 ILE A O 1
ATOM 2814 N N . TYR A 1 394 ? 118.026 109.213 113.339 1.00 12.93 394 TYR A N 1
ATOM 2815 C CA . TYR A 1 394 ? 119.405 109.500 113.707 1.00 12.16 394 TYR A CA 1
ATOM 2816 C C . TYR A 1 394 ? 120.093 110.353 112.654 1.00 13.73 394 TYR A C 1
ATOM 2817 O O . TYR A 1 394 ? 120.895 111.227 112.993 1.00 15.25 394 TYR A O 1
ATOM 2826 N N . GLY A 1 395 ? 119.800 110.119 111.375 1.00 12.45 395 GLY A N 1
ATOM 2827 C CA . GLY A 1 395 ? 120.405 110.935 110.337 1.00 12.64 395 GLY A CA 1
ATOM 2828 C C . GLY A 1 395 ? 119.985 112.388 110.420 1.00 13.48 395 GLY A C 1
ATOM 2829 O O . GLY A 1 395 ? 120.814 113.293 110.296 1.00 16.70 395 GLY A O 1
ATOM 2830 N N . SER A 1 396 ? 118.693 112.633 110.642 1.00 12.00 396 SER A N 1
ATOM 2831 C CA . SER A 1 396 ? 118.227 114.005 110.795 1.00 12.60 396 SER A CA 1
ATOM 2832 C C . SER A 1 396 ? 118.792 114.647 112.057 1.00 14.25 396 SER A C 1
ATOM 2833 O O . SER A 1 396 ? 119.132 115.838 112.059 1.00 15.94 396 SER A O 1
ATOM 2836 N N . ALA A 1 397 ? 118.898 113.879 113.143 1.00 13.50 397 ALA A N 1
ATOM 2837 C CA . ALA A 1 397 ? 119.488 114.414 114.363 1.00 12.78 397 ALA A CA 1
ATOM 2838 C C . ALA A 1 397 ? 120.943 114.800 114.145 1.00 15.79 397 ALA A C 1
ATOM 2839 O O . ALA A 1 397 ? 121.389 115.862 114.593 1.00 17.87 397 ALA A O 1
ATOM 2841 N N . CYS A 1 398 ? 121.698 113.950 113.452 1.00 15.92 398 CYS A N 1
ATOM 2842 C CA . CYS A 1 398 ? 123.092 114.256 113.161 1.00 14.84 398 CYS A CA 1
ATOM 2843 C C . CYS A 1 398 ? 123.208 115.464 112.244 1.00 14.35 398 CYS A C 1
ATOM 2844 O O . CYS A 1 398 ? 124.147 116.255 112.364 1.00 20.15 398 CYS A O 1
ATOM 2847 N N . LEU A 1 399 ? 122.265 115.625 111.318 1.00 15.30 399 LEU A N 1
ATOM 2848 C CA . LEU A 1 399 ? 122.256 116.826 110.490 1.00 12.98 399 LEU A CA 1
ATOM 2849 C C . LEU A 1 399 ? 122.024 118.076 111.331 1.00 14.16 399 LEU A C 1
ATOM 2850 O O . LEU A 1 399 ? 122.629 119.127 111.082 1.00 17.69 399 LEU A O 1
ATOM 2855 N N . THR A 1 400 ? 121.141 117.986 112.327 1.00 16.35 400 THR A N 1
ATOM 2856 C CA . THR A 1 400 ? 120.936 119.119 113.226 1.00 14.21 400 THR A CA 1
ATOM 2857 C C . THR A 1 400 ? 122.199 119.423 114.018 1.00 15.75 400 THR A C 1
ATOM 2858 O O . THR A 1 400 ? 122.532 120.591 114.250 1.00 21.00 400 THR A O 1
ATOM 2862 N N . VAL A 1 401 ? 122.910 118.380 114.448 1.00 16.50 401 VAL A N 1
ATOM 2863 C CA . VAL A 1 401 ? 124.202 118.566 115.105 1.00 14.89 401 VAL A CA 1
ATOM 2864 C C . VAL A 1 401 ? 125.187 119.263 114.176 1.00 17.09 401 VAL A C 1
ATOM 2865 O O . VAL A 1 401 ? 125.958 120.123 114.605 1.00 21.29 401 VAL A O 1
ATOM 2869 N N . ALA A 1 402 ? 125.191 118.894 112.896 1.00 16.95 402 ALA A N 1
ATOM 2870 C CA . ALA A 1 402 ? 126.076 119.553 111.940 1.00 15.17 402 ALA A CA 1
ATOM 2871 C C . ALA A 1 402 ? 125.741 121.032 111.805 1.00 18.07 402 ALA A C 1
ATOM 2872 O O . ALA A 1 402 ? 126.638 121.887 111.769 1.00 21.65 402 ALA A O 1
ATOM 2874 N N . ALA A 1 403 ? 124.452 121.352 111.726 1.00 19.07 403 ALA A N 1
ATOM 2875 C CA . ALA A 1 403 ? 124.045 122.749 111.621 1.00 22.02 403 ALA A CA 1
ATOM 2876 C C . ALA A 1 403 ? 124.446 123.533 112.863 1.00 20.07 403 ALA A C 1
ATOM 2877 O O . ALA A 1 403 ? 124.902 124.678 112.764 1.00 24.10 403 ALA A O 1
ATOM 2879 N N . LEU A 1 404 ? 124.278 122.937 114.043 1.00 18.59 404 LEU A N 1
ATOM 2880 C CA . LEU A 1 404 ? 124.663 123.624 115.270 1.00 21.39 404 LEU A CA 1
ATOM 2881 C C . LEU A 1 404 ? 126.173 123.771 115.376 1.00 23.25 404 LEU A C 1
ATOM 2882 O O . LEU A 1 404 ? 126.661 124.762 115.928 1.00 25.61 404 LEU A O 1
ATOM 2887 N N . SER A 1 405 ? 126.923 122.792 114.869 1.00 26.09 405 SER A N 1
ATOM 2888 C CA . SER A 1 405 ? 128.373 122.915 114.805 1.00 23.54 405 SER A CA 1
ATOM 2889 C C . SER A 1 405 ? 128.770 124.090 113.934 1.00 24.53 405 SER A C 1
ATOM 2890 O O . SER A 1 405 ? 129.690 124.843 114.271 1.00 28.01 405 SER A O 1
ATOM 2893 N N . SER A 1 406 ? 128.089 124.254 112.803 1.00 24.25 406 SER A N 1
ATOM 2894 C CA . SER A 1 406 ? 128.296 125.440 111.984 1.00 23.41 406 SER A CA 1
ATOM 2895 C C . SER A 1 406 ? 128.003 126.708 112.778 1.00 28.90 406 SER A C 1
ATOM 2896 O O . SER A 1 406 ? 128.828 127.627 112.830 1.00 38.66 406 SER A O 1
ATOM 2899 N N . LEU A 1 407 ? 126.840 126.767 113.427 1.00 27.35 407 LEU A N 1
ATOM 2900 C CA . LEU A 1 407 ? 126.424 127.993 114.100 1.00 28.24 407 LEU A CA 1
ATOM 2901 C C . LEU A 1 407 ? 127.227 128.298 115.358 1.00 31.30 407 LEU A C 1
ATOM 2902 O O . LEU A 1 407 ? 127.158 129.428 115.849 1.00 41.50 407 LEU A O 1
ATOM 2907 N N . LEU A 1 408 ? 127.984 127.343 115.891 1.00 30.21 408 LEU A N 1
ATOM 2908 C CA . LEU A 1 408 ? 128.806 127.595 117.067 1.00 28.08 408 LEU A CA 1
ATOM 2909 C C . LEU A 1 408 ? 130.268 127.845 116.735 1.00 36.66 408 LEU A C 1
ATOM 2910 O O . LEU A 1 408 ? 131.018 128.274 117.616 1.00 46.19 408 LEU A O 1
ATOM 2915 N N . GLY A 1 409 ? 130.689 127.595 115.504 1.00 35.00 409 GLY A N 1
ATOM 2916 C CA . GLY A 1 409 ? 132.073 127.780 115.137 1.00 32.18 409 GLY A CA 1
ATOM 2917 C C . GLY A 1 409 ? 132.940 126.622 115.590 1.00 36.83 409 GLY A C 1
ATOM 2918 O O . GLY A 1 409 ? 132.465 125.563 116.003 1.00 39.88 409 GLY A O 1
ATOM 2919 N N . GLY A 1 410 ? 134.240 126.834 115.490 1.00 34.99 410 GLY A N 1
ATOM 2920 C CA . GLY A 1 410 ? 135.175 125.864 116.033 1.00 33.61 410 GLY A CA 1
ATOM 2921 C C . GLY A 1 410 ? 135.614 124.834 115.013 1.00 34.00 410 GLY A C 1
ATOM 2922 O O . GLY A 1 410 ? 134.917 124.527 114.048 1.00 33.40 410 GLY A O 1
ATOM 2923 N N . GLY A 1 411 ? 136.802 124.284 115.245 1.00 32.54 411 GLY A N 1
ATOM 2924 C CA . GLY A 1 411 ? 137.332 123.274 114.360 1.00 28.64 411 GLY A CA 1
ATOM 2925 C C . GLY A 1 411 ? 136.562 121.972 114.433 1.00 29.70 411 GLY A C 1
ATOM 2926 O O . GLY A 1 411 ? 135.888 121.657 115.411 1.00 31.21 411 GLY A O 1
ATOM 2927 N N . VAL A 1 412 ? 136.669 121.196 113.357 1.00 31.41 412 VAL A N 1
ATOM 2928 C CA . VAL A 1 412 ? 135.974 119.917 113.309 1.00 29.50 412 VAL A CA 1
ATOM 2929 C C . VAL A 1 412 ? 136.743 118.842 114.066 1.00 29.41 412 VAL A C 1
ATOM 2930 O O . VAL A 1 412 ? 136.135 117.954 114.672 1.00 34.51 412 VAL A O 1
ATOM 2934 N N . LEU A 1 413 ? 138.075 118.907 114.064 1.00 27.12 413 LEU A N 1
ATOM 2935 C CA . LEU A 1 413 ? 138.876 117.871 114.708 1.00 28.70 413 LEU A CA 1
ATOM 2936 C C . LEU A 1 413 ? 138.725 117.921 116.223 1.00 27.34 413 LEU A C 1
ATOM 2937 O O . LEU A 1 413 ? 138.357 116.926 116.861 1.00 30.35 413 LEU A O 1
ATOM 2942 N N . GLN A 1 414 ? 139.012 119.078 116.817 1.00 27.97 414 GLN A N 1
ATOM 2943 C CA . GLN A 1 414 ? 138.852 119.223 118.256 1.00 31.28 414 GLN A CA 1
ATOM 2944 C C . GLN A 1 414 ? 137.393 119.088 118.661 1.00 29.74 414 GLN A C 1
ATOM 2945 O O . GLN A 1 414 ? 137.096 118.576 119.743 1.00 27.07 414 GLN A O 1
ATOM 2951 N N . GLY A 1 415 ? 136.473 119.535 117.806 1.00 29.27 415 GLY A N 1
ATOM 2952 C CA . GLY A 1 415 ? 135.062 119.384 118.115 1.00 28.03 415 GLY A CA 1
ATOM 2953 C C . GLY A 1 415 ? 134.648 117.931 118.212 1.00 24.44 415 GLY A C 1
ATOM 2954 O O . GLY A 1 415 ? 133.948 117.532 119.144 1.00 25.86 415 GLY A O 1
ATOM 2955 N N . SER A 1 416 ? 135.083 117.119 117.249 1.00 24.74 416 SER A N 1
ATOM 2956 C CA . SER A 1 416 ? 134.793 115.692 117.302 1.00 24.22 416 SER A CA 1
ATOM 2957 C C . SER A 1 416 ? 135.448 115.045 118.514 1.00 25.59 416 SER A C 1
ATOM 2958 O O . SER A 1 416 ? 134.823 114.231 119.208 1.00 27.28 416 SER A O 1
ATOM 2961 N N . PHE A 1 417 ? 136.702 115.408 118.793 1.00 26.11 417 PHE A N 1
ATOM 2962 C CA . PHE A 1 417 ? 137.398 114.847 119.945 1.00 25.07 417 PHE A CA 1
ATOM 2963 C C . PHE A 1 417 ? 136.663 115.158 121.242 1.00 24.57 417 PHE A C 1
ATOM 2964 O O . PHE A 1 417 ? 136.473 114.278 122.084 1.00 26.13 417 PHE A O 1
ATOM 2972 N N . THR A 1 418 ? 136.233 116.409 121.415 1.00 23.11 418 THR A N 1
ATOM 2973 C CA . THR A 1 418 ? 135.538 116.794 122.638 1.00 22.47 418 THR A CA 1
ATOM 2974 C C . THR A 1 418 ? 134.175 116.126 122.737 1.00 23.47 418 THR A C 1
ATOM 2975 O O . THR A 1 418 ? 133.802 115.616 123.801 1.00 24.79 418 THR A O 1
ATOM 2979 N N . VAL A 1 419 ? 133.423 116.113 121.635 1.00 21.76 419 VAL A N 1
ATOM 2980 C CA . VAL A 1 419 ? 132.090 115.523 121.637 1.00 20.08 419 VAL A CA 1
ATOM 2981 C C . VAL A 1 419 ? 132.159 114.047 121.998 1.00 22.60 419 VAL A C 1
ATOM 2982 O O . VAL A 1 419 ? 131.313 113.535 122.740 1.00 25.98 419 VAL A O 1
ATOM 2986 N N . MET A 1 420 ? 133.163 113.335 121.486 1.00 24.80 420 MET A N 1
ATOM 2987 C CA . MET A 1 420 ? 133.280 111.930 121.844 1.00 24.71 420 MET A CA 1
ATOM 2988 C C . MET A 1 420 ? 133.814 111.754 123.260 1.00 26.29 420 MET A C 1
ATOM 2989 O O . MET A 1 420 ? 133.311 110.912 124.007 1.00 27.59 420 MET A O 1
ATOM 2994 N N . GLY A 1 421 ? 134.812 112.547 123.654 1.00 25.78 421 GLY A N 1
ATOM 2995 C CA . GLY A 1 421 ? 135.457 112.326 124.937 1.00 24.41 421 GLY A CA 1
ATOM 2996 C C . GLY A 1 421 ? 134.556 112.623 126.118 1.00 23.72 421 GLY A C 1
ATOM 2997 O O . GLY A 1 421 ? 134.442 111.812 127.037 1.00 25.82 421 GLY A O 1
ATOM 2998 N N . VAL A 1 422 ? 133.878 113.774 126.096 1.00 23.89 422 VAL A N 1
ATOM 2999 C CA . VAL A 1 422 ? 133.098 114.196 127.257 1.00 22.48 422 VAL A CA 1
ATOM 3000 C C . VAL A 1 422 ? 131.990 113.198 127.571 1.00 23.66 422 VAL A C 1
ATOM 3001 O O . VAL A 1 422 ? 131.609 113.025 128.735 1.00 28.32 422 VAL A O 1
ATOM 3005 N N . ILE A 1 423 ? 131.487 112.495 126.561 1.00 25.11 423 ILE A N 1
ATOM 3006 C CA . ILE A 1 423 ? 130.356 111.595 126.746 1.00 24.11 423 ILE A CA 1
ATOM 3007 C C . ILE A 1 423 ? 130.823 110.155 126.930 1.00 23.41 423 ILE A C 1
ATOM 3008 O O . ILE A 1 423 ? 130.217 109.393 127.689 1.00 24.46 423 ILE A O 1
ATOM 3013 N N . SER A 1 424 ? 131.913 109.770 126.269 1.00 22.96 424 SER A N 1
ATOM 3014 C CA . SER A 1 424 ? 132.356 108.385 126.278 1.00 22.65 424 SER A CA 1
ATOM 3015 C C . SER A 1 424 ? 133.484 108.107 127.261 1.00 26.49 424 SER A C 1
ATOM 3016 O O . SER A 1 424 ? 133.901 106.953 127.380 1.00 29.87 424 SER A O 1
ATOM 3019 N N . GLY A 1 425 ? 133.993 109.118 127.959 1.00 23.62 425 GLY A N 1
ATOM 3020 C CA . GLY A 1 425 ? 134.978 108.900 128.988 1.00 20.94 425 GLY A CA 1
ATOM 3021 C C . GLY A 1 425 ? 134.439 108.146 130.187 1.00 25.30 425 GLY A C 1
ATOM 3022 O O . GLY A 1 425 ? 135.042 107.175 130.653 1.00 27.05 425 GLY A O 1
ATOM 3023 N N . PRO A 1 426 ? 133.301 108.591 130.728 1.00 25.69 426 PRO A N 1
ATOM 3024 C CA . PRO A 1 426 ? 132.670 107.822 131.812 1.00 25.83 426 PRO A CA 1
ATOM 3025 C C . PRO A 1 426 ? 132.281 106.407 131.420 1.00 25.63 426 PRO A C 1
ATOM 3026 O O . PRO A 1 426 ? 132.340 105.507 132.264 1.00 26.57 426 PRO A O 1
ATOM 3030 N N . LEU A 1 427 ? 131.870 106.179 130.173 1.00 25.02 427 LEU A N 1
ATOM 3031 C CA . LEU A 1 427 ? 131.563 104.821 129.736 1.00 26.56 427 LEU A CA 1
ATOM 3032 C C . LEU A 1 427 ? 132.808 103.941 129.773 1.00 28.17 427 LEU A C 1
ATOM 3033 O O . LEU A 1 427 ? 132.757 102.785 130.220 1.00 26.82 427 LEU A O 1
ATOM 3038 N N . LEU A 1 428 ? 133.941 104.483 129.325 1.00 26.16 428 LEU A N 1
ATOM 3039 C CA . LEU A 1 428 ? 135.203 103.762 129.422 1.00 23.77 428 LEU A CA 1
ATOM 3040 C C . LEU A 1 428 ? 135.587 103.517 130.874 1.00 26.11 428 LEU A C 1
ATOM 3041 O O . LEU A 1 428 ? 136.130 102.459 131.210 1.00 27.58 428 LEU A O 1
ATOM 3046 N N . GLY A 1 429 ? 135.317 104.485 131.751 1.00 26.14 429 GLY A N 1
ATOM 3047 C CA . GLY A 1 429 ? 135.588 104.283 133.165 1.00 22.47 429 GLY A CA 1
ATOM 3048 C C . GLY A 1 429 ? 134.743 103.177 133.767 1.00 26.22 429 GLY A C 1
ATOM 3049 O O . GLY A 1 429 ? 135.219 102.402 134.597 1.00 26.53 429 GLY A O 1
ATOM 3050 N N . ALA A 1 430 ? 133.476 103.095 133.359 1.00 27.96 430 ALA A N 1
ATOM 3051 C CA . ALA A 1 430 ? 132.609 102.014 133.816 1.00 25.52 430 ALA A CA 1
ATOM 3052 C C . ALA A 1 430 ? 133.123 100.660 133.350 1.00 26.46 430 ALA A C 1
ATOM 3053 O O . ALA A 1 430 ? 133.171 99.700 134.130 1.00 26.76 430 ALA A O 1
ATOM 3055 N N . PHE A 1 431 ? 133.518 100.566 132.079 1.00 28.62 431 PHE A N 1
ATOM 3056 C CA . PHE A 1 431 ? 134.075 99.315 131.572 1.00 25.43 431 PHE A CA 1
ATOM 3057 C C . PHE A 1 431 ? 135.349 98.933 132.316 1.00 27.15 431 PHE A C 1
ATOM 3058 O O . PHE A 1 431 ? 135.548 97.763 132.661 1.00 30.65 431 PHE A O 1
ATOM 3066 N N . THR A 1 432 ? 136.226 99.907 132.567 1.00 28.20 432 THR A N 1
ATOM 3067 C CA . THR A 1 432 ? 137.474 99.626 133.268 1.00 28.06 432 THR A CA 1
ATOM 3068 C C . THR A 1 432 ? 137.220 99.191 134.705 1.00 31.79 432 THR A C 1
ATOM 3069 O O . THR A 1 432 ? 137.889 98.284 135.210 1.00 34.29 432 THR A O 1
ATOM 3073 N N . LEU A 1 433 ? 136.266 99.832 135.384 1.00 28.58 433 LEU A N 1
ATOM 3074 C CA . LEU A 1 433 ? 135.909 99.415 136.735 1.00 27.44 433 LEU A CA 1
ATOM 3075 C C . LEU A 1 433 ? 135.361 97.996 136.743 1.00 30.44 433 LEU A C 1
ATOM 3076 O O . LEU A 1 433 ? 135.659 97.213 137.651 1.00 28.49 433 LEU A O 1
ATOM 3081 N N . GLY A 1 434 ? 134.543 97.652 135.747 1.00 31.08 434 GLY A N 1
ATOM 3082 C CA . GLY A 1 434 ? 134.022 96.298 135.677 1.00 28.12 434 GLY A CA 1
ATOM 3083 C C . GLY A 1 434 ? 135.108 95.264 135.457 1.00 34.03 434 GLY A C 1
ATOM 3084 O O . GLY A 1 434 ? 135.158 94.241 136.143 1.00 32.35 434 GLY A O 1
ATOM 3085 N N . MET A 1 435 ? 136.004 95.525 134.504 1.00 36.25 435 MET A N 1
ATOM 3086 C CA . MET A 1 435 ? 137.018 94.536 134.153 1.00 33.48 435 MET A CA 1
ATOM 3087 C C . MET A 1 435 ? 138.128 94.440 135.189 1.00 34.37 435 MET A C 1
ATOM 3088 O O . MET A 1 435 ? 138.696 93.361 135.376 1.00 39.50 435 MET A O 1
ATOM 3093 N N . LEU A 1 436 ? 138.447 95.535 135.873 1.00 33.35 436 LEU A N 1
ATOM 3094 C CA . LEU A 1 436 ? 139.596 95.589 136.768 1.00 31.57 436 LEU A CA 1
ATOM 3095 C C . LEU A 1 436 ? 139.225 95.369 138.228 1.00 34.31 436 LEU A C 1
ATOM 3096 O O . LEU A 1 436 ? 139.824 94.523 138.894 1.00 41.85 436 LEU A O 1
ATOM 3101 N N . LEU A 1 437 ? 138.244 96.113 138.740 1.00 32.44 437 LEU A N 1
ATOM 3102 C CA . LEU A 1 437 ? 137.933 96.106 140.163 1.00 29.02 437 LEU A CA 1
ATOM 3103 C C . LEU A 1 437 ? 136.811 95.117 140.447 1.00 28.77 437 LEU A C 1
ATOM 3104 O O . LEU A 1 437 ? 135.680 95.334 139.987 1.00 32.12 437 LEU A O 1
ATOM 3109 N N . PRO A 1 438 ? 137.061 94.033 141.186 1.00 30.62 438 PRO A N 1
ATOM 3110 C CA . PRO A 1 438 ? 135.965 93.116 141.528 1.00 31.38 438 PRO A CA 1
ATOM 3111 C C . PRO A 1 438 ? 135.007 93.667 142.566 1.00 32.25 438 PRO A C 1
ATOM 3112 O O . PRO A 1 438 ? 133.876 93.175 142.656 1.00 39.71 438 PRO A O 1
ATOM 3116 N N . ALA A 1 439 ? 135.411 94.666 143.349 1.00 32.05 439 ALA A N 1
ATOM 3117 C CA . ALA A 1 439 ? 134.554 95.216 144.388 1.00 29.83 439 ALA A CA 1
ATOM 3118 C C . ALA A 1 439 ? 133.536 96.217 143.862 1.00 28.21 439 ALA A C 1
ATOM 3119 O O . ALA A 1 439 ? 132.615 96.577 144.600 1.00 31.02 439 ALA A O 1
ATOM 3121 N N . CYS A 1 440 ? 133.677 96.674 142.622 1.00 24.94 440 CYS A N 1
ATOM 3122 C CA . CYS A 1 440 ? 132.736 97.634 142.068 1.00 24.70 440 CYS A CA 1
ATOM 3123 C C . CYS A 1 440 ? 131.354 97.009 141.929 1.00 28.64 440 CYS A C 1
ATOM 3124 O O . CYS A 1 440 ? 131.217 95.840 141.566 1.00 32.85 440 CYS A O 1
ATOM 3127 N N . ASN A 1 441 ? 130.323 97.798 142.225 1.00 27.04 441 ASN A N 1
ATOM 3128 C CA . ASN A 1 441 ? 128.939 97.355 142.149 1.00 22.02 441 ASN A CA 1
ATOM 3129 C C . ASN A 1 441 ? 128.135 98.348 141.319 1.00 21.48 441 ASN A C 1
ATOM 3130 O O . ASN A 1 441 ? 128.666 99.335 140.806 1.00 24.19 441 ASN A O 1
ATOM 3135 N N . THR A 1 442 ? 126.841 98.064 141.176 1.00 22.33 442 THR A N 1
ATOM 3136 C CA . THR A 1 442 ? 125.956 98.948 140.419 1.00 18.87 442 THR A CA 1
ATOM 3137 C C . THR A 1 442 ? 125.828 100.334 141.038 1.00 23.18 442 THR A C 1
ATOM 3138 O O . THR A 1 442 ? 125.879 101.326 140.287 1.00 26.55 442 THR A O 1
ATOM 3142 N N . PRO A 1 443 ? 125.645 100.490 142.357 1.00 23.28 443 PRO A N 1
ATOM 3143 C CA . PRO A 1 443 ? 125.648 101.850 142.920 1.00 20.90 443 PRO A CA 1
ATOM 3144 C C . PRO A 1 443 ? 126.907 102.623 142.592 1.00 22.26 443 PRO A C 1
ATOM 3145 O O . PRO A 1 443 ? 126.833 103.762 142.113 1.00 25.88 443 PRO A O 1
ATOM 3149 N N . GLY A 1 444 ? 128.069 102.022 142.840 1.00 24.25 444 GLY A N 1
ATOM 3150 C CA . GLY A 1 444 ? 129.316 102.715 142.586 1.00 19.88 444 GLY A CA 1
ATOM 3151 C C . GLY A 1 444 ? 129.493 103.073 141.127 1.00 22.42 444 GLY A C 1
ATOM 3152 O O . GLY A 1 444 ? 129.845 104.204 140.795 1.00 24.77 444 GLY A O 1
ATOM 3153 N N . VAL A 1 445 ? 129.237 102.120 140.231 1.00 20.18 445 VAL A N 1
ATOM 3154 C CA . VAL A 1 445 ? 129.468 102.381 138.816 1.00 19.65 445 VAL A CA 1
ATOM 3155 C C . VAL A 1 445 ? 128.519 103.458 138.305 1.00 20.88 445 VAL A C 1
ATOM 3156 O O . VAL A 1 445 ? 128.918 104.324 137.521 1.00 23.93 445 VAL A O 1
ATOM 3160 N N . LEU A 1 446 ? 127.266 103.456 138.764 1.00 22.24 446 LEU A N 1
ATOM 3161 C CA . LEU A 1 446 ? 126.322 104.444 138.253 1.00 20.38 446 LEU A CA 1
ATOM 3162 C C . LEU A 1 446 ? 126.611 105.829 138.821 1.00 22.14 446 LEU A C 1
ATOM 3163 O O . LEU A 1 446 ? 126.549 106.832 138.095 1.00 23.56 446 LEU A O 1
ATOM 3168 N N . SER A 1 447 ? 126.959 105.904 140.107 1.00 20.48 447 SER A N 1
ATOM 3169 C CA . SER A 1 447 ? 127.347 107.183 140.686 1.00 21.35 447 SER A CA 1
ATOM 3170 C C . SER A 1 447 ? 128.605 107.726 140.022 1.00 23.30 447 SER A C 1
ATOM 3171 O O . SER A 1 447 ? 128.704 108.928 139.751 1.00 27.28 447 SER A O 1
ATOM 3174 N N . GLY A 1 448 ? 129.575 106.856 139.747 1.00 20.99 448 GLY A N 1
ATOM 3175 C CA . GLY A 1 448 ? 130.782 107.296 139.074 1.00 21.93 448 GLY A CA 1
ATOM 3176 C C . GLY A 1 448 ? 130.527 107.752 137.652 1.00 23.17 448 GLY A C 1
ATOM 3177 O O . GLY A 1 448 ? 131.145 108.706 137.183 1.00 27.44 448 GLY A O 1
ATOM 3178 N N . LEU A 1 449 ? 129.628 107.071 136.941 1.00 20.60 449 LEU A N 1
ATOM 3179 C CA . LEU A 1 449 ? 129.262 107.524 135.604 1.00 20.31 449 LEU A CA 1
ATOM 3180 C C . LEU A 1 449 ? 128.640 108.911 135.654 1.00 23.21 449 LEU A C 1
ATOM 3181 O O . LEU A 1 449 ? 128.956 109.777 134.827 1.00 25.15 449 LEU A O 1
ATOM 3186 N N . ALA A 1 450 ? 127.750 109.140 136.624 1.00 23.71 450 ALA A N 1
ATOM 3187 C CA . ALA A 1 450 ? 127.156 110.463 136.773 1.00 23.16 450 ALA A CA 1
ATOM 3188 C C . ALA A 1 450 ? 128.217 111.512 137.069 1.00 23.72 450 ALA A C 1
ATOM 3189 O O . ALA A 1 450 ? 128.214 112.596 136.473 1.00 28.67 450 ALA A O 1
ATOM 3191 N N . ALA A 1 451 ? 129.144 111.200 137.978 1.00 25.85 451 ALA A N 1
ATOM 3192 C CA . ALA A 1 451 ? 130.209 112.138 138.318 1.00 24.99 451 ALA A CA 1
ATOM 3193 C C . ALA A 1 451 ? 131.090 112.439 137.115 1.00 24.73 451 ALA A C 1
ATOM 3194 O O . ALA A 1 451 ? 131.473 113.591 136.890 1.00 27.27 451 ALA A O 1
ATOM 3196 N N . GLY A 1 452 ? 131.427 111.412 136.337 1.00 23.06 452 GLY A N 1
ATOM 3197 C CA . GLY A 1 452 ? 132.249 111.622 135.160 1.00 20.66 452 GLY A CA 1
ATOM 3198 C C . GLY A 1 452 ? 131.576 112.506 134.133 1.00 22.84 452 GLY A C 1
ATOM 3199 O O . GLY A 1 452 ? 132.194 113.421 133.585 1.00 27.40 452 GLY A O 1
ATOM 3200 N N . LEU A 1 453 ? 130.299 112.237 133.848 1.00 23.78 453 LEU A N 1
ATOM 3201 C CA . LEU A 1 453 ? 129.576 113.082 132.904 1.00 24.82 453 LEU A CA 1
ATOM 3202 C C . LEU A 1 453 ? 129.499 114.515 133.406 1.00 25.75 453 LEU A C 1
ATOM 3203 O O . LEU A 1 453 ? 129.689 115.461 132.633 1.00 28.77 453 LEU A O 1
ATOM 3208 N N . ALA A 1 454 ? 129.251 114.695 134.705 1.00 22.98 454 ALA A N 1
ATOM 3209 C CA . ALA A 1 454 ? 129.164 116.039 135.261 1.00 22.34 454 ALA A CA 1
ATOM 3210 C C . ALA A 1 454 ? 130.482 116.787 135.112 1.00 23.31 454 ALA A C 1
ATOM 3211 O O . ALA A 1 454 ? 130.505 117.936 134.665 1.00 25.26 454 ALA A O 1
ATOM 3213 N N . VAL A 1 455 ? 131.595 116.142 135.462 1.00 25.47 455 VAL A N 1
ATOM 3214 C CA . VAL A 1 455 ? 132.895 116.808 135.401 1.00 22.47 455 VAL A CA 1
ATOM 3215 C C . VAL A 1 455 ? 133.288 117.115 133.959 1.00 21.55 455 VAL A C 1
ATOM 3216 O O . VAL A 1 455 ? 133.785 118.209 133.655 1.00 24.53 455 VAL A O 1
ATOM 3220 N N . SER A 1 456 ? 133.097 116.154 133.054 1.00 21.62 456 SER A N 1
ATOM 3221 C CA . SER A 1 456 ? 133.448 116.374 131.656 1.00 21.55 456 SER A CA 1
ATOM 3222 C C . SER A 1 456 ? 132.630 117.511 131.060 1.00 22.70 456 SER A C 1
ATOM 3223 O O . SER A 1 456 ? 133.175 118.398 130.389 1.00 24.95 456 SER A O 1
ATOM 3226 N N . LEU A 1 457 ? 131.317 117.512 131.308 1.00 23.07 457 LEU A N 1
ATOM 3227 C CA . LEU A 1 457 ? 130.473 118.589 130.811 1.00 22.12 457 LEU A CA 1
ATOM 3228 C C . LEU A 1 457 ? 130.866 119.923 131.422 1.00 22.71 457 LEU A C 1
ATOM 3229 O O . LEU A 1 457 ? 130.870 120.948 130.735 1.00 24.88 457 LEU A O 1
ATOM 3234 N N . TRP A 1 458 ? 131.206 119.932 132.711 1.00 22.85 458 TRP A N 1
ATOM 3235 C CA . TRP A 1 458 ? 131.617 121.167 133.362 1.00 21.57 458 TRP A CA 1
ATOM 3236 C C . TRP A 1 458 ? 132.844 121.757 132.686 1.00 23.99 458 TRP A C 1
ATOM 3237 O O . TRP A 1 458 ? 132.849 122.933 132.308 1.00 28.14 458 TRP A O 1
ATOM 3248 N N . VAL A 1 459 ? 133.896 120.955 132.518 1.00 24.55 459 VAL A N 1
ATOM 3249 C CA . VAL A 1 459 ? 135.119 121.501 131.939 1.00 23.94 459 VAL A CA 1
ATOM 3250 C C . VAL A 1 459 ? 134.892 121.910 130.487 1.00 24.16 459 VAL A C 1
ATOM 3251 O O . VAL A 1 459 ? 135.357 122.971 130.054 1.00 26.63 459 VAL A O 1
ATOM 3255 N N . ALA A 1 460 ? 134.138 121.111 129.726 1.00 21.11 460 ALA A N 1
ATOM 3256 C CA . ALA A 1 460 ? 133.903 121.441 128.325 1.00 20.95 460 ALA A CA 1
ATOM 3257 C C . ALA A 1 460 ? 133.120 122.741 128.184 1.00 26.87 460 ALA A C 1
ATOM 3258 O O . ALA A 1 460 ? 133.485 123.615 127.391 1.00 28.93 460 ALA A O 1
ATOM 3260 N N . VAL A 1 461 ? 132.042 122.896 128.956 1.00 26.82 461 VAL A N 1
ATOM 3261 C CA . VAL A 1 461 ? 131.202 124.082 128.828 1.00 23.66 461 VAL A CA 1
ATOM 3262 C C . VAL A 1 461 ? 131.920 125.314 129.362 1.00 24.16 461 VAL A C 1
ATOM 3263 O O . VAL A 1 461 ? 131.831 126.400 128.777 1.00 29.10 461 VAL A O 1
ATOM 3267 N N . GLY A 1 462 ? 132.646 125.175 130.472 1.00 24.26 462 GLY A N 1
ATOM 3268 C CA . GLY A 1 462 ? 133.406 126.300 130.981 1.00 24.90 462 GLY A CA 1
ATOM 3269 C C . GLY A 1 462 ? 134.496 126.747 130.028 1.00 26.88 462 GLY A C 1
ATOM 3270 O O . GLY A 1 462 ? 134.785 127.939 129.921 1.00 31.30 462 GLY A O 1
ATOM 3271 N N . ALA A 1 463 ? 135.122 125.797 129.327 1.00 27.11 463 ALA A N 1
ATOM 3272 C CA . ALA A 1 463 ? 136.107 126.163 128.317 1.00 26.59 463 ALA A CA 1
ATOM 3273 C C . ALA A 1 463 ? 135.454 126.789 127.096 1.00 26.27 463 ALA A C 1
ATOM 3274 O O . ALA A 1 463 ? 136.048 127.664 126.462 1.00 30.40 463 ALA A O 1
ATOM 3276 N N . THR A 1 464 ? 134.251 126.342 126.737 1.00 25.00 464 THR A N 1
ATOM 3277 C CA . THR A 1 464 ? 133.546 126.959 125.620 1.00 28.16 464 THR A CA 1
ATOM 3278 C C . THR A 1 464 ? 133.186 128.405 125.931 1.00 29.63 464 THR A C 1
ATOM 3279 O O . THR A 1 464 ? 133.355 129.290 125.084 1.00 34.69 464 THR A O 1
ATOM 3283 N N . LEU A 1 465 ? 132.697 128.665 127.142 1.00 28.00 465 LEU A N 1
ATOM 3284 C CA . LEU A 1 465 ? 132.366 130.032 127.524 1.00 26.73 465 LEU A CA 1
ATOM 3285 C C . LEU A 1 465 ? 133.609 130.906 127.593 1.00 28.40 465 LEU A C 1
ATOM 3286 O O . LEU A 1 465 ? 133.584 132.065 127.167 1.00 34.35 465 LEU A O 1
ATOM 3291 N N . TYR A 1 466 ? 134.705 130.372 128.130 1.00 28.10 466 TYR A N 1
ATOM 3292 C CA . TYR A 1 466 ? 135.965 131.097 128.278 1.00 27.07 466 TYR A CA 1
ATOM 3293 C C . TYR A 1 466 ? 137.057 130.292 127.592 1.00 29.17 466 TYR A C 1
ATOM 3294 O O . TYR A 1 466 ? 137.644 129.382 128.198 1.00 36.69 466 TYR A O 1
ATOM 3303 N N . PRO A 1 467 ? 137.353 130.577 126.329 1.00 26.72 467 PRO A N 1
ATOM 3304 C CA . PRO A 1 467 ? 138.379 129.822 125.616 1.00 28.21 467 PRO A CA 1
ATOM 3305 C C . PRO A 1 467 ? 139.767 130.307 125.988 1.00 30.14 467 PRO A C 1
ATOM 3306 O O . PRO A 1 467 ? 139.966 131.499 126.262 1.00 28.43 467 PRO A O 1
ATOM 3310 N N . PRO A 1 468 ? 140.749 129.413 126.022 1.00 29.84 468 PRO A N 1
ATOM 3311 C CA . PRO A 1 468 ? 142.118 129.839 126.324 1.00 31.43 468 PRO A CA 1
ATOM 3312 C C . PRO A 1 468 ? 142.708 130.661 125.191 1.00 36.13 468 PRO A C 1
ATOM 3313 O O . PRO A 1 468 ? 142.318 130.535 124.028 1.00 36.52 468 PRO A O 1
ATOM 3317 N N . GLY A 1 469 ? 143.660 131.515 125.546 1.00 35.39 469 GLY A N 1
ATOM 3318 C CA . GLY A 1 469 ? 144.371 132.273 124.541 1.00 36.71 469 GLY A CA 1
ATOM 3319 C C . GLY A 1 469 ? 145.273 131.392 123.701 1.00 40.47 469 GLY A C 1
ATOM 3320 O O . GLY A 1 469 ? 145.604 130.263 124.059 1.00 44.70 469 GLY A O 1
ATOM 3321 N N . GLU A 1 470 ? 145.677 131.929 122.550 1.00 40.71 470 GLU A N 1
ATOM 3322 C CA . GLU A 1 470 ? 146.497 131.153 121.627 1.00 37.38 470 GLU A CA 1
ATOM 3323 C C . GLU A 1 470 ? 147.924 131.008 122.138 1.00 37.61 470 GLU A C 1
ATOM 3324 O O . GLU A 1 470 ? 148.562 129.972 121.922 1.00 42.51 470 GLU A O 1
ATOM 3330 N N . GLN A 1 471 ? 148.447 132.033 122.810 1.00 39.70 471 GLN A N 1
ATOM 3331 C CA . GLN A 1 471 ? 149.779 131.923 123.394 1.00 42.56 471 GLN A CA 1
ATOM 3332 C C . GLN A 1 471 ? 149.801 130.891 124.514 1.00 42.96 471 GLN A C 1
ATOM 3333 O O . GLN A 1 471 ? 150.786 130.159 124.671 1.00 43.09 471 GLN A O 1
ATOM 3339 N N . THR A 1 472 ? 148.726 130.820 125.306 1.00 40.44 472 THR A N 1
ATOM 3340 C CA . THR A 1 472 ? 148.616 129.774 126.317 1.00 41.08 472 THR A CA 1
ATOM 3341 C C . THR A 1 472 ? 148.541 128.393 125.678 1.00 39.89 472 THR A C 1
ATOM 3342 O O . THR A 1 472 ? 149.204 127.454 126.132 1.00 39.86 472 THR A O 1
ATOM 3346 N N . MET A 1 473 ? 147.737 128.252 124.622 1.00 38.16 473 MET A N 1
ATOM 3347 C CA . MET A 1 473 ? 147.591 126.963 123.956 1.00 32.94 473 MET A CA 1
ATOM 3348 C C . MET A 1 473 ? 148.882 126.523 123.281 1.00 32.11 473 MET A C 1
ATOM 3349 O O . MET A 1 473 ? 149.107 125.322 123.102 1.00 32.49 473 MET A O 1
ATOM 3354 N N . GLY A 1 474 ? 149.731 127.466 122.896 1.00 31.79 474 GLY A N 1
ATOM 3355 C CA . GLY A 1 474 ? 151.002 127.156 122.291 1.00 31.95 474 GLY A CA 1
ATOM 3356 C C . GLY A 1 474 ? 151.044 127.199 120.782 1.00 29.44 474 GLY A C 1
ATOM 3357 O O . GLY A 1 474 ? 151.865 126.495 120.187 1.00 29.52 474 GLY A O 1
ATOM 3358 N N . VAL A 1 475 ? 150.183 127.993 120.143 1.00 27.82 475 VAL A N 1
ATOM 3359 C CA . VAL A 1 475 ? 150.219 128.106 118.693 1.00 28.23 475 VAL A CA 1
ATOM 3360 C C . VAL A 1 475 ? 151.552 128.718 118.271 1.00 32.98 475 VAL A C 1
ATOM 3361 O O . VAL A 1 475 ? 152.188 129.467 119.024 1.00 38.39 475 VAL A O 1
ATOM 3365 N N . LEU A 1 476 ? 151.977 128.396 117.079 1.00 28.49 476 LEU A N 1
ATOM 3366 C CA . LEU A 1 476 ? 153.263 128.908 116.649 1.00 28.96 476 LEU A CA 1
ATOM 3367 C C . LEU A 1 476 ? 153.088 130.159 115.799 1.00 33.17 476 LEU A C 1
ATOM 3368 O O . LEU A 1 476 ? 152.067 130.323 115.125 1.00 34.88 476 LEU A O 1
ATOM 3373 N N . PRO A 1 477 ? 154.067 131.060 115.822 1.00 33.99 477 PRO A N 1
ATOM 3374 C CA . PRO A 1 477 ? 153.895 132.351 115.148 1.00 39.68 477 PRO A CA 1
ATOM 3375 C C . PRO A 1 477 ? 153.782 132.221 113.637 1.00 38.97 477 PRO A C 1
ATOM 3376 O O . PRO A 1 477 ? 154.377 131.342 113.013 1.00 43.47 477 PRO A O 1
ATOM 3380 N N . THR A 1 478 ? 153.003 133.121 113.054 1.00 39.28 478 THR A N 1
ATOM 3381 C CA . THR A 1 478 ? 152.877 133.276 111.613 1.00 38.13 478 THR A CA 1
ATOM 3382 C C . THR A 1 478 ? 153.340 134.675 111.222 1.00 43.16 478 THR A C 1
ATOM 3383 O O . THR A 1 478 ? 153.795 135.460 112.056 1.00 49.40 478 THR A O 1
ATOM 3387 N N . SER A 1 479 ? 153.223 134.986 109.936 1.00 44.37 479 SER A N 1
ATOM 3388 C CA . SER A 1 479 ? 153.594 136.303 109.444 1.00 42.94 479 SER A CA 1
ATOM 3389 C C . SER A 1 479 ? 152.764 136.613 108.210 1.00 44.13 479 SER A C 1
ATOM 3390 O O . SER A 1 479 ? 152.266 135.713 107.531 1.00 43.95 479 SER A O 1
ATOM 3393 N N . ALA A 1 480 ? 152.620 137.907 107.927 1.00 42.77 480 ALA A N 1
ATOM 3394 C CA . ALA A 1 480 ? 151.827 138.358 106.791 1.00 38.22 480 ALA A CA 1
ATOM 3395 C C . ALA A 1 480 ? 152.550 139.431 105.989 1.00 38.96 480 ALA A C 1
ATOM 3396 O O . ALA A 1 480 ? 151.905 140.205 105.277 1.00 42.05 480 ALA A O 1
ATOM 3398 N N . ALA A 1 481 ? 153.874 139.493 106.090 1.00 40.82 481 ALA A N 1
ATOM 3399 C CA . ALA A 1 481 ? 154.673 140.405 105.281 1.00 40.50 481 ALA A CA 1
ATOM 3400 C C . ALA A 1 481 ? 154.987 139.729 103.954 1.00 44.82 481 ALA A C 1
ATOM 3401 O O . ALA A 1 481 ? 155.739 138.752 103.912 1.00 50.32 481 ALA A O 1
ATOM 3403 N N . GLY A 1 482 ? 154.422 140.241 102.869 1.00 47.23 482 GLY A N 1
ATOM 3404 C CA . GLY A 1 482 ? 154.632 139.647 101.561 1.00 46.90 482 GLY A CA 1
ATOM 3405 C C . GLY A 1 482 ? 153.378 139.556 100.712 1.00 50.12 482 GLY A C 1
ATOM 3406 O O . GLY A 1 482 ? 152.284 139.908 101.154 1.00 42.08 482 GLY A O 1
ATOM 3407 N N . ARG A 1 511 ? 136.575 137.792 133.683 1.00 47.26 511 ARG A N 1
ATOM 3408 C CA . ARG A 1 511 ? 136.562 136.337 133.580 1.00 48.20 511 ARG A CA 1
ATOM 3409 C C . ARG A 1 511 ? 136.893 135.694 134.920 1.00 51.65 511 ARG A C 1
ATOM 3410 O O . ARG A 1 511 ? 137.783 136.160 135.636 1.00 51.27 511 ARG A O 1
ATOM 3412 N N . PRO A 1 512 ? 136.177 134.620 135.255 1.00 47.09 512 PRO A N 1
ATOM 3413 C CA . PRO A 1 512 ? 136.402 133.950 136.539 1.00 43.74 512 PRO A CA 1
ATOM 3414 C C . PRO A 1 512 ? 137.829 133.451 136.668 1.00 41.93 512 PRO A C 1
ATOM 3415 O O . PRO A 1 512 ? 138.474 133.085 135.685 1.00 43.08 512 PRO A O 1
ATOM 3419 N N . ALA A 1 513 ? 138.326 133.451 137.906 1.00 42.61 513 ALA A N 1
ATOM 3420 C CA . ALA A 1 513 ? 139.668 132.954 138.172 1.00 41.37 513 ALA A CA 1
ATOM 3421 C C . ALA A 1 513 ? 139.799 131.463 137.907 1.00 39.24 513 ALA A C 1
ATOM 3422 O O . ALA A 1 513 ? 140.923 130.963 137.811 1.00 39.13 513 ALA A O 1
ATOM 3424 N N . LEU A 1 514 ? 138.686 130.745 137.793 1.00 36.83 514 LEU A N 1
ATOM 3425 C CA . LEU A 1 514 ? 138.719 129.351 137.381 1.00 35.33 514 LEU A CA 1
ATOM 3426 C C . LEU A 1 514 ? 138.886 129.193 135.878 1.00 36.82 514 LEU A C 1
ATOM 3427 O O . LEU A 1 514 ? 139.211 128.096 135.418 1.00 37.40 514 LEU A O 1
ATOM 3432 N N . ALA A 1 515 ? 138.677 130.261 135.108 1.00 39.41 515 ALA A N 1
ATOM 3433 C CA . ALA A 1 515 ? 138.843 130.179 133.662 1.00 35.29 515 ALA A CA 1
ATOM 3434 C C . ALA A 1 515 ? 140.311 130.044 133.283 1.00 41.45 515 ALA A C 1
ATOM 3435 O O . ALA A 1 515 ? 140.673 129.198 132.459 1.00 45.97 515 ALA A O 1
ATOM 3437 N N . ASP A 1 516 ? 141.176 130.863 133.881 1.00 37.51 516 ASP A N 1
ATOM 3438 C CA . ASP A 1 516 ? 142.583 130.833 133.505 1.00 37.41 516 ASP A CA 1
ATOM 3439 C C . ASP A 1 516 ? 143.301 129.584 133.995 1.00 35.46 516 ASP A C 1
ATOM 3440 O O . ASP A 1 516 ? 144.441 129.348 133.584 1.00 40.39 516 ASP A O 1
ATOM 3445 N N . THR A 1 517 ? 142.676 128.780 134.853 1.00 33.21 517 THR A N 1
ATOM 3446 C CA . THR A 1 517 ? 143.290 127.549 135.327 1.00 36.55 517 THR A CA 1
ATOM 3447 C C . THR A 1 517 ? 142.551 126.305 134.852 1.00 40.60 517 THR A C 1
ATOM 3448 O O . THR A 1 517 ? 143.131 125.475 134.145 1.00 41.39 517 THR A O 1
ATOM 3452 N N . PHE A 1 518 ? 141.271 126.163 135.194 1.00 35.47 518 PHE A N 1
ATOM 3453 C CA . PHE A 1 518 ? 140.610 124.872 135.042 1.00 34.14 518 PHE A CA 1
ATOM 3454 C C . PHE A 1 518 ? 140.031 124.691 133.645 1.00 32.64 518 PHE A C 1
ATOM 3455 O O . PHE A 1 518 ? 140.154 123.611 133.061 1.00 32.56 518 PHE A O 1
ATOM 3463 N N . TYR A 1 519 ? 139.413 125.729 133.088 1.00 29.74 519 TYR A N 1
ATOM 3464 C CA . TYR A 1 519 ? 138.861 125.638 131.745 1.00 28.24 519 TYR A CA 1
ATOM 3465 C C . TYR A 1 519 ? 139.918 125.772 130.660 1.00 31.12 519 TYR A C 1
ATOM 3466 O O . TYR A 1 519 ? 139.616 125.520 129.491 1.00 32.47 519 TYR A O 1
ATOM 3475 N N . ALA A 1 520 ? 141.139 126.157 131.013 1.00 32.17 520 ALA A N 1
ATOM 3476 C CA . ALA A 1 520 ? 142.191 126.382 130.035 1.00 29.96 520 ALA A CA 1
ATOM 3477 C C . ALA A 1 520 ? 142.985 125.126 129.715 1.00 29.25 520 ALA A C 1
ATOM 3478 O O . ALA A 1 520 ? 143.876 125.180 128.863 1.00 32.58 520 ALA A O 1
ATOM 3480 N N . ILE A 1 521 ? 142.686 124.003 130.370 1.00 28.77 521 ILE A N 1
ATOM 3481 C CA . ILE A 1 521 ? 143.391 122.767 130.073 1.00 27.96 521 ILE A CA 1
ATOM 3482 C C . ILE A 1 521 ? 143.082 122.321 128.647 1.00 28.55 521 ILE A C 1
ATOM 3483 O O . ILE A 1 521 ? 142.094 122.736 128.031 1.00 31.99 521 ILE A O 1
ATOM 3488 N N . SER A 1 522 ? 143.945 121.453 128.127 1.00 26.43 522 SER A N 1
ATOM 3489 C CA . SER A 1 522 ? 143.819 120.996 126.752 1.00 24.76 522 SER A CA 1
ATOM 3490 C C . SER A 1 522 ? 142.517 120.232 126.552 1.00 24.83 522 SER A C 1
ATOM 3491 O O . SER A 1 522 ? 141.983 119.614 127.474 1.00 26.94 522 SER A O 1
ATOM 3494 N N . TYR A 1 523 ? 141.998 120.290 125.325 1.00 22.43 523 TYR A N 1
ATOM 3495 C CA . TYR A 1 523 ? 140.760 119.592 125.011 1.00 22.19 523 TYR A CA 1
ATOM 3496 C C . TYR A 1 523 ? 140.922 118.081 125.027 1.00 25.12 523 TYR A C 1
ATOM 3497 O O . TYR A 1 523 ? 139.929 117.368 125.199 1.00 26.79 523 TYR A O 1
ATOM 3506 N N . LEU A 1 524 ? 142.143 117.575 124.852 1.00 27.93 524 LEU A N 1
ATOM 3507 C CA . LEU A 1 524 ? 142.373 116.139 124.907 1.00 27.46 524 LEU A CA 1
ATOM 3508 C C . LEU A 1 524 ? 142.167 115.567 126.301 1.00 26.11 524 LEU A C 1
ATOM 3509 O O . LEU A 1 524 ? 142.110 114.344 126.447 1.00 29.85 524 LEU A O 1
ATOM 3514 N N . TYR A 1 525 ? 142.050 116.415 127.318 1.00 24.84 525 TYR A N 1
ATOM 3515 C CA . TYR A 1 525 ? 141.846 115.974 128.688 1.00 23.67 525 TYR A CA 1
ATOM 3516 C C . TYR A 1 525 ? 140.386 115.926 129.116 1.00 25.77 525 TYR A C 1
ATOM 3517 O O . TYR A 1 525 ? 140.109 115.460 130.224 1.00 29.82 525 TYR A O 1
ATOM 3526 N N . TYR A 1 526 ? 139.450 116.395 128.290 1.00 27.26 526 TYR A N 1
ATOM 3527 C CA . TYR A 1 526 ? 138.055 116.431 128.722 1.00 25.39 526 TYR A CA 1
ATOM 3528 C C . TYR A 1 526 ? 137.505 115.029 128.943 1.00 25.43 526 TYR A C 1
ATOM 3529 O O . TYR A 1 526 ? 136.783 114.786 129.915 1.00 28.27 526 TYR A O 1
ATOM 3538 N N . GLY A 1 527 ? 137.823 114.098 128.050 1.00 26.20 527 GLY A N 1
ATOM 3539 C CA . GLY A 1 527 ? 137.365 112.731 128.196 1.00 24.17 527 GLY A CA 1
ATOM 3540 C C . GLY A 1 527 ? 138.141 111.944 129.228 1.00 24.39 527 GLY A C 1
ATOM 3541 O O . GLY A 1 527 ? 137.562 111.157 129.982 1.00 28.77 527 GLY A O 1
ATOM 3542 N N . ALA A 1 528 ? 139.459 112.145 129.268 1.00 24.30 528 ALA A N 1
ATOM 3543 C CA . ALA A 1 528 ? 140.280 111.464 130.262 1.00 24.03 528 ALA A CA 1
ATOM 3544 C C . ALA A 1 528 ? 139.903 111.900 131.669 1.00 25.36 528 ALA A C 1
ATOM 3545 O O . ALA A 1 528 ? 139.922 111.094 132.606 1.00 27.28 528 ALA A O 1
ATOM 3547 N N . LEU A 1 529 ? 139.562 113.178 131.836 1.00 25.63 529 LEU A N 1
ATOM 3548 C CA . LEU A 1 529 ? 139.088 113.660 133.127 1.00 23.82 529 LEU A CA 1
ATOM 3549 C C . LEU A 1 529 ? 137.817 112.938 133.542 1.00 26.29 529 LEU A C 1
ATOM 3550 O O . LEU A 1 529 ? 137.686 112.512 134.695 1.00 29.37 529 LEU A O 1
ATOM 3555 N N . GLY A 1 530 ? 136.874 112.785 132.610 1.00 24.63 530 GLY A N 1
ATOM 3556 C CA . GLY A 1 530 ? 135.651 112.063 132.912 1.00 23.80 530 GLY A CA 1
ATOM 3557 C C . GLY A 1 530 ? 135.904 110.612 133.264 1.00 25.01 530 GLY A C 1
ATOM 3558 O O . GLY A 1 530 ? 135.296 110.074 134.191 1.00 27.37 530 GLY A O 1
ATOM 3559 N N . THR A 1 531 ? 136.818 109.963 132.539 1.00 21.87 531 THR A N 1
ATOM 3560 C CA . THR A 1 531 ? 137.164 108.581 132.850 1.00 19.76 531 THR A CA 1
ATOM 3561 C C . THR A 1 531 ? 137.757 108.464 134.246 1.00 22.50 531 THR A C 1
ATOM 3562 O O . THR A 1 531 ? 137.390 107.564 135.012 1.00 27.70 531 THR A O 1
ATOM 3566 N N . LEU A 1 532 ? 138.667 109.371 134.602 1.00 23.09 532 LEU A N 1
ATOM 3567 C CA . LEU A 1 532 ? 139.309 109.289 135.908 1.00 22.30 532 LEU A CA 1
ATOM 3568 C C . LEU A 1 532 ? 138.323 109.551 137.037 1.00 23.03 532 LEU A C 1
ATOM 3569 O O . LEU A 1 532 ? 138.358 108.863 138.065 1.00 26.78 532 LEU A O 1
ATOM 3574 N N . THR A 1 533 ? 137.440 110.542 136.882 1.00 24.15 533 THR A N 1
ATOM 3575 C CA . THR A 1 533 ? 136.485 110.777 137.960 1.00 26.00 533 THR A CA 1
ATOM 3576 C C . THR A 1 533 ? 135.461 109.657 138.041 1.00 26.16 533 THR A C 1
ATOM 3577 O O . THR A 1 533 ? 135.010 109.321 139.139 1.00 24.72 533 THR A O 1
ATOM 3581 N N . THR A 1 534 ? 135.104 109.046 136.908 1.00 24.21 534 THR A N 1
ATOM 3582 C CA . THR A 1 534 ? 134.245 107.870 136.952 1.00 21.74 534 THR A CA 1
ATOM 3583 C C . THR A 1 534 ? 134.904 106.748 137.738 1.00 22.34 534 THR A C 1
ATOM 3584 O O . THR A 1 534 ? 134.285 106.157 138.624 1.00 24.26 534 THR A O 1
ATOM 3588 N N . MET A 1 535 ? 136.176 106.465 137.454 1.00 23.76 535 MET A N 1
ATOM 3589 C CA . MET A 1 535 ? 136.877 105.409 138.179 1.00 23.60 535 MET A CA 1
ATOM 3590 C C . MET A 1 535 ? 136.946 105.712 139.671 1.00 23.12 535 MET A C 1
ATOM 3591 O O . MET A 1 535 ? 136.619 104.859 140.507 1.00 26.26 535 MET A O 1
ATOM 3596 N N . LEU A 1 536 ? 137.338 106.938 140.024 1.00 22.94 536 LEU A N 1
ATOM 3597 C CA . LEU A 1 536 ? 137.531 107.283 141.428 1.00 23.26 536 LEU A CA 1
ATOM 3598 C C . LEU A 1 536 ? 136.214 107.263 142.196 1.00 26.73 536 LEU A C 1
ATOM 3599 O O . LEU A 1 536 ? 136.109 106.624 143.252 1.00 30.75 536 LEU A O 1
ATOM 3604 N N . CYS A 1 537 ? 135.193 107.950 141.680 1.00 25.22 537 CYS A N 1
ATOM 3605 C CA . CYS A 1 537 ? 133.904 107.972 142.356 1.00 24.66 537 CYS A CA 1
ATOM 3606 C C . CYS A 1 537 ? 133.273 106.589 142.392 1.00 25.77 537 CYS A C 1
ATOM 3607 O O . CYS A 1 537 ? 132.670 106.205 143.399 1.00 28.05 537 CYS A O 1
ATOM 3610 N N . GLY A 1 538 ? 133.399 105.821 141.307 1.00 25.69 538 GLY A N 1
ATOM 3611 C CA . GLY A 1 538 ? 132.835 104.487 141.291 1.00 23.20 538 GLY A CA 1
ATOM 3612 C C . GLY A 1 538 ? 133.443 103.594 142.347 1.00 24.19 538 GLY A C 1
ATOM 3613 O O . GLY A 1 538 ? 132.729 102.908 143.075 1.00 28.70 538 GLY A O 1
ATOM 3614 N N . ALA A 1 539 ? 134.772 103.609 142.462 1.00 23.23 539 ALA A N 1
ATOM 3615 C CA . ALA A 1 539 ? 135.416 102.804 143.491 1.00 23.41 539 ALA A CA 1
ATOM 3616 C C . ALA A 1 539 ? 135.031 103.276 144.887 1.00 28.66 539 ALA A C 1
ATOM 3617 O O . ALA A 1 539 ? 134.744 102.457 145.773 1.00 31.62 539 ALA A O 1
ATOM 3619 N N . LEU A 1 540 ? 134.996 104.597 145.098 1.00 28.61 540 LEU A N 1
ATOM 3620 C CA . LEU A 1 540 ? 134.757 105.125 146.437 1.00 23.97 540 LEU A CA 1
ATOM 3621 C C . LEU A 1 540 ? 133.330 104.849 146.889 1.00 25.94 540 LEU A C 1
ATOM 3622 O O . LEU A 1 540 ? 133.088 104.584 148.072 1.00 29.34 540 LEU A O 1
ATOM 3627 N N . ILE A 1 541 ? 132.373 104.899 145.964 1.00 26.16 541 ILE A N 1
ATOM 3628 C CA . ILE A 1 541 ? 130.989 104.621 146.319 1.00 22.79 541 ILE A CA 1
ATOM 3629 C C . ILE A 1 541 ? 130.741 103.120 146.394 1.00 26.51 541 ILE A C 1
ATOM 3630 O O . ILE A 1 541 ? 129.947 102.663 147.223 1.00 30.37 541 ILE A O 1
ATOM 3635 N N . SER A 1 542 ? 131.420 102.329 145.560 1.00 26.34 542 SER A N 1
ATOM 3636 C CA . SER A 1 542 ? 131.278 100.883 145.628 1.00 24.24 542 SER A CA 1
ATOM 3637 C C . SER A 1 542 ? 131.756 100.349 146.964 1.00 26.44 542 SER A C 1
ATOM 3638 O O . SER A 1 542 ? 131.121 99.467 147.549 1.00 30.44 542 SER A O 1
ATOM 3641 N N . TYR A 1 543 ? 132.877 100.863 147.464 1.00 25.96 543 TYR A N 1
ATOM 3642 C CA . TYR A 1 543 ? 133.356 100.356 148.740 1.00 28.05 543 TYR A CA 1
ATOM 3643 C C . TYR A 1 543 ? 132.548 100.880 149.915 1.00 25.90 543 TYR A C 1
ATOM 3644 O O . TYR A 1 543 ? 132.639 100.313 151.007 1.00 29.29 543 TYR A O 1
ATOM 3653 N N . LEU A 1 544 ? 131.753 101.928 149.717 1.00 27.10 544 LEU A N 1
ATOM 3654 C CA . LEU A 1 544 ? 130.874 102.453 150.754 1.00 27.32 544 LEU A CA 1
ATOM 3655 C C . LEU A 1 544 ? 129.505 101.784 150.747 1.00 27.28 544 LEU A C 1
ATOM 3656 O O . LEU A 1 544 ? 128.941 101.517 151.811 1.00 28.57 544 LEU A O 1
ATOM 3661 N N . THR A 1 545 ? 128.964 101.503 149.567 1.00 23.96 545 THR A N 1
ATOM 3662 C CA . THR A 1 545 ? 127.635 100.932 149.428 1.00 22.88 545 THR A CA 1
ATOM 3663 C C . THR A 1 545 ? 127.621 99.416 149.546 1.00 31.88 545 THR A C 1
ATOM 3664 O O . THR A 1 545 ? 126.545 98.814 149.474 1.00 39.26 545 THR A O 1
ATOM 3668 N N . GLY A 1 546 ? 128.774 98.787 149.738 1.00 31.10 546 GLY A N 1
ATOM 3669 C CA . GLY A 1 546 ? 128.856 97.349 149.789 1.00 27.24 546 GLY A CA 1
ATOM 3670 C C . GLY A 1 546 ? 129.642 96.803 148.619 1.00 30.98 546 GLY A C 1
ATOM 3671 O O . GLY A 1 546 ? 129.150 96.728 147.490 1.00 30.42 546 GLY A O 1
ATOM 3672 N N . PRO A 1 547 ? 130.893 96.419 148.868 1.00 31.92 547 PRO A N 1
ATOM 3673 C CA . PRO A 1 547 ? 131.749 95.942 147.777 1.00 30.26 547 PRO A CA 1
ATOM 3674 C C . PRO A 1 547 ? 131.342 94.548 147.322 1.00 32.54 547 PRO A C 1
ATOM 3675 O O . PRO A 1 547 ? 131.145 93.645 148.137 1.00 31.11 547 PRO A O 1
ATOM 3679 N N . THR A 1 548 ? 131.218 94.384 146.008 1.00 34.02 548 THR A N 1
ATOM 3680 C CA . THR A 1 548 ? 130.911 93.080 145.438 1.00 34.04 548 THR A CA 1
ATOM 3681 C C . THR A 1 548 ? 132.001 92.080 145.798 1.00 35.44 548 THR A C 1
ATOM 3682 O O . THR A 1 548 ? 133.193 92.373 145.678 1.00 39.86 548 THR A O 1
ATOM 3686 N N . LYS A 1 549 ? 131.591 90.903 146.255 1.00 36.66 549 LYS A N 1
ATOM 3687 C CA . LYS A 1 549 ? 132.540 89.848 146.570 1.00 40.80 549 LYS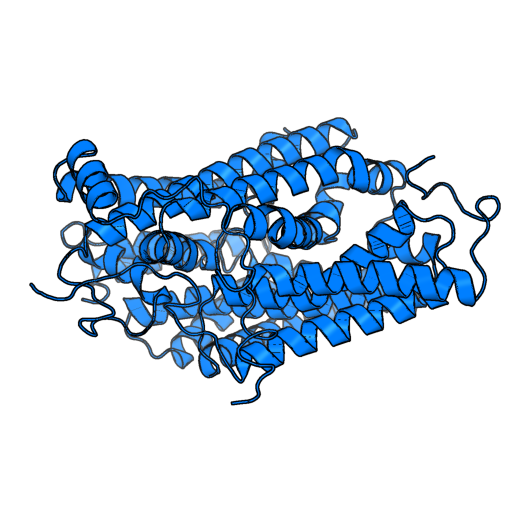 A CA 1
ATOM 3688 C C . LYS A 1 549 ? 132.970 89.135 145.296 1.00 45.73 549 LYS A C 1
ATOM 3689 O O . LYS A 1 549 ? 132.165 88.924 144.387 1.00 52.21 549 LYS A O 1
ATOM 3695 N N . ARG A 1 550 ? 134.254 88.771 145.231 1.00 44.15 550 ARG A N 1
ATOM 3696 C CA . ARG A 1 550 ? 134.774 88.115 144.034 1.00 47.36 550 ARG A CA 1
ATOM 3697 C C . ARG A 1 550 ? 134.098 86.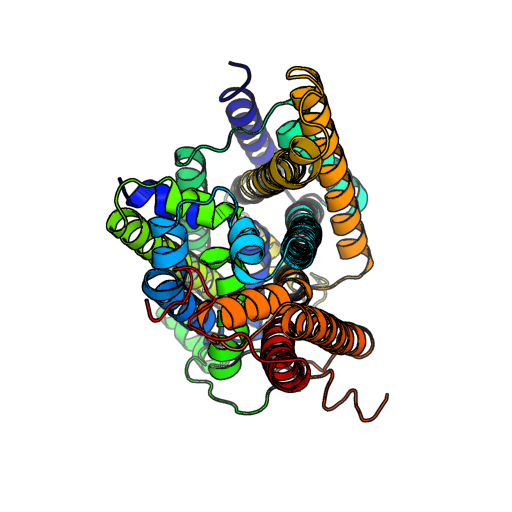772 143.800 1.00 46.20 550 ARG A C 1
ATOM 3698 O O . ARG A 1 550 ? 133.841 86.391 142.653 1.00 48.00 550 ARG A O 1
ATOM 3706 N N . SER A 1 551 ? 133.803 86.041 144.877 1.00 40.36 551 SER A N 1
ATOM 3707 C CA . SER A 1 551 ? 133.135 84.751 144.755 1.00 40.29 551 SER A CA 1
ATOM 3708 C C . SER A 1 551 ? 131.768 84.867 144.098 1.00 44.77 551 SER A C 1
ATOM 3709 O O . SER A 1 551 ? 131.260 83.874 143.566 1.00 45.49 551 SER A O 1
ATOM 3712 N N . SER A 1 552 ? 131.164 86.051 144.121 1.00 46.56 552 SER A N 1
ATOM 3713 C CA . SER A 1 552 ? 129.849 86.299 143.536 1.00 45.14 552 SER A CA 1
ATOM 3714 C C . SER A 1 552 ? 129.952 87.040 142.214 1.00 46.48 552 SER A C 1
ATOM 3715 O O . SER A 1 552 ? 129.167 87.950 141.943 1.00 50.75 552 SER A O 1
ATOM 3718 N N . LEU A 1 553 ? 130.934 86.690 141.389 1.00 46.02 553 LEU A N 1
ATOM 3719 C CA . LEU A 1 553 ? 131.126 87.301 140.083 1.00 44.56 553 LEU A CA 1
ATOM 3720 C C . LEU A 1 553 ? 131.344 86.219 139.037 1.00 49.33 553 LEU A C 1
ATOM 3721 O O . LEU A 1 553 ? 132.077 85.254 139.273 1.00 48.77 553 LEU A O 1
ATOM 3726 N N . GLY A 1 554 ? 130.713 86.390 137.878 1.00 51.16 554 GLY A N 1
ATOM 3727 C CA . GLY A 1 554 ? 130.920 85.499 136.762 1.00 50.19 554 GLY A CA 1
ATOM 3728 C C . GLY A 1 554 ? 132.278 85.720 136.127 1.00 56.14 554 GLY A C 1
ATOM 3729 O O . GLY A 1 554 ? 132.982 86.685 136.439 1.00 55.51 554 GLY A O 1
ATOM 3730 N N . PRO A 1 555 ? 132.675 84.828 135.216 1.00 55.01 555 PRO A N 1
ATOM 3731 C CA . PRO A 1 555 ? 134.023 84.920 134.633 1.00 56.39 555 PRO A CA 1
ATOM 3732 C C . PRO A 1 555 ? 134.207 86.078 133.659 1.00 53.28 555 PRO A C 1
ATOM 3733 O O . PRO A 1 555 ? 134.714 85.891 132.550 1.00 43.51 555 PRO A O 1
ATOM 3737 N N . GLY A 1 556 ? 133.817 87.283 134.077 1.00 55.51 556 GLY A N 1
ATOM 3738 C CA . GLY A 1 556 ? 134.058 88.494 133.320 1.00 46.10 556 GLY A CA 1
ATOM 3739 C C . GLY A 1 556 ? 135.100 89.412 133.914 1.00 44.67 556 GLY A C 1
ATOM 3740 O O . GLY A 1 556 ? 135.255 90.542 133.432 1.00 41.49 556 GLY A O 1
ATOM 3741 N N . LEU A 1 557 ? 135.809 88.985 134.951 1.00 49.24 557 LEU A N 1
ATOM 3742 C CA . LEU A 1 557 ? 136.903 89.762 135.512 1.00 42.64 557 LEU A CA 1
AT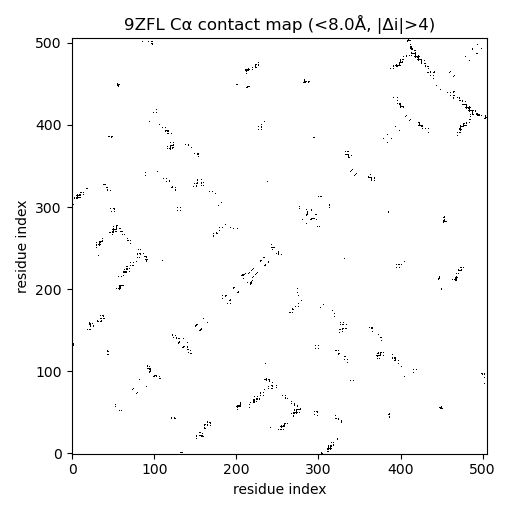OM 3743 C C . LEU A 1 557 ? 138.174 89.514 134.716 1.00 45.69 557 LEU A C 1
ATOM 3744 O O . LEU A 1 557 ? 138.415 88.406 134.230 1.00 52.73 557 LEU A O 1
ATOM 3749 N N . LEU A 1 558 ? 138.992 90.555 134.585 1.00 40.42 558 LEU A N 1
ATOM 3750 C CA . LEU A 1 558 ? 140.207 90.442 133.792 1.00 43.73 558 LEU A CA 1
ATOM 3751 C C . LEU A 1 558 ? 141.232 89.505 134.404 1.00 49.20 558 LEU A C 1
ATOM 3752 O O . LEU A 1 558 ? 142.107 89.015 133.685 1.00 55.23 558 LEU A O 1
ATOM 3757 N N . TRP A 1 559 ? 141.159 89.251 135.703 1.00 45.78 559 TRP A N 1
ATOM 3758 C CA . TRP A 1 559 ? 142.144 88.399 136.348 1.00 49.04 559 TRP A CA 1
ATOM 3759 C C . TRP A 1 559 ? 141.804 86.919 136.231 1.00 53.06 559 TRP A C 1
ATOM 3760 O O . TRP A 1 559 ? 142.596 86.084 136.682 1.00 59.19 559 TRP A O 1
ATOM 3771 N N . TRP A 1 560 ? 140.667 86.583 135.627 1.00 50.71 560 TRP A N 1
ATOM 3772 C CA . TRP A 1 560 ? 140.274 85.200 135.361 1.00 56.63 560 TRP A CA 1
ATOM 3773 C C . TRP A 1 560 ? 140.286 84.349 136.627 1.00 61.88 560 TRP A C 1
ATOM 3774 O O . TRP A 1 560 ? 139.341 84.376 137.416 1.00 62.45 560 TRP A O 1
#